Protein AF-A0A5C7QI31-F1 (afdb_monomer)

pLDDT: mean 70.67, std 21.54, range [31.28, 98.19]

Structure (mmCIF, N/CA/C/O backbone):
data_AF-A0A5C7QI31-F1
#
_entry.id   AF-A0A5C7QI31-F1
#
loop_
_atom_site.group_PDB
_atom_site.id
_atom_site.type_symbol
_atom_site.label_atom_id
_atom_site.label_alt_id
_atom_site.label_comp_id
_atom_site.label_asym_id
_atom_site.label_entity_id
_atom_site.label_seq_id
_atom_site.pdbx_PDB_ins_code
_atom_site.Cartn_x
_atom_site.Cartn_y
_atom_site.Cartn_z
_atom_site.occupancy
_atom_site.B_iso_or_equiv
_atom_site.auth_seq_id
_atom_site.auth_comp_id
_atom_site.auth_asym_id
_atom_site.auth_atom_id
_atom_site.pdbx_PDB_model_num
ATOM 1 N N . MET A 1 1 ? 27.635 44.042 -22.280 1.00 56.12 1 MET A N 1
ATOM 2 C CA . MET A 1 1 ? 29.074 44.216 -22.599 1.00 56.12 1 MET A CA 1
ATOM 3 C C . MET A 1 1 ? 29.965 43.044 -22.166 1.00 56.12 1 MET A C 1
ATOM 5 O O . MET A 1 1 ? 30.926 42.782 -22.874 1.00 56.12 1 MET A O 1
ATOM 9 N N . ALA A 1 2 ? 29.642 42.289 -21.103 1.00 56.22 2 ALA A N 1
ATOM 10 C CA . ALA A 1 2 ? 30.452 41.145 -20.639 1.00 56.22 2 ALA A CA 1
ATOM 11 C C . ALA A 1 2 ? 30.708 40.035 -21.692 1.00 56.22 2 ALA A C 1
ATOM 13 O O . ALA A 1 2 ? 31.727 39.358 -21.640 1.00 56.22 2 ALA A O 1
ATOM 14 N N . ASN A 1 3 ? 29.834 39.883 -22.696 1.00 78.44 3 ASN A N 1
ATOM 15 C CA . ASN A 1 3 ? 29.945 38.812 -23.694 1.00 78.44 3 ASN A CA 1
ATOM 16 C C . ASN A 1 3 ? 31.032 39.051 -24.767 1.00 78.44 3 ASN A C 1
ATOM 18 O O . ASN A 1 3 ? 31.587 38.102 -25.312 1.00 78.44 3 ASN A O 1
ATOM 22 N N . LEU A 1 4 ? 31.376 40.312 -25.068 1.00 88.25 4 LEU A N 1
ATOM 23 C CA . LEU A 1 4 ? 32.361 40.624 -26.114 1.00 88.25 4 LEU A CA 1
ATOM 24 C C . LEU A 1 4 ? 33.792 40.315 -25.657 1.00 88.25 4 LEU A C 1
ATOM 26 O O . LEU A 1 4 ? 34.582 39.774 -26.428 1.00 88.25 4 LEU A O 1
ATOM 30 N N . GLN A 1 5 ? 34.110 40.626 -24.398 1.00 90.44 5 GLN A N 1
ATOM 31 C CA . GLN A 1 5 ? 35.428 40.359 -23.818 1.00 90.44 5 GLN A CA 1
ATOM 32 C C . GLN A 1 5 ? 35.715 38.851 -23.766 1.00 90.44 5 GLN A C 1
ATOM 34 O O . GLN A 1 5 ? 36.785 38.426 -24.194 1.00 90.44 5 GLN A O 1
ATOM 39 N N . ALA A 1 6 ? 34.730 38.037 -23.369 1.00 91.56 6 ALA A N 1
ATOM 40 C CA . ALA A 1 6 ? 34.864 36.579 -23.337 1.00 91.56 6 ALA A CA 1
ATOM 41 C C . ALA A 1 6 ? 35.119 35.972 -24.733 1.00 91.56 6 ALA A C 1
ATOM 43 O O . ALA A 1 6 ? 35.970 35.094 -24.894 1.00 91.56 6 ALA A O 1
ATOM 44 N N . LEU A 1 7 ? 34.431 36.462 -25.773 1.00 91.81 7 LEU A N 1
ATOM 45 C CA . LEU A 1 7 ? 34.656 36.010 -27.153 1.00 91.81 7 LEU A CA 1
ATOM 46 C C . LEU A 1 7 ? 36.032 36.438 -27.686 1.00 91.81 7 LEU A C 1
ATOM 48 O O . LEU A 1 7 ? 36.699 35.661 -28.369 1.00 91.81 7 LEU A O 1
ATOM 52 N N . GLN A 1 8 ? 36.495 37.642 -27.346 1.00 95.12 8 GLN A N 1
ATOM 53 C CA . GLN A 1 8 ? 37.836 38.108 -27.714 1.00 95.12 8 GLN A CA 1
ATOM 54 C C . GLN A 1 8 ? 38.943 37.295 -27.027 1.00 95.12 8 GLN A C 1
ATOM 56 O O . GLN A 1 8 ? 39.950 36.967 -27.661 1.00 95.12 8 GLN A O 1
ATOM 61 N N . GLU A 1 9 ? 38.748 36.912 -25.766 1.00 95.69 9 GLU A N 1
ATOM 62 C CA . GLU A 1 9 ? 39.677 36.047 -25.037 1.00 95.69 9 GLU A CA 1
ATOM 63 C C . GLU A 1 9 ? 39.722 34.636 -25.639 1.00 95.69 9 GLU A C 1
ATOM 65 O O . GLU A 1 9 ? 40.802 34.110 -25.927 1.00 95.69 9 GLU A O 1
ATOM 70 N N . LYS A 1 10 ? 38.556 34.063 -25.968 1.00 95.12 10 LYS A N 1
ATOM 71 C CA . LYS A 1 10 ? 38.467 32.773 -26.668 1.00 95.12 10 LYS A CA 1
ATOM 72 C C . LYS A 1 10 ? 39.185 32.803 -28.022 1.00 95.12 10 LYS A C 1
ATOM 74 O O . LYS A 1 10 ? 39.899 31.857 -28.359 1.00 95.12 10 LYS A O 1
ATOM 79 N N . ARG A 1 11 ? 39.070 33.907 -28.769 1.00 97.38 11 ARG A N 1
ATOM 80 C CA . ARG A 1 11 ? 39.783 34.118 -30.041 1.00 97.38 11 ARG A CA 1
ATOM 81 C C . ARG A 1 11 ? 41.295 34.102 -29.852 1.00 97.38 11 ARG A C 1
ATOM 83 O O . ARG A 1 11 ? 42.005 33.441 -30.609 1.00 97.38 11 ARG A O 1
ATOM 90 N N . LYS A 1 12 ? 41.788 34.815 -28.836 1.00 97.12 12 LYS A N 1
ATOM 91 C CA . LYS A 1 12 ? 43.217 34.876 -28.502 1.00 97.12 12 LYS A CA 1
ATOM 92 C C . LYS A 1 12 ? 43.769 33.485 -28.173 1.00 97.12 12 LYS A C 1
ATOM 94 O O . LYS A 1 12 ? 44.825 33.121 -28.688 1.00 97.12 12 LYS A O 1
ATOM 99 N N . ASN A 1 13 ? 43.023 32.695 -27.401 1.00 96.94 13 ASN A N 1
ATOM 100 C CA . ASN A 1 13 ? 43.412 31.332 -27.030 1.00 96.94 13 ASN A CA 1
ATOM 101 C C . ASN A 1 13 ? 43.473 30.393 -28.247 1.00 96.94 13 ASN A C 1
ATOM 103 O O . ASN A 1 13 ? 44.438 29.644 -28.393 1.00 96.94 13 ASN A O 1
ATOM 107 N N . LEU A 1 14 ? 42.505 30.478 -29.168 1.00 96.38 14 LEU A N 1
ATOM 108 C CA . LEU A 1 14 ? 42.517 29.690 -30.410 1.00 96.38 14 LEU A CA 1
ATOM 109 C C . LEU A 1 14 ? 43.700 30.045 -31.321 1.00 96.38 14 LEU A C 1
ATOM 111 O O . LEU A 1 14 ? 44.332 29.152 -31.884 1.00 96.38 14 LEU A O 1
ATOM 115 N N . ILE A 1 15 ? 44.040 31.331 -31.447 1.00 97.31 15 ILE A N 1
ATOM 116 C CA . ILE A 1 15 ? 45.201 31.770 -32.238 1.00 97.31 15 ILE A CA 1
ATOM 117 C C . ILE A 1 15 ? 46.505 31.236 -31.633 1.00 97.31 15 ILE A C 1
ATOM 119 O O . ILE A 1 15 ? 47.342 30.715 -32.371 1.00 97.31 15 ILE A O 1
ATOM 123 N N . ALA A 1 16 ? 46.661 31.322 -30.308 1.00 97.19 16 ALA A N 1
ATOM 124 C CA . ALA A 1 16 ? 47.835 30.799 -29.614 1.00 97.19 16 ALA A CA 1
ATOM 125 C C . ALA A 1 16 ? 47.989 29.282 -29.819 1.00 97.19 16 ALA A C 1
ATOM 127 O O . ALA A 1 16 ? 49.090 28.802 -30.092 1.00 97.19 16 ALA A O 1
ATOM 128 N N . GLU A 1 17 ? 46.887 28.529 -29.774 1.00 97.06 17 GLU A N 1
ATOM 129 C CA . GLU A 1 17 ? 46.909 27.080 -29.992 1.00 97.06 17 GLU A CA 1
ATOM 130 C C . GLU A 1 17 ? 47.258 26.709 -31.444 1.00 97.06 17 GLU A C 1
ATOM 132 O O . GLU A 1 17 ? 48.045 25.790 -31.678 1.00 97.06 17 GLU A O 1
ATOM 137 N N . ILE A 1 18 ? 46.748 27.456 -32.431 1.00 97.00 18 ILE A N 1
ATOM 138 C CA . ILE A 1 18 ? 47.115 27.275 -33.846 1.00 97.00 18 ILE A CA 1
ATOM 139 C C . ILE A 1 18 ? 48.608 27.551 -34.059 1.00 97.00 18 ILE A C 1
ATOM 141 O O . ILE A 1 18 ? 49.276 26.807 -34.779 1.00 97.00 18 ILE A O 1
ATOM 145 N N . GLN A 1 19 ? 49.149 28.598 -33.432 1.00 96.88 19 GLN A N 1
ATOM 146 C CA . GLN A 1 19 ? 50.575 28.923 -33.513 1.00 96.88 19 GLN A CA 1
ATOM 147 C C . GLN A 1 19 ? 51.436 27.839 -32.861 1.00 96.88 19 GLN A C 1
ATOM 149 O O . GLN A 1 19 ? 52.393 27.375 -33.481 1.00 96.88 19 GLN A O 1
ATOM 154 N N . ARG A 1 20 ? 51.051 27.363 -31.669 1.00 97.56 20 ARG A N 1
ATOM 155 C CA . ARG A 1 20 ? 51.735 26.267 -30.963 1.00 97.56 20 ARG A CA 1
ATOM 156 C C . ARG A 1 20 ? 51.820 24.992 -31.807 1.00 97.56 20 ARG A C 1
ATOM 158 O O . ARG A 1 20 ? 52.795 24.256 -31.710 1.00 97.56 20 ARG A O 1
ATOM 165 N N . ARG A 1 21 ? 50.820 24.748 -32.657 1.00 95.69 21 ARG A N 1
ATOM 166 C CA . ARG A 1 21 ? 50.741 23.573 -33.542 1.00 95.69 21 ARG A CA 1
ATOM 167 C C . ARG A 1 21 ? 51.395 23.761 -34.913 1.00 95.69 21 ARG A C 1
ATOM 169 O O . ARG A 1 21 ? 51.311 22.859 -35.740 1.00 95.69 21 ARG A O 1
ATOM 176 N N . GLY A 1 22 ? 52.056 24.890 -35.167 1.00 96.38 22 GLY A N 1
ATOM 177 C CA . GLY A 1 22 ? 52.755 25.129 -36.434 1.00 96.38 22 GLY A CA 1
ATOM 178 C C . GLY A 1 22 ? 51.864 25.664 -37.560 1.00 96.38 22 GLY A C 1
ATOM 179 O O . GLY A 1 22 ? 52.187 25.492 -38.733 1.00 96.38 22 GLY A O 1
ATOM 180 N N . GLY A 1 23 ? 50.752 26.324 -37.224 1.00 94.62 23 GLY A N 1
ATOM 181 C CA . GLY A 1 23 ? 49.911 27.054 -38.175 1.00 94.62 23 GLY A CA 1
ATOM 182 C C . GLY A 1 23 ? 48.627 26.331 -38.591 1.00 94.62 23 GLY A C 1
ATOM 183 O O . GLY A 1 23 ? 48.357 25.189 -38.220 1.00 94.62 23 GLY A O 1
ATOM 184 N N . LYS A 1 24 ? 47.795 27.027 -39.381 1.00 95.19 24 LYS A N 1
ATOM 185 C CA . LYS A 1 24 ? 46.429 26.586 -39.729 1.00 95.19 24 LYS A CA 1
ATOM 186 C C . LYS A 1 24 ? 46.388 25.237 -40.459 1.00 95.19 24 LYS A C 1
ATOM 188 O O . LYS A 1 24 ? 45.472 24.459 -40.224 1.00 95.19 24 LYS A O 1
ATOM 193 N N . SER A 1 25 ? 47.387 24.933 -41.289 1.00 95.25 25 SER A N 1
ATOM 194 C CA . SER A 1 25 ? 47.474 23.665 -42.030 1.00 95.25 25 SER A CA 1
ATOM 195 C C . SER A 1 25 ? 47.707 22.448 -41.131 1.00 95.25 25 SER A C 1
ATOM 197 O O . SER A 1 25 ? 47.338 21.336 -41.496 1.00 95.25 25 SER A O 1
ATOM 199 N N . LYS A 1 26 ? 48.301 22.647 -39.948 1.00 94.75 26 LYS A N 1
ATOM 200 C CA . LYS A 1 26 ? 48.598 21.589 -38.971 1.00 94.75 26 LYS A CA 1
ATOM 201 C C . LYS A 1 26 ? 47.532 21.462 -37.877 1.00 94.75 26 LYS A C 1
ATOM 203 O O . LYS A 1 26 ? 47.557 20.507 -37.108 1.00 94.75 26 LYS A O 1
ATOM 208 N N . ALA A 1 27 ? 46.586 22.399 -37.818 1.00 94.44 27 ALA A N 1
ATOM 209 C CA . ALA A 1 27 ? 45.524 22.449 -36.817 1.00 94.44 27 ALA A CA 1
ATOM 210 C C . ALA A 1 27 ? 44.158 22.812 -37.445 1.00 94.44 27 ALA A C 1
ATOM 212 O O . ALA A 1 27 ? 43.562 23.826 -37.068 1.00 94.44 27 ALA A O 1
ATOM 213 N N . PRO A 1 28 ? 43.637 22.005 -38.393 1.00 89.25 28 PRO A N 1
ATOM 214 C CA . PRO A 1 28 ? 42.445 22.357 -39.172 1.00 89.25 28 PRO A CA 1
ATOM 215 C C . PRO A 1 28 ? 41.193 22.536 -38.303 1.00 89.25 28 PRO A C 1
ATOM 217 O O . PRO A 1 28 ? 40.410 23.452 -38.536 1.00 89.25 28 PRO A O 1
ATOM 220 N N . GLN A 1 29 ? 41.046 21.736 -37.244 1.00 87.12 29 GLN A N 1
ATOM 221 C CA . GLN A 1 29 ? 39.911 21.834 -36.318 1.00 87.12 29 GLN A CA 1
ATOM 222 C C . GLN A 1 29 ? 39.890 23.175 -35.561 1.00 87.12 29 GLN A C 1
ATOM 224 O O . GLN A 1 29 ? 38.850 23.820 -35.462 1.00 87.12 29 GLN A O 1
ATOM 229 N N . PHE A 1 30 ? 41.045 23.657 -35.088 1.00 91.19 30 PHE A N 1
ATOM 230 C CA . PHE A 1 30 ? 41.139 24.960 -34.418 1.00 91.19 30 PHE A CA 1
ATOM 231 C C . PHE A 1 30 ? 40.976 26.125 -35.400 1.00 91.19 30 PHE A C 1
ATOM 233 O O . PHE A 1 30 ? 40.410 27.157 -35.045 1.00 91.19 30 PHE A O 1
ATOM 240 N N . ALA A 1 31 ? 41.422 25.956 -36.649 1.00 94.25 31 ALA A N 1
ATOM 241 C CA . ALA A 1 31 ? 41.200 26.938 -37.705 1.00 94.25 31 ALA A CA 1
ATOM 242 C C . ALA A 1 31 ? 39.706 27.092 -38.049 1.00 94.25 31 ALA A C 1
ATOM 244 O O . ALA A 1 31 ? 39.250 28.220 -38.232 1.00 94.25 31 ALA A O 1
ATOM 245 N N . GLN A 1 32 ? 38.942 25.993 -38.071 1.00 90.75 32 GLN A N 1
ATOM 246 C CA . GLN A 1 32 ? 37.482 26.023 -38.243 1.00 90.75 32 GLN A CA 1
ATOM 247 C C . GLN A 1 32 ? 36.787 26.717 -37.065 1.00 90.75 32 GLN A C 1
ATOM 249 O O . GLN A 1 32 ? 35.951 27.595 -37.274 1.00 90.75 32 GLN A O 1
ATOM 254 N N . GLN A 1 33 ? 37.181 26.400 -35.828 1.00 91.94 33 GLN A N 1
ATOM 255 C CA . GLN A 1 33 ? 36.638 27.065 -34.637 1.00 91.94 33 GLN A CA 1
ATOM 256 C C . GLN A 1 33 ? 36.935 28.571 -34.625 1.00 91.94 33 GLN A C 1
ATOM 258 O O . GLN A 1 33 ? 36.071 29.363 -34.250 1.00 91.94 33 GLN A O 1
ATOM 263 N N . LEU A 1 34 ? 38.133 28.978 -35.061 1.00 96.06 34 LEU A N 1
ATOM 264 C CA . LEU A 1 34 ? 38.495 30.388 -35.188 1.00 96.06 34 LEU A CA 1
ATOM 265 C C . LEU A 1 34 ? 37.638 31.097 -36.247 1.00 96.06 34 LEU A C 1
ATOM 267 O O . LEU A 1 34 ? 37.178 32.206 -35.996 1.00 96.06 34 LEU A O 1
ATOM 271 N N . ALA A 1 35 ? 37.382 30.454 -37.392 1.00 93.50 35 ALA A N 1
ATOM 272 C CA . ALA A 1 35 ? 36.538 31.016 -38.446 1.00 93.50 35 ALA A CA 1
ATOM 273 C C . ALA A 1 35 ? 35.084 31.221 -37.981 1.00 93.50 35 ALA A C 1
ATOM 275 O O . ALA A 1 35 ? 34.521 32.293 -38.194 1.00 93.50 35 ALA A O 1
ATOM 276 N N . ALA A 1 36 ? 34.507 30.239 -37.281 1.00 89.94 36 ALA A N 1
ATOM 277 C CA . ALA A 1 36 ? 33.164 30.358 -36.709 1.00 89.94 36 ALA A CA 1
ATOM 278 C C . ALA A 1 36 ? 33.082 31.481 -35.656 1.00 89.94 36 ALA A C 1
ATOM 280 O O . ALA A 1 36 ? 32.121 32.249 -35.618 1.00 89.94 36 ALA A O 1
ATOM 281 N N . LEU A 1 37 ? 34.114 31.621 -34.819 1.00 92.69 37 LEU A N 1
ATOM 282 C CA . LEU A 1 37 ? 34.179 32.679 -33.811 1.00 92.69 37 LEU A CA 1
ATOM 283 C C . LEU A 1 37 ? 34.337 34.076 -34.441 1.00 92.69 37 LEU A C 1
ATOM 285 O O . LEU A 1 37 ? 33.729 35.037 -33.969 1.00 92.69 37 LEU A O 1
ATOM 289 N N . ASP A 1 38 ? 35.123 34.194 -35.515 1.00 94.88 38 ASP A N 1
ATOM 290 C CA . ASP A 1 38 ? 35.286 35.445 -36.263 1.00 94.88 38 ASP A CA 1
ATOM 291 C C . ASP A 1 38 ? 33.959 35.890 -36.908 1.00 94.88 38 ASP A C 1
ATOM 293 O O . ASP A 1 38 ? 33.639 37.079 -36.863 1.00 94.88 38 ASP A O 1
ATOM 297 N N . GLN A 1 39 ? 33.141 34.953 -37.406 1.00 89.69 39 GLN A N 1
ATOM 298 C CA . GLN A 1 39 ? 31.790 35.245 -37.912 1.00 89.69 39 GLN A CA 1
ATOM 299 C C . GLN A 1 39 ? 30.849 35.762 -36.811 1.00 89.69 39 GLN A C 1
ATOM 301 O O . GLN A 1 39 ? 30.123 36.740 -37.013 1.00 89.69 39 GLN A O 1
ATOM 306 N N . GLN A 1 40 ? 30.890 35.160 -35.617 1.00 87.25 40 GLN A N 1
ATOM 307 C CA . GLN A 1 40 ? 30.101 35.630 -34.468 1.00 87.25 40 GLN A CA 1
ATOM 308 C C . GLN A 1 40 ? 30.509 37.047 -34.042 1.00 87.25 40 GLN A C 1
ATOM 310 O O . GLN A 1 40 ? 29.656 37.896 -33.775 1.00 87.25 40 GLN A O 1
ATOM 315 N N . LEU A 1 41 ? 31.814 37.330 -34.018 1.00 90.62 41 LEU A N 1
ATOM 316 C CA . LEU A 1 41 ? 32.333 38.659 -33.699 1.00 90.62 41 LEU A CA 1
ATOM 317 C C . LEU A 1 41 ? 31.973 39.697 -34.771 1.00 90.62 41 LEU A C 1
ATOM 319 O O . LEU A 1 41 ? 31.654 40.835 -34.416 1.00 90.62 41 LEU A O 1
ATOM 323 N N . SER A 1 42 ? 31.982 39.335 -36.059 1.00 87.81 42 SER A N 1
ATOM 324 C CA . SER A 1 42 ? 31.549 40.248 -37.124 1.00 87.81 42 SER A CA 1
ATOM 325 C C . SER A 1 42 ? 30.054 40.550 -37.056 1.00 87.81 42 SER A C 1
ATOM 327 O O . SER A 1 42 ? 29.681 41.713 -37.197 1.00 87.81 42 SER A O 1
ATOM 329 N N . ALA A 1 43 ? 29.216 39.551 -36.756 1.00 82.69 43 ALA A N 1
ATOM 330 C CA . ALA A 1 43 ? 27.775 39.740 -36.592 1.00 82.69 43 ALA A CA 1
ATOM 331 C C . ALA A 1 43 ? 27.459 40.690 -35.423 1.00 82.69 43 ALA A C 1
ATOM 333 O O . ALA A 1 43 ? 26.667 41.619 -35.567 1.00 82.69 43 ALA A O 1
ATOM 334 N N . LEU A 1 44 ? 28.153 40.535 -34.289 1.00 82.44 44 LEU A N 1
ATOM 335 C CA . LEU A 1 44 ? 28.016 41.443 -33.143 1.00 82.44 44 LEU A CA 1
ATOM 336 C C . LEU A 1 44 ? 28.495 42.868 -33.452 1.00 82.44 44 LEU A C 1
ATOM 338 O O . LEU A 1 44 ? 27.914 43.832 -32.959 1.00 82.44 44 LEU A O 1
ATOM 342 N N . LYS A 1 45 ? 29.546 43.015 -34.268 1.00 83.62 45 LYS A N 1
ATOM 343 C CA . LYS A 1 45 ? 30.066 44.329 -34.675 1.00 83.62 45 LYS A CA 1
ATOM 344 C C . LYS A 1 45 ? 29.135 45.037 -35.664 1.00 83.62 45 LYS A C 1
ATOM 346 O O . LYS A 1 45 ? 29.026 46.258 -35.611 1.00 83.62 45 LYS A O 1
ATOM 351 N N . GLN A 1 46 ? 28.461 44.287 -36.534 1.00 74.75 46 GLN A N 1
ATOM 352 C CA . GLN A 1 46 ? 27.479 44.820 -37.483 1.00 74.75 46 GLN A CA 1
ATOM 353 C C . GLN A 1 46 ? 26.139 45.149 -36.805 1.00 74.75 46 GLN A C 1
ATOM 355 O O . GLN A 1 46 ? 25.557 46.187 -37.102 1.00 74.75 46 GLN A O 1
ATOM 360 N N . GLY A 1 47 ? 25.705 44.356 -35.818 1.00 63.53 47 GLY A N 1
ATOM 361 C CA . GLY A 1 47 ? 24.476 44.602 -35.049 1.00 63.53 47 GLY A CA 1
ATOM 362 C C . GLY A 1 47 ? 24.513 45.813 -34.101 1.00 63.53 47 GLY A C 1
ATOM 363 O O . GLY A 1 47 ? 23.489 46.165 -33.526 1.00 63.53 47 GLY A O 1
ATOM 364 N N 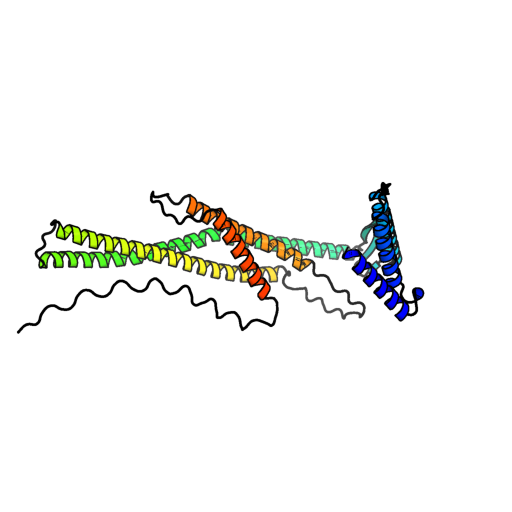. GLY A 1 48 ? 25.672 46.461 -33.925 1.00 61.69 48 GLY A N 1
ATOM 365 C CA . GLY A 1 48 ? 25.813 47.697 -33.141 1.00 61.69 48 GLY A CA 1
ATOM 366 C C . GLY A 1 48 ? 25.614 48.989 -33.944 1.00 61.69 48 GLY A C 1
ATOM 367 O O . GLY A 1 48 ? 25.597 50.071 -33.359 1.00 61.69 48 GLY A O 1
ATOM 368 N N . GLY A 1 49 ? 25.490 48.894 -35.272 1.00 54.19 49 GLY A N 1
ATOM 369 C CA . GLY A 1 49 ? 25.203 50.020 -36.154 1.00 54.19 49 GLY A CA 1
ATOM 370 C C . GLY A 1 49 ? 23.739 49.994 -36.565 1.00 54.19 49 GLY A C 1
ATOM 371 O O . GLY A 1 49 ? 23.292 49.015 -37.151 1.00 54.19 49 GLY A O 1
ATOM 372 N N . ASN A 1 50 ? 23.022 51.072 -36.256 1.00 53.56 50 ASN A N 1
ATOM 373 C CA . ASN A 1 50 ? 21.603 51.321 -36.511 1.00 53.56 50 ASN A CA 1
ATOM 374 C C . ASN A 1 50 ? 21.266 51.286 -38.023 1.00 53.56 50 ASN A C 1
ATOM 376 O O . ASN A 1 50 ? 21.006 52.312 -38.647 1.00 53.56 50 ASN A O 1
ATOM 380 N N . SER A 1 51 ? 21.334 50.101 -38.622 1.00 48.88 51 SER A N 1
ATOM 381 C CA . SER A 1 51 ? 21.114 49.834 -40.041 1.00 48.88 51 SER A CA 1
ATOM 382 C C . SER A 1 51 ? 19.906 48.917 -40.112 1.00 48.88 51 SER A C 1
ATOM 384 O O . SER A 1 51 ? 19.941 47.816 -39.565 1.00 48.88 51 SER A O 1
ATOM 386 N N . SER A 1 52 ? 18.826 49.384 -40.735 1.00 51.06 52 SER A N 1
ATOM 387 C CA . SER A 1 52 ? 17.651 48.569 -41.029 1.00 51.06 52 SER A CA 1
ATOM 388 C C . SER A 1 52 ? 18.092 47.301 -41.759 1.00 51.06 52 SER A C 1
ATOM 390 O O . SER A 1 52 ? 18.540 47.364 -42.904 1.00 51.06 52 SER A O 1
ATOM 392 N N . LEU A 1 53 ? 18.017 46.174 -41.055 1.00 48.16 53 LEU A N 1
ATOM 393 C CA . LEU A 1 53 ? 18.287 44.846 -41.577 1.00 48.16 53 LEU A CA 1
ATOM 394 C C . LEU A 1 53 ? 17.347 44.569 -42.753 1.00 48.16 53 LEU A C 1
ATOM 396 O O . LEU A 1 53 ? 16.145 44.398 -42.562 1.00 48.16 53 LEU A O 1
ATOM 400 N N . ASP A 1 54 ? 17.917 44.470 -43.951 1.00 52.06 54 ASP A N 1
ATOM 401 C CA . ASP A 1 54 ? 17.469 43.467 -44.909 1.00 52.06 54 ASP A CA 1
ATOM 402 C C . ASP A 1 54 ? 17.801 42.115 -44.268 1.00 52.06 54 ASP A C 1
ATOM 404 O O . ASP A 1 54 ? 18.949 41.657 -44.253 1.00 52.06 54 ASP A O 1
ATOM 408 N N . VAL A 1 55 ? 16.816 41.573 -43.551 1.00 52.59 55 VAL A N 1
ATOM 409 C CA . VAL A 1 55 ? 16.902 40.272 -42.902 1.00 52.59 55 VAL A CA 1
ATOM 410 C C . VAL A 1 55 ? 16.985 39.257 -44.033 1.00 52.59 55 VAL A C 1
ATOM 412 O O . VAL A 1 55 ? 15.960 38.857 -44.578 1.00 52.59 55 VAL A O 1
ATOM 415 N N . SER A 1 56 ? 18.201 38.841 -44.398 1.00 60.41 56 SER A N 1
ATOM 416 C CA . SER A 1 56 ? 18.379 37.615 -45.172 1.00 60.41 56 SER A CA 1
ATOM 417 C C . SER A 1 56 ? 17.619 36.519 -44.430 1.00 60.41 56 SER A C 1
ATOM 419 O O . SER A 1 56 ? 17.946 36.209 -43.283 1.00 60.41 56 SER A O 1
ATOM 421 N N . ASP A 1 57 ? 16.540 36.057 -45.058 1.00 61.12 57 ASP A N 1
ATOM 422 C CA . ASP A 1 57 ? 15.519 35.193 -44.480 1.00 61.12 57 ASP A CA 1
ATOM 423 C C . ASP A 1 57 ? 16.176 34.073 -43.651 1.00 61.12 57 ASP A C 1
ATOM 425 O O . ASP A 1 57 ? 16.959 33.292 -44.204 1.00 61.12 57 ASP A O 1
ATOM 429 N N . PRO A 1 58 ? 15.905 33.971 -42.335 1.00 64.31 58 PRO A N 1
ATOM 430 C CA . PRO A 1 58 ? 16.449 32.912 -41.488 1.00 64.31 58 PRO A CA 1
ATOM 431 C C . PRO A 1 58 ? 16.196 31.516 -42.071 1.00 64.31 58 PRO A C 1
ATOM 433 O O . PRO A 1 58 ? 16.999 30.605 -41.864 1.00 64.31 58 PRO A O 1
ATOM 436 N N . ASN A 1 59 ? 15.126 31.360 -42.858 1.00 66.25 59 ASN A N 1
ATOM 437 C CA . ASN A 1 59 ? 14.801 30.113 -43.538 1.00 66.25 59 ASN A CA 1
ATOM 438 C C . ASN A 1 59 ? 15.804 29.759 -44.647 1.00 66.25 59 ASN A C 1
ATOM 440 O O . ASN A 1 59 ? 16.067 28.579 -44.859 1.00 66.25 59 ASN A O 1
ATOM 444 N N . ALA A 1 60 ? 16.423 30.741 -45.309 1.00 72.88 60 ALA A N 1
ATOM 445 C CA . ALA A 1 60 ? 17.440 30.493 -46.333 1.00 72.88 60 ALA A CA 1
ATOM 446 C C . ALA A 1 60 ? 18.739 29.937 -45.727 1.00 72.88 60 ALA A C 1
ATOM 448 O O . ALA A 1 60 ? 19.361 29.038 -46.294 1.00 72.88 60 ALA A O 1
ATOM 449 N N . VAL A 1 61 ? 19.126 30.423 -44.542 1.00 72.56 61 VAL A N 1
ATOM 450 C CA . VAL A 1 61 ? 20.302 29.917 -43.813 1.00 72.56 61 VAL A CA 1
ATOM 451 C C . VAL A 1 61 ? 20.038 28.517 -43.255 1.00 72.56 61 VAL A C 1
ATOM 453 O O . VAL A 1 61 ? 20.902 27.646 -43.348 1.00 72.56 61 VAL A O 1
ATOM 456 N N . ILE A 1 62 ? 18.836 28.274 -42.720 1.00 68.88 62 ILE A N 1
ATOM 457 C CA . ILE A 1 62 ? 18.431 26.945 -42.241 1.00 68.88 62 ILE A CA 1
ATOM 458 C C . ILE A 1 62 ? 18.392 25.942 -43.402 1.00 68.88 62 ILE A C 1
ATOM 460 O O . ILE A 1 62 ? 18.924 24.842 -43.253 1.00 68.88 62 ILE A O 1
ATOM 464 N N . GLY A 1 63 ? 17.841 26.329 -44.557 1.00 77.31 63 GLY A N 1
ATOM 465 C CA . GLY A 1 63 ? 17.803 25.490 -45.758 1.00 77.31 63 GLY A CA 1
ATOM 466 C C . GLY A 1 63 ? 19.200 25.110 -46.248 1.00 77.31 63 GLY A C 1
ATOM 467 O O . GLY A 1 63 ? 19.500 23.929 -46.389 1.00 77.31 63 GLY A O 1
ATOM 468 N N . ALA A 1 64 ? 20.103 26.088 -46.383 1.00 74.62 64 ALA A N 1
ATOM 469 C CA . ALA A 1 64 ? 21.481 25.827 -46.807 1.00 74.62 64 ALA A CA 1
ATOM 470 C C . ALA A 1 64 ? 22.233 24.885 -45.844 1.00 74.62 64 ALA A C 1
ATOM 472 O O . ALA A 1 64 ? 22.968 24.000 -46.284 1.00 74.62 64 ALA A O 1
ATOM 473 N N . GLN A 1 65 ? 22.019 25.030 -44.531 1.00 78.25 65 GLN A N 1
ATOM 474 C CA . GLN A 1 65 ? 22.625 24.144 -43.534 1.00 78.25 65 GLN A CA 1
ATOM 475 C C . GLN A 1 65 ? 22.033 22.725 -43.578 1.00 78.25 65 GLN A C 1
ATOM 477 O O . GLN A 1 65 ? 22.758 21.748 -43.370 1.00 78.25 65 GLN A O 1
ATOM 482 N N . GLN A 1 66 ? 20.727 22.594 -43.830 1.00 77.38 66 GLN A N 1
ATOM 483 C CA . GLN A 1 66 ? 20.067 21.297 -43.992 1.00 77.38 66 GLN A CA 1
ATOM 484 C C . GLN A 1 66 ? 20.563 20.571 -45.247 1.00 77.38 66 GLN A C 1
ATOM 486 O O . GLN A 1 66 ? 20.893 19.386 -45.159 1.00 77.38 66 GLN A O 1
ATOM 491 N N . ASP A 1 67 ? 20.713 21.283 -46.363 1.00 77.31 67 ASP A N 1
ATOM 492 C CA . ASP A 1 67 ? 21.238 20.734 -47.616 1.00 77.31 67 ASP A CA 1
ATOM 493 C C . ASP A 1 67 ? 22.693 20.264 -47.466 1.00 77.31 67 ASP A C 1
ATOM 495 O O . ASP A 1 67 ? 23.053 19.170 -47.916 1.00 77.31 67 ASP A O 1
ATOM 499 N N . GLU A 1 68 ? 23.535 21.038 -46.772 1.00 79.31 68 GLU A N 1
ATOM 500 C CA . GLU A 1 68 ? 24.931 20.663 -46.525 1.00 79.31 68 GLU A CA 1
ATOM 501 C C . GLU A 1 68 ? 25.044 19.431 -45.610 1.00 79.31 68 GLU A C 1
ATOM 503 O O . GLU A 1 68 ? 25.831 18.516 -45.886 1.00 79.31 68 GLU A O 1
ATOM 508 N N . ASN A 1 69 ? 24.209 19.352 -44.568 1.00 77.25 69 ASN A N 1
ATOM 509 C CA . ASN A 1 69 ? 24.144 18.192 -43.678 1.00 77.25 69 ASN A CA 1
ATOM 510 C C . ASN A 1 69 ? 23.645 16.937 -44.413 1.00 77.25 69 ASN A C 1
ATOM 512 O O . ASN A 1 69 ? 24.223 15.858 -44.248 1.00 77.25 69 ASN A O 1
ATOM 516 N N . ALA A 1 70 ? 22.621 17.067 -45.262 1.00 78.06 70 ALA A N 1
ATOM 517 C CA . ALA A 1 70 ? 22.111 15.968 -46.079 1.00 78.06 70 ALA A CA 1
ATOM 518 C C . ALA A 1 70 ? 23.167 15.475 -47.084 1.00 78.06 70 ALA A C 1
ATOM 520 O O . ALA A 1 70 ? 23.378 14.267 -47.228 1.00 78.06 70 ALA A O 1
ATOM 521 N N . ALA A 1 71 ? 23.896 16.389 -47.731 1.00 80.12 71 ALA A N 1
ATOM 522 C CA . ALA A 1 71 ? 24.981 16.048 -48.651 1.00 80.12 71 ALA A CA 1
ATOM 523 C C . ALA A 1 71 ? 26.181 15.393 -47.941 1.00 80.12 71 ALA A C 1
ATOM 525 O O . ALA A 1 71 ? 26.833 14.505 -48.498 1.00 80.12 71 ALA A O 1
ATOM 526 N N . ALA A 1 72 ? 26.503 15.810 -46.714 1.00 78.94 72 ALA A N 1
ATOM 527 C CA . ALA A 1 72 ? 27.532 15.165 -45.899 1.00 78.94 72 ALA A CA 1
ATOM 528 C C . ALA A 1 72 ? 27.121 13.744 -45.474 1.00 78.94 72 ALA A C 1
ATOM 530 O O . ALA A 1 72 ? 27.929 12.821 -45.586 1.00 78.94 72 ALA A O 1
ATOM 531 N N . ALA A 1 73 ? 25.865 13.547 -45.062 1.00 73.69 73 ALA A N 1
ATOM 532 C CA . ALA A 1 73 ? 25.332 12.231 -44.708 1.00 73.69 73 ALA A CA 1
ATOM 533 C C . ALA A 1 73 ? 25.352 11.255 -45.897 1.00 73.69 73 ALA A C 1
ATOM 535 O O . ALA A 1 73 ? 25.809 10.124 -45.737 1.00 73.69 73 ALA A O 1
ATOM 536 N N . ARG A 1 74 ? 24.954 11.710 -47.097 1.00 79.50 74 ARG A N 1
ATOM 537 C CA . ARG A 1 74 ? 25.043 10.919 -48.340 1.00 79.50 74 ARG A CA 1
ATOM 538 C C . ARG A 1 74 ? 26.473 10.491 -48.646 1.00 79.50 74 ARG A C 1
ATOM 540 O O . ARG A 1 74 ? 26.726 9.310 -48.827 1.00 79.50 74 ARG A O 1
ATOM 547 N N . ARG A 1 75 ? 27.430 11.426 -48.601 1.00 81.75 75 ARG A N 1
ATOM 548 C CA . ARG A 1 75 ? 28.850 11.111 -48.841 1.00 81.75 75 ARG A CA 1
ATOM 549 C C . ARG A 1 75 ? 29.397 10.090 -47.847 1.00 81.75 75 ARG A C 1
ATOM 551 O O . ARG A 1 75 ? 30.105 9.178 -48.255 1.00 81.75 75 ARG A O 1
ATOM 558 N N . ASN A 1 76 ? 29.052 10.214 -46.566 1.00 78.50 76 ASN A N 1
ATOM 559 C CA . ASN A 1 76 ? 29.474 9.244 -45.555 1.00 78.50 76 ASN A CA 1
ATOM 560 C C . ASN A 1 76 ? 28.840 7.863 -45.782 1.00 78.50 76 ASN A C 1
ATOM 562 O O . ASN A 1 76 ? 29.516 6.852 -45.604 1.00 78.50 76 ASN A O 1
ATOM 566 N N . PHE A 1 77 ? 27.572 7.815 -46.196 1.00 77.50 77 PHE A N 1
ATOM 567 C CA . PHE A 1 77 ? 26.879 6.573 -46.535 1.00 77.50 77 PHE A CA 1
ATOM 568 C C . PHE A 1 77 ? 27.485 5.898 -47.776 1.00 77.50 77 PHE A C 1
ATOM 570 O O . PHE A 1 77 ? 27.791 4.708 -47.735 1.00 77.50 77 PHE A O 1
ATOM 577 N N . ASP A 1 78 ? 27.751 6.663 -48.837 1.00 77.75 78 ASP A N 1
ATOM 578 C CA . ASP A 1 78 ? 28.383 6.166 -50.064 1.00 77.75 78 ASP A CA 1
ATOM 579 C C . ASP A 1 78 ? 29.818 5.677 -49.804 1.00 77.75 78 ASP A C 1
ATOM 581 O O . ASP A 1 78 ? 30.236 4.649 -50.339 1.00 77.75 78 ASP A O 1
ATOM 585 N N . MET A 1 79 ? 30.572 6.374 -48.943 1.00 80.12 79 MET A N 1
ATOM 586 C CA . MET A 1 79 ? 31.922 5.963 -48.535 1.00 80.12 79 MET A CA 1
ATOM 587 C C . MET A 1 79 ? 31.927 4.698 -47.677 1.00 80.12 79 MET A C 1
ATOM 589 O O . MET A 1 79 ? 32.870 3.916 -47.768 1.00 80.12 79 MET A O 1
ATOM 593 N N . ALA A 1 80 ? 30.896 4.488 -46.857 1.00 75.38 80 ALA A N 1
ATOM 594 C CA . ALA A 1 80 ? 30.763 3.274 -46.060 1.00 75.38 80 ALA A CA 1
ATOM 595 C C . ALA A 1 80 ? 30.451 2.037 -46.915 1.00 75.38 80 ALA A C 1
ATOM 597 O O . ALA A 1 80 ? 30.541 0.932 -46.388 1.00 75.38 80 ALA A O 1
ATOM 598 N N . GLN A 1 81 ? 30.085 2.224 -48.196 1.00 66.38 81 GLN A N 1
ATOM 599 C CA . GLN A 1 81 ? 29.675 1.175 -49.131 1.00 66.38 81 GLN A CA 1
ATOM 600 C C . GLN A 1 81 ? 28.929 0.030 -48.428 1.00 66.38 81 GLN A C 1
ATOM 602 O O . GLN A 1 81 ? 29.366 -1.117 -48.506 1.00 66.38 81 GLN A O 1
ATOM 607 N N . PRO A 1 82 ? 27.782 0.278 -47.764 1.00 67.00 82 PRO A N 1
ATOM 608 C CA . PRO A 1 82 ? 26.993 -0.797 -47.158 1.00 67.00 82 PRO A CA 1
ATOM 609 C C . PRO A 1 82 ? 26.335 -1.709 -48.217 1.00 67.00 82 PRO A C 1
ATOM 611 O O . PRO A 1 82 ? 25.365 -2.408 -47.923 1.00 67.00 82 PRO A O 1
ATOM 614 N N . GLY A 1 83 ? 26.834 -1.662 -49.459 1.00 64.31 83 GLY A N 1
ATOM 615 C CA . GLY A 1 83 ? 26.389 -2.426 -50.603 1.00 64.31 83 GLY A CA 1
ATOM 616 C C . GLY A 1 83 ? 26.477 -3.910 -50.302 1.00 64.31 83 GLY A C 1
ATOM 617 O O . GLY A 1 83 ? 27.556 -4.448 -50.099 1.00 64.31 83 GLY A O 1
ATOM 618 N N . GLU A 1 84 ? 25.294 -4.518 -50.270 1.00 73.38 84 GLU A N 1
ATOM 619 C CA . GLU A 1 84 ? 25.037 -5.956 -50.257 1.00 73.38 84 GLU A CA 1
ATOM 620 C C . GLU A 1 84 ? 26.008 -6.760 -49.393 1.00 73.38 84 GLU A C 1
ATOM 622 O O . GLU A 1 84 ? 26.883 -7.478 -49.875 1.00 73.38 84 GLU A O 1
ATOM 627 N N . GLU A 1 85 ? 25.802 -6.681 -48.082 1.00 77.81 85 GLU A N 1
ATOM 628 C CA . GLU A 1 85 ? 26.507 -7.550 -47.154 1.00 77.81 85 GLU A CA 1
ATOM 629 C C . GLU A 1 85 ? 25.856 -8.937 -47.206 1.00 77.81 85 GLU A C 1
ATOM 631 O O . GLU A 1 85 ? 24.704 -9.117 -46.806 1.00 77.81 85 GLU A O 1
ATOM 636 N N . THR A 1 86 ? 26.576 -9.915 -47.754 1.00 77.38 86 THR A N 1
ATOM 637 C CA . THR A 1 86 ? 26.156 -11.319 -47.721 1.00 77.38 86 THR A CA 1
ATOM 638 C C . THR A 1 86 ? 26.787 -11.966 -46.502 1.00 77.38 86 THR A C 1
ATOM 640 O O . THR A 1 86 ? 28.012 -12.045 -46.402 1.00 77.38 86 THR A O 1
ATOM 643 N N . ASN A 1 87 ? 25.960 -12.420 -45.570 1.00 79.19 87 ASN A N 1
ATOM 644 C CA . ASN A 1 87 ? 26.398 -13.166 -44.400 1.00 79.19 87 ASN A CA 1
ATOM 645 C C . ASN A 1 87 ? 25.732 -14.562 -44.396 1.00 79.19 87 ASN A C 1
ATOM 647 O O . ASN A 1 87 ? 24.855 -14.832 -45.220 1.00 79.19 87 ASN A O 1
ATOM 651 N N . PRO A 1 88 ? 26.118 -15.475 -43.485 1.00 71.62 88 PRO A N 1
ATOM 652 C CA . PRO A 1 88 ? 25.498 -16.802 -43.383 1.00 71.62 88 PRO A CA 1
ATOM 653 C C . PRO A 1 88 ? 23.987 -16.790 -43.091 1.00 71.62 88 PRO A C 1
ATOM 655 O O . PRO A 1 88 ? 23.356 -17.842 -43.141 1.00 71.62 88 PRO A O 1
ATOM 658 N N . PHE A 1 89 ? 23.411 -15.624 -42.785 1.00 67.94 89 PHE A N 1
ATOM 659 C CA . PHE A 1 89 ? 22.006 -15.404 -42.434 1.00 67.94 89 PHE A CA 1
ATOM 660 C C . PHE A 1 89 ? 21.216 -14.659 -43.521 1.00 67.94 89 PHE A C 1
ATOM 662 O O . PHE A 1 89 ? 20.052 -14.338 -43.302 1.00 67.94 89 PHE A O 1
ATOM 669 N N . GLY A 1 90 ? 21.828 -14.388 -44.677 1.00 80.81 90 GLY A N 1
ATOM 670 C CA . GLY A 1 90 ? 21.155 -13.841 -45.850 1.00 80.81 90 GLY A CA 1
ATOM 671 C C . GLY A 1 90 ? 21.939 -12.717 -46.507 1.00 80.81 90 GLY A C 1
ATOM 672 O O . GLY A 1 90 ? 23.094 -12.430 -46.172 1.00 80.81 90 GLY A O 1
ATOM 673 N N . ARG A 1 91 ? 21.296 -12.063 -47.470 1.00 84.81 91 ARG A N 1
ATOM 674 C CA . ARG A 1 91 ? 21.850 -10.887 -48.140 1.00 84.81 91 ARG A CA 1
ATOM 675 C C . ARG A 1 91 ? 21.139 -9.646 -47.625 1.00 84.81 91 ARG A C 1
ATOM 677 O O . ARG A 1 91 ? 19.936 -9.481 -47.820 1.00 84.81 91 ARG A O 1
ATOM 684 N N . ARG A 1 92 ? 21.887 -8.758 -46.970 1.00 87.06 92 ARG A N 1
ATOM 685 C CA . ARG A 1 92 ? 21.394 -7.448 -46.541 1.00 87.06 92 ARG A CA 1
ATOM 686 C C . ARG A 1 92 ? 21.678 -6.422 -47.620 1.00 87.06 92 ARG A C 1
ATOM 688 O O . ARG A 1 92 ? 22.832 -6.066 -47.855 1.00 87.06 92 ARG A O 1
ATOM 695 N N . ARG A 1 93 ? 20.629 -5.876 -48.218 1.00 88.75 93 ARG A N 1
ATOM 696 C CA . ARG A 1 93 ? 20.719 -4.777 -49.176 1.00 88.75 93 ARG A CA 1
ATOM 697 C C . ARG A 1 93 ? 20.306 -3.476 -48.507 1.00 88.75 93 ARG A C 1
ATOM 699 O O . ARG A 1 93 ? 19.150 -3.317 -48.125 1.00 88.75 93 ARG A O 1
ATOM 706 N N . VAL A 1 94 ? 21.246 -2.546 -48.368 1.00 87.44 94 VAL A N 1
ATOM 707 C CA . VAL A 1 94 ? 20.977 -1.204 -47.841 1.00 87.44 94 VAL A CA 1
ATOM 708 C C . VAL A 1 94 ? 20.918 -0.227 -49.015 1.00 87.44 94 VAL A C 1
ATOM 710 O O . VAL A 1 94 ? 21.891 -0.088 -49.752 1.00 87.44 94 VAL A O 1
ATOM 713 N N . ILE A 1 95 ? 19.776 0.428 -49.209 1.00 86.94 95 ILE A N 1
ATOM 714 C CA . ILE A 1 95 ? 19.528 1.392 -50.287 1.00 86.94 95 ILE A CA 1
ATOM 715 C C . ILE A 1 95 ? 19.218 2.744 -49.650 1.00 86.94 95 ILE A C 1
ATOM 717 O O . ILE A 1 95 ? 18.302 2.851 -48.838 1.00 86.94 95 ILE A O 1
ATOM 721 N N . MET A 1 96 ? 19.957 3.788 -50.023 1.00 84.06 96 MET A N 1
ATOM 722 C CA . MET A 1 96 ? 19.586 5.160 -49.683 1.00 84.06 96 MET A CA 1
ATOM 723 C C . MET A 1 96 ? 18.617 5.691 -50.740 1.00 84.06 96 MET A C 1
ATOM 725 O O . MET A 1 96 ? 18.944 5.772 -51.924 1.00 84.06 96 MET A O 1
ATOM 729 N N . ASN A 1 97 ? 17.409 6.025 -50.307 1.00 85.88 97 ASN A N 1
ATOM 730 C CA . ASN A 1 97 ? 16.363 6.561 -51.159 1.00 85.88 97 ASN A CA 1
ATOM 731 C C . ASN A 1 97 ? 16.658 8.027 -51.543 1.00 85.88 97 ASN A C 1
ATOM 733 O O . ASN A 1 97 ? 17.393 8.730 -50.839 1.00 85.88 97 ASN A O 1
ATOM 737 N N . PRO A 1 98 ? 16.057 8.538 -52.636 1.00 83.31 98 PRO A N 1
ATOM 738 C CA . PRO A 1 98 ? 16.259 9.917 -53.088 1.00 83.31 98 PRO A CA 1
ATOM 739 C C . PRO A 1 98 ? 15.848 10.995 -52.078 1.00 83.31 98 PRO A C 1
ATOM 741 O O . PRO A 1 98 ? 16.344 12.116 -52.174 1.00 83.31 98 PRO A O 1
ATOM 744 N N . ASP A 1 99 ? 14.985 10.673 -51.115 1.00 82.69 99 ASP A N 1
ATOM 745 C CA . ASP A 1 99 ? 14.551 11.551 -50.019 1.00 82.69 99 ASP A CA 1
ATOM 746 C C . ASP A 1 99 ? 15.536 11.581 -48.831 1.00 82.69 99 ASP A C 1
ATOM 748 O O . ASP A 1 99 ? 15.343 12.334 -47.880 1.00 82.69 99 ASP A O 1
ATOM 752 N N . GLY A 1 100 ? 16.618 10.796 -48.890 1.00 79.06 100 GLY A N 1
ATOM 753 C CA . GLY A 1 100 ? 17.611 10.675 -47.822 1.00 79.06 100 GLY A CA 1
ATOM 754 C C . GLY A 1 100 ? 17.279 9.624 -46.760 1.00 79.06 100 GLY A C 1
ATOM 755 O O . GLY A 1 100 ? 18.068 9.452 -45.830 1.00 79.06 100 GLY A O 1
ATOM 756 N N . THR A 1 101 ? 16.162 8.898 -46.882 1.00 81.81 101 THR A N 1
ATOM 757 C CA . THR A 1 101 ? 15.866 7.756 -46.006 1.00 81.81 101 THR A CA 1
ATOM 758 C C . THR A 1 101 ? 16.697 6.534 -46.397 1.00 81.81 101 THR A C 1
ATOM 760 O O . THR A 1 101 ? 17.085 6.366 -47.552 1.00 81.81 101 THR A O 1
ATOM 763 N N . VAL A 1 102 ? 16.989 5.663 -45.432 1.00 81.94 102 VAL A N 1
ATOM 764 C CA . VAL A 1 102 ? 17.729 4.416 -45.663 1.00 81.94 102 VAL A CA 1
ATOM 765 C C . VAL A 1 102 ? 16.756 3.245 -45.563 1.00 81.94 102 VAL A C 1
ATOM 767 O O . VAL A 1 102 ? 16.173 3.014 -44.506 1.00 81.94 102 VAL A O 1
ATOM 770 N N . SER A 1 103 ? 16.590 2.499 -46.653 1.00 85.56 103 SER A N 1
ATOM 771 C CA . SER A 1 103 ? 15.834 1.248 -46.687 1.00 85.56 103 SER A CA 1
ATOM 772 C C . SER A 1 103 ? 16.787 0.063 -46.585 1.00 85.56 103 SER A C 1
ATOM 774 O O . SER A 1 103 ? 17.808 0.015 -47.267 1.00 85.56 103 SER A O 1
ATOM 776 N N . THR A 1 104 ? 16.461 -0.902 -45.729 1.00 85.94 104 THR A N 1
ATOM 777 C CA . THR A 1 104 ? 17.203 -2.161 -45.612 1.00 85.94 104 THR A CA 1
ATOM 778 C C . THR A 1 104 ? 16.281 -3.305 -45.996 1.00 85.94 104 THR A C 1
ATOM 780 O O . THR A 1 104 ? 15.254 -3.506 -45.356 1.00 85.94 104 THR A O 1
ATOM 783 N N . THR A 1 105 ? 16.643 -4.052 -47.036 1.00 87.12 105 THR A N 1
ATOM 784 C CA . THR A 1 105 ? 15.942 -5.274 -47.446 1.00 87.12 105 THR A CA 1
ATOM 785 C C . THR A 1 105 ? 16.817 -6.476 -47.120 1.00 87.12 105 THR A C 1
ATOM 787 O O . THR A 1 105 ? 18.012 -6.471 -47.417 1.00 87.12 105 THR A O 1
ATOM 790 N N . TRP A 1 106 ? 16.227 -7.490 -46.497 1.00 82.56 106 TRP A N 1
ATOM 791 C CA . TRP A 1 106 ? 16.872 -8.776 -46.258 1.00 82.56 106 TRP A CA 1
ATOM 792 C C . TRP A 1 106 ? 16.314 -9.786 -47.252 1.00 82.56 106 TRP A C 1
ATOM 794 O O . TRP A 1 106 ? 15.102 -9.969 -47.332 1.00 82.56 106 TRP A O 1
ATOM 804 N N . GLU A 1 107 ? 17.196 -10.412 -48.020 1.00 87.50 107 GLU A N 1
ATOM 805 C CA . GLU A 1 107 ? 16.864 -11.556 -48.864 1.00 87.50 107 GLU A CA 1
ATOM 806 C C . GLU A 1 107 ? 17.356 -12.817 -48.146 1.00 87.50 107 GLU A C 1
ATOM 808 O O . GLU A 1 107 ? 18.564 -12.999 -47.953 1.00 87.50 107 GLU A O 1
ATOM 813 N N . TYR A 1 108 ? 16.412 -13.654 -47.718 1.00 84.25 108 TYR A N 1
ATOM 814 C CA . TYR A 1 108 ? 16.679 -14.952 -47.103 1.00 84.25 108 TYR A CA 1
ATOM 815 C C . TYR A 1 108 ? 16.630 -16.045 -48.171 1.00 84.25 108 TYR A C 1
ATOM 817 O O . TYR A 1 108 ? 15.805 -15.985 -49.085 1.00 84.25 108 TYR A O 1
ATOM 825 N N . ASN A 1 109 ? 17.507 -17.042 -48.071 1.00 86.38 109 ASN A N 1
ATOM 826 C CA . ASN A 1 109 ? 17.339 -18.279 -48.836 1.00 86.38 109 ASN A CA 1
ATOM 827 C C . ASN A 1 109 ? 16.260 -19.176 -48.185 1.00 86.38 109 ASN A C 1
ATOM 829 O O . ASN A 1 109 ? 15.863 -18.940 -47.044 1.00 86.38 109 ASN A O 1
ATOM 833 N N . ASP A 1 110 ? 15.793 -20.211 -48.891 1.00 86.88 110 ASP A N 1
ATOM 834 C CA . ASP A 1 110 ? 14.701 -21.079 -48.410 1.00 86.88 110 ASP A CA 1
ATOM 835 C C . ASP A 1 110 ? 15.009 -21.738 -47.049 1.00 86.88 110 ASP A C 1
ATOM 837 O O . ASP A 1 110 ? 14.129 -21.865 -46.197 1.00 86.88 110 ASP A O 1
ATOM 841 N N . GLU A 1 111 ? 16.269 -22.113 -46.803 1.00 78.00 111 GLU A N 1
ATOM 842 C CA . GLU A 1 111 ? 16.705 -22.688 -45.522 1.00 78.00 111 GLU A CA 1
ATOM 843 C C . GLU A 1 111 ? 16.637 -21.664 -44.374 1.00 78.00 111 GLU A C 1
ATOM 845 O O . GLU A 1 111 ? 16.171 -21.980 -43.278 1.00 78.00 111 GLU A O 1
ATOM 850 N N . GLN A 1 112 ? 17.058 -20.421 -44.617 1.00 74.94 112 GLN A N 1
ATOM 851 C CA . GLN A 1 112 ? 17.002 -19.323 -43.646 1.00 74.94 112 GLN A CA 1
ATOM 852 C C . GLN A 1 112 ? 15.570 -18.882 -43.374 1.00 74.94 112 GLN A C 1
ATOM 854 O O . GLN A 1 112 ? 15.238 -18.596 -42.224 1.00 74.94 112 GLN A O 1
ATOM 859 N N . GLN A 1 113 ? 14.722 -18.858 -44.405 1.00 81.88 113 GLN A N 1
ATOM 860 C CA . GLN A 1 113 ? 13.300 -18.592 -44.238 1.00 81.88 113 GLN A CA 1
ATOM 861 C C . GLN A 1 113 ? 12.673 -19.652 -43.323 1.00 81.88 113 GLN A C 1
ATOM 863 O O . GLN A 1 113 ? 11.968 -19.296 -42.385 1.00 81.88 113 GLN A O 1
ATOM 868 N N . GLY A 1 114 ? 13.029 -20.930 -43.498 1.00 84.25 114 GLY A N 1
ATOM 869 C CA . GLY A 1 114 ? 12.588 -22.008 -42.609 1.00 84.25 114 GLY A CA 1
ATOM 870 C C . GLY A 1 114 ? 13.025 -21.828 -41.148 1.00 84.25 114 GLY A C 1
ATOM 871 O O . GLY A 1 114 ? 12.225 -22.051 -40.240 1.00 84.25 114 GLY A O 1
ATOM 872 N N . ILE A 1 115 ? 14.263 -21.383 -40.900 1.00 76.31 115 ILE A N 1
ATOM 873 C CA . ILE A 1 115 ? 14.753 -21.092 -39.538 1.00 76.31 115 ILE A CA 1
ATOM 874 C C . ILE A 1 115 ? 14.018 -19.890 -38.935 1.00 76.31 115 ILE A C 1
ATOM 876 O O . ILE A 1 115 ? 13.615 -19.941 -37.773 1.00 76.31 115 ILE A O 1
ATOM 880 N N . LEU A 1 116 ? 13.827 -18.821 -39.711 1.00 79.06 116 LEU A N 1
ATOM 881 C CA . LEU A 1 116 ? 13.109 -17.629 -39.264 1.00 79.06 116 LEU A CA 1
ATOM 882 C C . LEU A 1 116 ? 11.651 -17.961 -38.929 1.00 79.06 116 LEU A C 1
ATOM 884 O O . LEU A 1 116 ? 11.155 -17.541 -37.884 1.00 79.06 116 LEU A O 1
ATOM 888 N N . ASP A 1 117 ? 10.984 -18.744 -39.774 1.00 85.88 117 ASP A N 1
ATOM 889 C CA . ASP A 1 117 ? 9.609 -19.193 -39.557 1.00 85.88 117 ASP 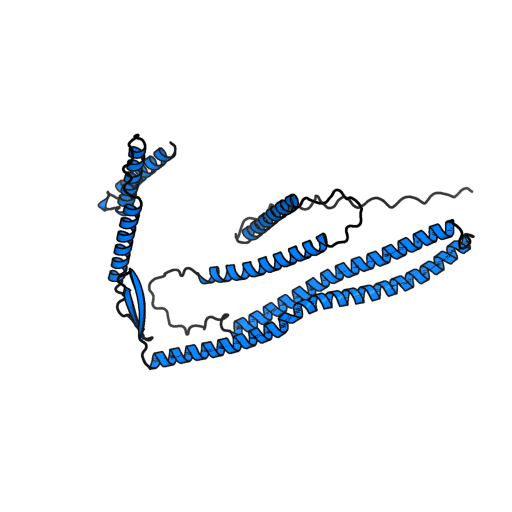A CA 1
ATOM 890 C C . ASP A 1 117 ? 9.518 -20.090 -38.312 1.00 85.88 117 ASP A C 1
ATOM 892 O O . ASP A 1 117 ? 8.605 -19.933 -37.498 1.00 85.88 117 ASP A O 1
ATOM 896 N N . GLN A 1 118 ? 10.501 -20.974 -38.097 1.00 84.06 118 GLN A N 1
ATOM 897 C CA . GLN A 1 118 ? 10.592 -21.796 -36.888 1.00 84.06 118 GLN A CA 1
ATOM 898 C C . GLN A 1 118 ? 10.810 -20.944 -35.627 1.00 84.06 118 GLN A C 1
ATOM 900 O O . GLN A 1 118 ? 10.171 -21.188 -34.599 1.00 84.06 118 GLN A O 1
ATOM 905 N N . GLU A 1 119 ? 11.671 -19.925 -35.687 1.00 76.44 119 GLU A N 1
ATOM 906 C CA . GLU A 1 119 ? 11.886 -18.992 -34.578 1.00 76.44 119 GLU A CA 1
ATOM 907 C C . GLU A 1 119 ? 10.619 -18.176 -34.288 1.00 76.44 119 GLU A C 1
ATOM 909 O O . GLU A 1 119 ? 10.228 -18.024 -33.129 1.00 76.44 119 GLU A O 1
ATOM 914 N N . GLN A 1 120 ? 9.932 -17.693 -35.326 1.00 82.31 120 GLN A N 1
ATOM 915 C CA . GLN A 1 120 ? 8.657 -16.992 -35.182 1.00 82.31 120 GLN A CA 1
ATOM 916 C C . GLN A 1 120 ? 7.585 -17.899 -34.574 1.00 82.31 120 GLN A C 1
ATOM 918 O O . GLN A 1 120 ? 6.866 -17.458 -33.677 1.00 82.31 120 GLN A O 1
ATOM 923 N N . GLN A 1 121 ? 7.510 -19.165 -34.988 1.00 85.56 121 GLN A N 1
ATOM 924 C CA . GLN A 1 121 ? 6.575 -20.137 -34.427 1.00 85.56 121 GLN A CA 1
ATOM 925 C C . GLN A 1 121 ? 6.870 -20.418 -32.947 1.00 85.56 121 GLN A C 1
ATOM 927 O O . GLN A 1 121 ? 5.951 -20.411 -32.127 1.00 85.56 121 GLN A O 1
ATOM 932 N N . LEU A 1 122 ? 8.140 -20.606 -32.576 1.00 73.62 122 LEU A N 1
ATOM 933 C CA . LEU A 1 122 ? 8.543 -20.784 -31.177 1.00 73.62 122 LEU A CA 1
ATOM 934 C C . LEU A 1 122 ? 8.250 -19.538 -30.336 1.00 73.62 122 LEU A C 1
ATOM 936 O O . LEU A 1 122 ? 7.751 -19.659 -29.218 1.00 73.62 122 LEU A O 1
ATOM 940 N N . ARG A 1 123 ? 8.490 -18.337 -30.876 1.00 72.62 123 ARG A N 1
ATOM 941 C CA . ARG A 1 123 ? 8.128 -17.072 -30.216 1.00 72.62 123 ARG A CA 1
ATOM 942 C C . ARG A 1 123 ? 6.619 -16.945 -30.029 1.00 72.62 123 ARG A C 1
ATOM 944 O O . ARG A 1 123 ? 6.188 -16.521 -28.963 1.00 72.62 123 ARG A O 1
ATOM 951 N N . GLN A 1 124 ? 5.814 -17.325 -31.020 1.00 83.25 124 GLN A N 1
ATOM 952 C CA . GLN A 1 124 ? 4.353 -17.320 -30.904 1.00 83.25 124 GLN A CA 1
ATOM 953 C C . GLN A 1 124 ? 3.880 -18.302 -29.827 1.00 83.25 124 GLN A C 1
ATOM 955 O O . GLN A 1 124 ? 3.131 -17.903 -28.938 1.00 83.25 124 GLN A O 1
ATOM 960 N N . GLN A 1 125 ? 4.389 -19.538 -29.825 1.00 80.75 125 GLN A N 1
ATOM 961 C CA . GLN A 1 125 ? 4.066 -20.531 -28.793 1.00 80.75 125 GLN A CA 1
ATOM 962 C C . GLN A 1 125 ? 4.498 -20.071 -27.393 1.00 80.75 125 GLN A C 1
ATOM 964 O O . GLN A 1 125 ? 3.738 -20.206 -26.432 1.00 80.75 125 GLN A O 1
ATOM 969 N N . GLY A 1 126 ? 5.695 -19.489 -27.277 1.00 75.19 126 GLY A N 1
ATOM 970 C CA . GLY A 1 126 ? 6.199 -18.908 -26.034 1.00 75.19 126 GLY A CA 1
ATOM 971 C C . GLY A 1 126 ? 5.326 -17.753 -25.542 1.00 75.19 126 GLY A C 1
ATOM 972 O O . GLY A 1 126 ? 4.941 -17.731 -24.375 1.00 75.19 126 GLY A O 1
ATOM 973 N N . ASN A 1 127 ? 4.937 -16.843 -26.438 1.00 72.19 127 ASN A N 1
ATOM 974 C CA . ASN A 1 127 ? 4.050 -15.725 -26.124 1.00 72.19 127 ASN A CA 1
ATOM 975 C C . ASN A 1 127 ? 2.656 -16.200 -25.702 1.00 72.19 127 ASN A C 1
ATOM 977 O O . ASN A 1 127 ? 2.109 -15.676 -24.740 1.00 72.19 127 ASN A O 1
ATOM 981 N N . GLU A 1 128 ? 2.080 -17.207 -26.356 1.00 81.75 128 GLU A N 1
ATOM 982 C CA . GLU A 1 128 ? 0.785 -17.773 -25.958 1.00 81.75 128 GLU A CA 1
ATOM 983 C C . GLU A 1 128 ? 0.841 -18.467 -24.593 1.00 81.75 128 GLU A C 1
ATOM 985 O O . GLU A 1 128 ? -0.096 -18.354 -23.798 1.00 81.75 128 GLU A O 1
ATOM 990 N N . ALA A 1 129 ? 1.922 -19.196 -24.303 1.00 74.62 129 ALA A N 1
ATOM 991 C CA . ALA A 1 129 ? 2.132 -19.814 -22.995 1.00 74.62 129 ALA A CA 1
ATOM 992 C C . ALA A 1 129 ? 2.317 -18.751 -21.901 1.00 74.62 129 ALA A C 1
ATOM 994 O O . ALA A 1 129 ? 1.747 -18.866 -20.813 1.00 74.62 129 ALA A O 1
ATOM 995 N N . ALA A 1 130 ? 3.058 -17.686 -22.207 1.00 69.81 130 ALA A N 1
ATOM 996 C CA . ALA A 1 130 ? 3.243 -16.545 -21.323 1.00 69.81 130 ALA A CA 1
ATOM 997 C C . ALA A 1 130 ? 1.942 -15.788 -21.065 1.00 69.81 130 ALA A C 1
ATOM 999 O O . ALA A 1 130 ? 1.634 -15.481 -19.919 1.00 69.81 130 ALA A O 1
ATOM 1000 N N . MET A 1 131 ? 1.159 -15.525 -22.114 1.00 78.00 131 MET A N 1
ATOM 1001 C CA . MET A 1 131 ? -0.133 -14.850 -22.016 1.00 78.00 131 MET A CA 1
ATOM 1002 C C . MET A 1 131 ? -1.132 -15.678 -21.215 1.00 78.00 131 MET A C 1
ATOM 1004 O O . MET A 1 131 ? -1.819 -15.116 -20.368 1.00 78.00 131 MET A O 1
ATOM 1008 N N . ARG A 1 132 ? -1.160 -17.007 -21.396 1.00 85.69 132 ARG A N 1
ATOM 1009 C CA . ARG A 1 132 ? -1.960 -17.905 -20.547 1.00 85.69 132 ARG A CA 1
ATOM 1010 C C . ARG A 1 132 ? -1.547 -17.820 -19.083 1.00 85.69 132 ARG A C 1
ATOM 1012 O O . ARG A 1 132 ? -2.410 -17.639 -18.233 1.00 85.69 132 ARG A O 1
ATOM 1019 N N . ARG A 1 133 ? -0.246 -17.860 -18.778 1.00 72.81 133 ARG A N 1
ATOM 1020 C CA . ARG A 1 133 ? 0.234 -17.688 -17.396 1.00 72.81 133 ARG A CA 1
ATOM 1021 C C . ARG A 1 133 ? -0.051 -16.300 -16.827 1.00 72.81 133 ARG A C 1
ATOM 1023 O O . ARG A 1 133 ? -0.370 -16.195 -15.651 1.00 72.81 133 ARG A O 1
ATOM 1030 N N . LEU A 1 134 ? 0.051 -15.242 -17.631 1.00 69.44 134 LEU A N 1
ATOM 1031 C CA . LEU A 1 134 ? -0.302 -13.881 -17.221 1.00 69.44 134 LEU A CA 1
ATOM 1032 C C . LEU A 1 134 ? -1.804 -13.744 -16.959 1.00 69.44 134 LEU A C 1
ATOM 1034 O O . LEU A 1 134 ? -2.179 -13.066 -16.008 1.00 69.44 134 LEU A O 1
ATOM 1038 N N . GLN A 1 135 ? -2.652 -14.406 -17.749 1.00 80.50 135 GLN A N 1
ATOM 1039 C CA . GLN A 1 135 ? -4.088 -14.504 -17.483 1.00 80.50 135 GLN A CA 1
ATOM 1040 C C . GLN A 1 135 ? -4.365 -15.288 -16.204 1.00 80.50 135 GLN A C 1
ATOM 1042 O O . GLN A 1 135 ? -5.055 -14.771 -15.340 1.00 80.50 135 GLN A O 1
ATOM 1047 N N . GLU A 1 136 ? -3.758 -16.460 -16.013 1.00 80.25 136 GLU A N 1
ATOM 1048 C CA . GLU A 1 136 ? -3.880 -17.226 -14.764 1.00 80.25 136 GLU A CA 1
ATOM 1049 C C . GLU A 1 136 ? -3.412 -16.418 -13.545 1.00 80.25 136 GLU A C 1
ATOM 1051 O O . GLU A 1 136 ? -4.035 -16.465 -12.485 1.00 80.25 136 GLU A O 1
ATOM 1056 N N . TYR A 1 137 ? -2.331 -15.648 -13.690 1.00 68.56 137 TYR A N 1
ATOM 1057 C CA . TYR A 1 137 ? -1.831 -14.741 -12.660 1.00 68.56 137 TYR A CA 1
ATOM 1058 C C . TYR A 1 137 ? -2.816 -13.591 -12.410 1.00 68.56 137 TYR A C 1
ATOM 1060 O O . TYR A 1 137 ? -3.143 -13.293 -11.265 1.00 68.56 137 TYR A O 1
ATOM 1068 N N . SER A 1 138 ? -3.341 -12.968 -13.464 1.00 71.06 138 SER A N 1
ATOM 1069 C CA . SER A 1 138 ? -4.362 -11.921 -13.366 1.00 71.06 138 SER A CA 1
ATOM 1070 C C . SER A 1 138 ? -5.641 -12.432 -12.702 1.00 71.06 138 SER A C 1
ATOM 1072 O O . SER A 1 138 ? -6.182 -11.758 -11.832 1.00 71.06 138 SER A O 1
ATOM 1074 N N . ASP A 1 139 ? -6.106 -13.626 -13.051 1.00 79.94 139 ASP A N 1
ATOM 1075 C CA . ASP A 1 139 ? -7.321 -14.223 -12.495 1.00 79.94 139 ASP A CA 1
ATOM 1076 C C . ASP A 1 139 ? -7.113 -14.651 -11.038 1.00 79.94 139 ASP A C 1
ATOM 1078 O O . ASP A 1 139 ? -8.011 -14.500 -10.211 1.00 79.94 139 ASP A O 1
ATOM 1082 N N . ARG A 1 140 ? -5.911 -15.127 -10.687 1.00 72.75 140 ARG A N 1
ATOM 1083 C CA . ARG A 1 140 ? -5.567 -15.502 -9.309 1.00 72.75 140 ARG A CA 1
ATOM 1084 C C . ARG A 1 140 ? -5.360 -14.287 -8.401 1.00 72.75 140 ARG A C 1
ATOM 1086 O O . ARG A 1 140 ? -5.776 -14.326 -7.249 1.00 72.75 140 ARG A O 1
ATOM 1093 N N . TYR A 1 141 ? -4.724 -13.222 -8.891 1.00 66.50 141 TYR A N 1
ATOM 1094 C CA . TYR A 1 141 ? -4.300 -12.082 -8.064 1.00 66.50 141 TYR A CA 1
ATOM 1095 C C . TYR A 1 141 ? -5.134 -10.806 -8.261 1.00 66.50 141 TYR A C 1
ATOM 1097 O O . TYR A 1 141 ? -5.021 -9.871 -7.463 1.00 66.50 141 TYR A O 1
ATOM 1105 N N . GLY A 1 142 ? -5.970 -10.738 -9.298 1.00 63.72 142 GLY A N 1
ATOM 1106 C CA . GLY A 1 142 ? -6.828 -9.591 -9.608 1.00 63.72 142 GLY A CA 1
ATOM 1107 C C . GLY A 1 142 ? -8.023 -9.450 -8.663 1.00 63.72 142 GLY A C 1
ATOM 1108 O O . GLY A 1 142 ? -8.409 -8.329 -8.339 1.00 63.72 142 GLY A O 1
ATOM 1109 N N . SER A 1 143 ? -8.561 -10.561 -8.149 1.00 59.12 143 SER A N 1
ATOM 1110 C CA . SER A 1 143 ? -9.637 -10.568 -7.143 1.00 59.12 143 SER A CA 1
ATOM 1111 C C . SER A 1 143 ? -9.137 -10.496 -5.694 1.00 59.12 143 SER A C 1
ATOM 1113 O O . SER A 1 143 ? -9.898 -10.158 -4.789 1.00 59.12 143 SER A O 1
ATOM 1115 N N . ASP A 1 144 ? -7.860 -10.799 -5.446 1.00 58.84 144 ASP A N 1
ATOM 1116 C CA . ASP A 1 144 ? -7.355 -11.053 -4.090 1.00 58.84 144 ASP A CA 1
ATOM 1117 C C . ASP A 1 144 ? -6.996 -9.785 -3.295 1.00 58.84 144 ASP A C 1
ATOM 1119 O O . ASP A 1 144 ? -6.946 -9.832 -2.064 1.00 58.84 144 ASP A O 1
ATOM 1123 N N . TRP A 1 145 ? -6.827 -8.634 -3.957 1.00 57.97 145 TRP A N 1
ATOM 1124 C CA . TRP A 1 145 ? -6.548 -7.354 -3.285 1.00 57.97 145 TRP A CA 1
ATOM 1125 C C . TRP A 1 145 ? -7.697 -6.874 -2.396 1.00 57.97 145 TRP A C 1
ATOM 1127 O O . TRP A 1 145 ? -7.458 -6.383 -1.293 1.00 57.97 145 TRP A O 1
ATOM 1137 N N . GLN A 1 146 ? -8.944 -7.039 -2.849 1.00 64.06 146 GLN A N 1
ATOM 1138 C CA . GLN A 1 146 ? -10.109 -6.795 -1.993 1.00 64.06 146 GLN A CA 1
ATOM 1139 C C . GLN A 1 146 ? -10.127 -7.797 -0.829 1.00 64.06 146 GLN A C 1
ATOM 1141 O O . GLN A 1 146 ? -10.341 -7.399 0.315 1.00 64.06 146 GLN A O 1
ATOM 1146 N N . SER A 1 147 ? -9.736 -9.053 -1.084 1.00 72.25 147 SER A N 1
ATOM 1147 C CA . SER A 1 147 ? -9.684 -10.092 -0.051 1.00 72.25 147 SER A CA 1
ATOM 1148 C C . SER A 1 147 ? -8.696 -9.788 1.082 1.00 72.25 147 SER A C 1
ATOM 1150 O O . SER A 1 147 ? -8.969 -10.147 2.223 1.00 72.25 147 SER A O 1
ATOM 1152 N N . ALA A 1 148 ? -7.564 -9.126 0.817 1.00 72.19 148 ALA A N 1
ATOM 1153 C CA . ALA A 1 148 ? -6.573 -8.828 1.854 1.00 72.19 148 ALA A CA 1
ATOM 1154 C C . ALA A 1 148 ? -7.091 -7.795 2.869 1.00 72.19 148 ALA A C 1
ATOM 1156 O O . ALA A 1 148 ? -6.956 -7.992 4.077 1.00 72.19 148 ALA A O 1
ATOM 1157 N N . ASN A 1 149 ? -7.745 -6.734 2.386 1.00 75.44 149 ASN A N 1
ATOM 1158 C CA . ASN A 1 149 ? -8.381 -5.742 3.254 1.00 75.44 149 ASN A CA 1
ATOM 1159 C C . ASN A 1 149 ? -9.591 -6.321 3.992 1.00 75.44 149 ASN A C 1
ATOM 1161 O O . ASN A 1 149 ? -9.772 -6.038 5.176 1.00 75.44 149 ASN A O 1
ATOM 1165 N N . ASP A 1 150 ? -10.388 -7.160 3.329 1.00 82.94 150 ASP A N 1
ATOM 1166 C CA . ASP A 1 150 ? -11.527 -7.822 3.967 1.00 82.94 150 ASP A CA 1
ATOM 1167 C C . ASP A 1 150 ? -11.070 -8.812 5.047 1.00 82.94 150 ASP A C 1
ATOM 1169 O O . ASP A 1 150 ? -11.639 -8.835 6.138 1.00 82.94 150 ASP A O 1
ATOM 1173 N N . ARG A 1 151 ? -9.983 -9.563 4.810 1.00 80.81 151 ARG A N 1
ATOM 1174 C CA . ARG A 1 151 ? -9.355 -10.414 5.833 1.00 80.81 151 ARG A CA 1
ATOM 1175 C C . ARG A 1 151 ? -8.812 -9.586 6.992 1.00 80.81 151 ARG A C 1
ATOM 1177 O O . ARG A 1 151 ? -9.072 -9.932 8.137 1.00 80.81 151 ARG A O 1
ATOM 1184 N N . ALA A 1 152 ? -8.101 -8.488 6.728 1.00 79.06 152 ALA A N 1
ATOM 1185 C CA . ALA A 1 152 ? -7.590 -7.622 7.792 1.00 79.06 152 ALA A CA 1
ATOM 1186 C C . ALA A 1 152 ? -8.726 -7.079 8.681 1.00 79.06 152 ALA A C 1
ATOM 1188 O O . ALA A 1 152 ? -8.600 -7.085 9.906 1.00 79.06 152 ALA A O 1
ATOM 1189 N N . ARG A 1 153 ? -9.861 -6.696 8.078 1.00 84.69 153 ARG A N 1
ATOM 1190 C CA . ARG A 1 153 ? -11.076 -6.292 8.805 1.00 84.69 153 ARG A CA 1
ATOM 1191 C C . ARG A 1 153 ? -11.682 -7.433 9.617 1.00 84.69 153 ARG A C 1
ATOM 1193 O O . ARG A 1 153 ? -11.954 -7.239 10.793 1.00 84.69 153 ARG A O 1
ATOM 1200 N N . GLN A 1 154 ? -11.815 -8.628 9.042 1.00 87.62 154 GLN A N 1
ATOM 1201 C CA . GLN A 1 154 ? -12.325 -9.795 9.773 1.00 87.62 154 GLN A CA 1
ATOM 1202 C C . GLN A 1 154 ? -11.486 -10.111 11.014 1.00 87.62 154 GLN A C 1
ATOM 1204 O O . GLN A 1 154 ? -12.040 -10.343 12.087 1.00 87.62 154 GLN A O 1
ATOM 1209 N N . VAL A 1 155 ? -10.154 -10.071 10.908 1.00 84.25 155 VAL A N 1
ATOM 1210 C CA . VAL A 1 155 ? -9.299 -10.339 12.074 1.00 84.25 155 VAL A CA 1
ATOM 1211 C C . VAL A 1 155 ? -9.414 -9.219 13.119 1.00 84.25 155 VAL A C 1
ATOM 1213 O O . VAL A 1 155 ? -9.392 -9.501 14.321 1.00 84.25 155 VAL A O 1
ATOM 1216 N N . ALA A 1 156 ? -9.585 -7.964 12.690 1.00 84.19 156 ALA A N 1
ATOM 1217 C CA . ALA A 1 156 ? -9.862 -6.841 13.586 1.00 84.19 156 ALA A CA 1
ATOM 1218 C C . ALA A 1 156 ? -11.187 -7.024 14.341 1.00 84.19 156 ALA A C 1
ATOM 1220 O O . ALA A 1 156 ? -11.225 -6.864 15.562 1.00 84.19 156 ALA A O 1
ATOM 1221 N N . ASP A 1 157 ? -12.247 -7.433 13.647 1.00 89.00 157 ASP A N 1
ATOM 1222 C CA . ASP A 1 157 ? -13.566 -7.673 14.236 1.00 89.00 157 ASP A CA 1
ATOM 1223 C C . ASP A 1 157 ? -13.532 -8.849 15.225 1.00 89.00 157 ASP A C 1
ATOM 1225 O O . ASP A 1 157 ? -14.020 -8.742 16.353 1.00 89.00 157 ASP A O 1
ATOM 1229 N N . GLU A 1 158 ? -12.884 -9.961 14.862 1.00 91.44 158 GLU A N 1
ATOM 1230 C CA . GLU A 1 158 ? -12.711 -11.120 15.749 1.00 91.44 158 GLU A CA 1
ATOM 1231 C C . GLU A 1 158 ? -11.894 -10.784 17.001 1.00 91.44 158 GLU A C 1
ATOM 1233 O O . GLU A 1 158 ? -12.138 -11.309 18.098 1.00 91.44 158 GLU A O 1
ATOM 1238 N N . ARG A 1 159 ? -10.871 -9.939 16.860 1.00 89.94 159 ARG A N 1
ATOM 1239 C CA . ARG A 1 159 ? -10.062 -9.489 17.994 1.00 89.94 159 ARG A CA 1
ATOM 1240 C C . ARG A 1 159 ? -10.856 -8.550 18.893 1.00 89.94 159 ARG A C 1
ATOM 1242 O O . ARG A 1 159 ? -10.874 -8.773 20.106 1.00 89.94 159 ARG A O 1
ATOM 1249 N N . TYR A 1 160 ? -11.540 -7.570 18.311 1.00 93.69 160 TYR A N 1
ATOM 1250 C CA . TYR A 1 160 ? -12.416 -6.660 19.039 1.00 93.69 160 TYR A CA 1
ATOM 1251 C C . TYR A 1 160 ? -13.491 -7.437 19.810 1.00 93.69 160 TYR A C 1
ATOM 1253 O O . TYR A 1 160 ? -13.644 -7.239 21.015 1.00 93.69 160 TYR A O 1
ATOM 1261 N N . GLY A 1 161 ? -14.158 -8.406 19.174 1.00 92.38 161 GLY A N 1
ATOM 1262 C CA . GLY A 1 161 ? -15.153 -9.272 19.817 1.00 92.38 161 GLY A CA 1
ATOM 1263 C C . GLY A 1 161 ? -14.597 -10.060 21.011 1.00 92.38 161 GLY A C 1
ATOM 1264 O O . GLY A 1 161 ? -15.219 -10.130 22.071 1.00 92.38 161 GLY A O 1
ATOM 1265 N N . ARG A 1 162 ? -13.381 -10.609 20.896 1.00 94.62 162 ARG A N 1
ATOM 1266 C CA . ARG A 1 162 ? -12.730 -11.323 22.011 1.00 94.62 162 ARG A CA 1
ATOM 1267 C C . ARG A 1 162 ? -12.346 -10.403 23.169 1.00 94.62 162 ARG A C 1
ATOM 1269 O O . ARG A 1 162 ? -12.454 -10.812 24.326 1.00 94.62 162 ARG A O 1
ATOM 1276 N N . ASN A 1 163 ? -11.870 -9.196 22.878 1.00 92.69 163 ASN A N 1
ATOM 1277 C CA . ASN A 1 163 ? -11.462 -8.242 23.909 1.00 92.69 163 ASN A CA 1
ATOM 1278 C C . ASN A 1 163 ? -12.673 -7.633 24.622 1.00 92.69 163 ASN A C 1
ATOM 1280 O O . ASN A 1 163 ? -12.698 -7.580 25.852 1.00 92.69 163 ASN A O 1
ATOM 1284 N N . THR A 1 164 ? -13.712 -7.271 23.872 1.00 95.50 164 THR A N 1
ATOM 1285 C CA . THR A 1 164 ? -14.972 -6.766 24.430 1.00 95.50 164 THR A CA 1
ATOM 1286 C C . THR A 1 164 ? -15.672 -7.797 25.309 1.00 95.50 164 THR A C 1
ATOM 1288 O O . THR A 1 164 ? -16.096 -7.442 26.404 1.00 95.50 164 THR A O 1
ATOM 1291 N N . ALA A 1 165 ? -15.683 -9.080 24.931 1.00 97.06 165 ALA A N 1
ATOM 1292 C CA . ALA A 1 165 ? -16.229 -10.142 25.783 1.00 97.06 165 ALA A CA 1
ATOM 1293 C C . ALA A 1 165 ? -15.531 -10.226 27.159 1.00 97.06 165 ALA A C 1
ATOM 1295 O O . ALA A 1 165 ? -16.180 -10.418 28.188 1.00 97.06 165 ALA A O 1
ATOM 1296 N N . LYS A 1 166 ? -14.204 -10.033 27.204 1.00 95.88 166 LYS A N 1
ATOM 1297 C CA . LYS A 1 166 ? -13.447 -9.992 28.468 1.00 95.88 166 LYS A CA 1
ATOM 1298 C C . LYS A 1 166 ? -13.737 -8.727 29.269 1.00 95.88 166 LYS A C 1
ATOM 1300 O O . LYS A 1 166 ? -13.875 -8.805 30.491 1.00 95.88 166 LYS A O 1
ATOM 1305 N N . LEU A 1 167 ? -13.818 -7.572 28.604 1.00 94.94 167 LEU A N 1
ATOM 1306 C CA . LEU A 1 167 ? -14.197 -6.318 29.256 1.00 94.94 167 LEU A CA 1
ATOM 1307 C C . LEU A 1 167 ? -15.590 -6.422 29.872 1.00 94.94 167 LEU A C 1
ATOM 1309 O O . LEU A 1 167 ? -15.790 -5.976 30.997 1.00 94.94 167 LEU A O 1
ATOM 1313 N N . GLU A 1 168 ? -16.542 -7.040 29.180 1.00 96.50 168 GLU A N 1
ATOM 1314 C CA . GLU A 1 168 ? -17.901 -7.225 29.679 1.00 96.50 168 GLU A CA 1
ATOM 1315 C C . GLU A 1 168 ? -17.928 -8.043 30.975 1.00 96.50 168 GLU A C 1
ATOM 1317 O O . GLU A 1 168 ? -18.536 -7.617 31.960 1.00 96.50 168 GLU A O 1
ATOM 1322 N N . GLU A 1 169 ? -17.177 -9.145 31.033 1.00 97.88 169 GLU A N 1
ATOM 1323 C CA . GLU A 1 169 ? -17.023 -9.931 32.261 1.00 97.88 169 GLU A CA 1
ATOM 1324 C C . GLU A 1 169 ? -16.409 -9.099 33.404 1.00 97.88 169 GLU A C 1
ATOM 1326 O O . GLU A 1 169 ? -16.867 -9.154 34.553 1.00 97.88 169 GLU A O 1
ATOM 1331 N N . GLN A 1 170 ? -15.379 -8.302 33.103 1.00 96.50 170 GLN A N 1
ATOM 1332 C CA . GLN A 1 170 ? -14.722 -7.440 34.089 1.00 96.50 170 GLN A CA 1
ATOM 1333 C C . GLN A 1 170 ? -15.661 -6.351 34.611 1.00 96.50 170 GLN A C 1
ATOM 1335 O O . GLN A 1 170 ? -15.746 -6.155 35.826 1.00 96.50 170 GLN A O 1
ATOM 1340 N N . PHE A 1 171 ? -16.400 -5.682 33.725 1.00 97.94 171 PHE A N 1
ATOM 1341 C CA . PHE A 1 171 ? -17.354 -4.646 34.106 1.00 97.94 171 PHE A CA 1
ATOM 1342 C C . PHE A 1 171 ? -18.555 -5.214 34.857 1.00 97.94 171 PHE A C 1
ATOM 1344 O O . PHE A 1 171 ? -19.011 -4.569 35.796 1.00 97.94 171 PHE A O 1
ATOM 1351 N N . GLY A 1 172 ? -19.011 -6.431 34.546 1.00 96.94 172 GLY A N 1
ATOM 1352 C CA . GLY A 1 172 ? -20.043 -7.108 35.339 1.00 96.94 172 GLY A CA 1
ATOM 1353 C C . GLY A 1 172 ? -19.600 -7.347 36.790 1.00 96.94 172 GLY A C 1
ATOM 1354 O O . GLY A 1 172 ? -20.327 -7.041 37.742 1.00 96.94 172 GLY A O 1
ATOM 1355 N N . LYS A 1 173 ? -18.356 -7.811 36.985 1.00 97.88 173 LYS A N 1
ATOM 1356 C CA . LYS A 1 173 ? -17.762 -7.961 38.328 1.00 97.88 173 LYS A CA 1
ATOM 1357 C C . LYS A 1 173 ? -17.541 -6.609 39.010 1.00 97.88 173 LYS A C 1
ATOM 1359 O O . LYS A 1 173 ? -17.779 -6.488 40.211 1.00 97.88 173 LYS A O 1
ATOM 1364 N N . ALA A 1 174 ? -17.086 -5.599 38.269 1.00 95.75 174 ALA A N 1
ATOM 1365 C CA . ALA A 1 174 ? -16.837 -4.261 38.797 1.00 95.75 174 ALA A CA 1
ATOM 1366 C C . ALA A 1 174 ? -18.133 -3.561 39.226 1.00 95.75 174 ALA A C 1
ATOM 1368 O O . ALA A 1 174 ? -18.156 -2.957 40.292 1.00 95.75 174 ALA A O 1
ATOM 1369 N N . GLN A 1 175 ? -19.217 -3.717 38.464 1.00 97.62 175 GLN A N 1
ATOM 1370 C CA . GLN A 1 175 ? -20.535 -3.187 38.807 1.00 97.62 175 GLN A CA 1
ATOM 1371 C C . GLN A 1 175 ? -21.069 -3.816 40.099 1.00 97.62 175 GLN A C 1
ATOM 1373 O O . GLN A 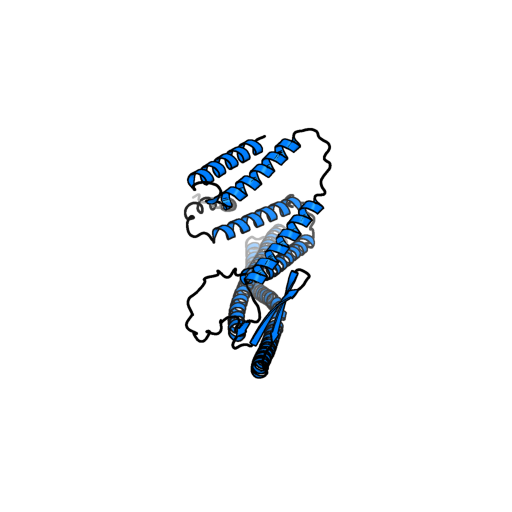1 175 ? -21.474 -3.104 41.009 1.00 97.62 175 GLN A O 1
ATOM 1378 N N . SER A 1 176 ? -20.951 -5.140 40.243 1.00 97.75 176 SER A N 1
ATOM 1379 C CA . SER A 1 176 ? -21.345 -5.824 41.485 1.00 97.75 176 SER A CA 1
ATOM 1380 C C . SER A 1 176 ? -20.569 -5.303 42.707 1.00 97.75 176 SER A C 1
ATOM 1382 O O . SER A 1 176 ? -21.131 -5.147 43.790 1.00 97.75 176 SER A O 1
ATOM 1384 N N . ARG A 1 177 ? -19.270 -5.005 42.544 1.00 97.69 177 ARG A N 1
ATOM 1385 C CA . ARG A 1 177 ? -18.434 -4.403 43.601 1.00 97.69 177 ARG A CA 1
ATOM 1386 C C . ARG A 1 177 ? -18.797 -2.946 43.870 1.00 97.69 177 ARG A C 1
ATOM 1388 O O . ARG A 1 177 ? -18.781 -2.537 45.024 1.00 97.69 177 ARG A O 1
ATOM 1395 N N . PHE A 1 178 ? -19.111 -2.186 42.825 1.00 97.38 178 PHE A N 1
ATOM 1396 C CA . PHE A 1 178 ? -19.569 -0.806 42.924 1.00 97.38 178 PHE A CA 1
ATOM 1397 C C . PHE A 1 178 ? -20.853 -0.721 43.756 1.00 97.38 178 PHE A C 1
ATOM 1399 O O . PHE A 1 178 ? -20.905 0.043 44.716 1.00 97.38 178 PHE A O 1
ATOM 1406 N N . ASP A 1 179 ? -21.840 -1.570 43.465 1.00 97.00 179 ASP A N 1
ATOM 1407 C CA . ASP A 1 179 ? -23.102 -1.603 44.208 1.00 97.00 179 ASP A CA 1
ATOM 1408 C C . ASP A 1 179 ? -22.891 -1.986 45.680 1.00 97.00 179 ASP A C 1
ATOM 1410 O O . ASP A 1 179 ? -23.463 -1.360 46.574 1.00 97.00 179 ASP A O 1
ATOM 1414 N N . GLN A 1 180 ? -22.015 -2.960 45.954 1.00 97.75 180 GLN A N 1
ATOM 1415 C CA . GLN A 1 180 ? -21.634 -3.322 47.323 1.00 97.75 180 GLN A CA 1
ATOM 1416 C C . GLN A 1 180 ? -20.909 -2.180 48.052 1.00 97.75 180 GLN A C 1
ATOM 1418 O O . GLN A 1 180 ? -21.202 -1.927 49.219 1.00 97.75 180 GLN A O 1
ATOM 1423 N N . ASP A 1 181 ? -19.985 -1.474 47.395 1.00 97.50 181 ASP A N 1
ATOM 1424 C CA . ASP A 1 181 ? -19.270 -0.332 47.982 1.00 97.50 181 ASP A CA 1
ATOM 1425 C C . ASP A 1 181 ? -20.225 0.831 48.291 1.00 97.50 181 ASP A C 1
ATOM 1427 O O . ASP A 1 181 ? -20.169 1.395 49.385 1.00 97.50 181 ASP A O 1
ATOM 1431 N N . MET A 1 182 ? -21.163 1.144 47.391 1.00 97.69 182 MET A N 1
ATOM 1432 C CA . MET A 1 182 ? -22.186 2.167 47.637 1.00 97.69 182 MET A CA 1
ATOM 1433 C C . MET A 1 182 ? -23.114 1.777 48.795 1.00 97.69 182 MET A C 1
ATOM 1435 O O . MET A 1 182 ? -23.369 2.600 49.680 1.00 97.69 182 MET A O 1
ATOM 1439 N N . ALA A 1 183 ? -23.555 0.516 48.841 1.00 97.75 183 ALA A N 1
ATOM 1440 C CA . ALA A 1 183 ? -24.384 -0.003 49.926 1.00 97.75 183 ALA A CA 1
ATOM 1441 C C . ALA A 1 183 ? -23.656 0.040 51.282 1.00 97.75 183 ALA A C 1
ATOM 1443 O O . ALA A 1 183 ? -24.220 0.516 52.266 1.00 97.75 183 ALA A O 1
ATOM 1444 N N . ASN A 1 184 ? -22.384 -0.373 51.330 1.00 98.00 184 ASN A N 1
ATOM 1445 C CA . ASN A 1 184 ? -21.558 -0.334 52.544 1.00 98.00 184 ASN A CA 1
ATOM 1446 C C . ASN A 1 184 ? -21.309 1.096 53.046 1.00 98.00 184 ASN A C 1
ATOM 1448 O O . ASN A 1 184 ? -21.147 1.313 54.246 1.00 98.00 184 ASN A O 1
ATOM 1452 N N . ARG A 1 185 ? -21.307 2.083 52.144 1.00 97.69 185 ARG A N 1
ATOM 1453 C CA . ARG A 1 185 ? -21.228 3.513 52.484 1.00 97.69 185 ARG A CA 1
ATOM 1454 C C . ARG A 1 185 ? -22.571 4.111 52.906 1.00 97.69 185 ARG A C 1
ATOM 1456 O O . ARG A 1 185 ? -22.623 5.293 53.238 1.00 97.69 185 ARG A O 1
ATOM 1463 N N . GLY A 1 186 ? -23.650 3.329 52.882 1.00 97.62 186 GLY A N 1
ATOM 1464 C CA . GLY A 1 186 ? -24.997 3.796 53.201 1.00 97.62 186 GLY A CA 1
ATOM 1465 C C . GLY A 1 186 ? -25.572 4.750 52.153 1.00 97.62 186 GLY A C 1
ATOM 1466 O O . GLY A 1 186 ? -26.465 5.531 52.473 1.00 97.62 186 GLY A O 1
ATOM 1467 N N . ILE A 1 187 ? -25.063 4.719 50.918 1.00 97.75 187 ILE A N 1
ATOM 1468 C CA . ILE A 1 187 ? -25.585 5.521 49.810 1.00 97.75 187 ILE A CA 1
ATOM 1469 C C . ILE A 1 187 ? -26.713 4.710 49.156 1.00 97.75 187 ILE A C 1
ATOM 1471 O O . ILE A 1 187 ? -26.432 3.694 48.517 1.00 97.75 187 ILE A O 1
ATOM 1475 N N . PRO A 1 188 ? -27.990 5.115 49.292 1.00 96.38 188 PRO A N 1
ATOM 1476 C CA . PRO A 1 188 ? -29.085 4.359 48.708 1.00 96.38 188 PRO A CA 1
ATOM 1477 C C . PRO A 1 188 ? -29.073 4.484 47.180 1.00 96.38 188 PRO A C 1
ATOM 1479 O O . PRO A 1 188 ? -28.785 5.553 46.623 1.00 96.38 188 PRO A O 1
ATOM 1482 N N . VAL A 1 189 ? -29.425 3.385 46.508 1.00 97.12 189 VAL A N 1
ATOM 1483 C CA . VAL A 1 189 ? -29.609 3.331 45.052 1.00 97.12 1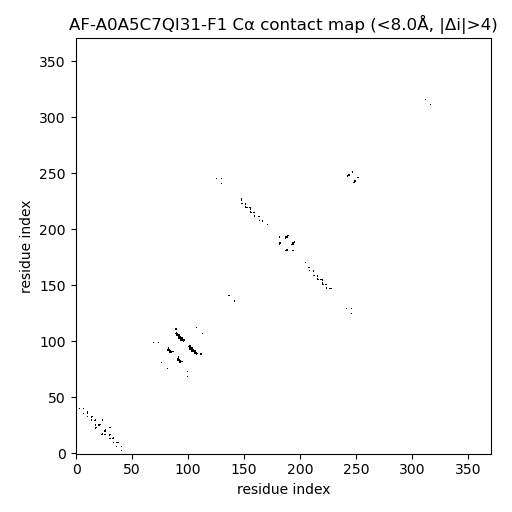89 VAL A CA 1
ATOM 1484 C C . VAL A 1 189 ? -30.627 4.391 44.627 1.00 97.12 189 VAL A C 1
ATOM 1486 O O . VAL A 1 189 ? -31.654 4.581 45.278 1.00 97.12 189 VAL A O 1
ATOM 1489 N N . GLY A 1 190 ? -30.325 5.114 43.549 1.00 94.88 190 GLY A N 1
ATOM 1490 C CA . GLY A 1 190 ? -31.171 6.192 43.024 1.00 94.88 190 GLY A CA 1
ATOM 1491 C C . GLY A 1 190 ? -30.965 7.558 43.686 1.00 94.88 190 GLY A C 1
ATOM 1492 O O . GLY A 1 190 ? -31.485 8.556 43.183 1.00 94.88 190 GLY A O 1
ATOM 1493 N N . SER A 1 191 ? -30.175 7.649 44.763 1.00 98.19 191 SER A N 1
ATOM 1494 C CA . SER A 1 191 ? -29.727 8.950 45.272 1.00 98.19 191 SER A CA 1
ATOM 1495 C C . SER A 1 191 ? -28.897 9.702 44.225 1.00 98.19 191 SER A C 1
ATOM 1497 O O . SER A 1 191 ? -28.251 9.097 43.368 1.00 98.19 191 SER A O 1
ATOM 1499 N N . LYS A 1 192 ? -28.865 11.039 44.311 1.00 97.75 192 LYS A N 1
ATOM 1500 C CA . LYS A 1 192 ? -28.061 11.871 43.399 1.00 97.75 192 LYS A CA 1
ATOM 1501 C C . LYS A 1 192 ? -26.591 11.435 43.381 1.00 97.75 192 LYS A C 1
ATOM 1503 O O . LYS A 1 192 ? -26.028 11.258 42.312 1.00 97.75 192 LYS A O 1
ATOM 1508 N N . LEU A 1 193 ? -26.012 11.188 44.558 1.00 96.44 193 LEU A N 1
ATOM 1509 C CA . LEU A 1 193 ? -24.623 10.751 44.681 1.00 96.44 193 LEU A CA 1
ATOM 1510 C C . LEU A 1 193 ? -24.383 9.379 44.031 1.00 96.44 193 LEU A C 1
ATOM 1512 O O . LEU A 1 193 ? -23.380 9.215 43.344 1.00 96.44 193 LEU A O 1
ATOM 1516 N N . TYR A 1 194 ? -25.299 8.418 44.202 1.00 98.00 194 TYR A N 1
ATOM 1517 C CA . TYR A 1 194 ? -25.221 7.127 43.509 1.00 98.00 194 TYR A CA 1
ATOM 1518 C C . TYR A 1 194 ? -25.241 7.315 41.988 1.00 98.00 194 TYR A C 1
ATOM 1520 O O . TYR A 1 194 ? -24.403 6.753 41.291 1.00 98.00 194 TYR A O 1
ATOM 1528 N N . ASN A 1 195 ? -26.154 8.146 41.475 1.00 97.88 195 ASN A N 1
ATOM 1529 C CA . ASN A 1 195 ? -26.283 8.399 40.038 1.00 97.88 195 ASN A CA 1
ATOM 1530 C C . ASN A 1 195 ? -25.048 9.104 39.458 1.00 97.88 195 ASN A C 1
ATOM 1532 O O . ASN A 1 195 ? -24.606 8.745 38.369 1.00 97.88 195 ASN A O 1
ATOM 1536 N N . ASP A 1 196 ? -24.468 10.062 40.186 1.00 98.00 196 ASP A N 1
ATOM 1537 C CA . ASP A 1 196 ? -23.241 10.755 39.778 1.00 98.00 196 ASP A CA 1
ATOM 1538 C C . ASP A 1 196 ? -22.058 9.770 39.691 1.00 98.00 196 ASP A C 1
ATOM 1540 O O . ASP A 1 196 ? -21.299 9.780 38.721 1.00 98.00 196 ASP A O 1
ATOM 1544 N N . GLN A 1 197 ? -21.934 8.861 40.665 1.00 97.25 197 GLN A N 1
ATOM 1545 C CA . GLN A 1 197 ? -20.892 7.827 40.675 1.00 97.25 197 GLN A CA 1
ATOM 1546 C C . GLN A 1 197 ? -21.118 6.750 39.603 1.00 97.25 197 GLN A C 1
ATOM 1548 O O . GLN A 1 197 ? -20.177 6.339 38.924 1.00 97.25 197 GLN A O 1
ATOM 1553 N N . LEU A 1 198 ? -22.368 6.331 39.394 1.00 97.00 198 LEU A N 1
ATOM 1554 C CA . LEU A 1 198 ? -22.736 5.388 38.339 1.00 97.00 198 LEU A CA 1
ATOM 1555 C C . LEU A 1 198 ? -22.474 5.985 36.952 1.00 97.00 198 LEU A C 1
ATOM 1557 O O . LEU A 1 198 ? -22.012 5.285 36.053 1.00 97.00 198 LEU A O 1
ATOM 1561 N N . LYS A 1 199 ? -22.725 7.286 36.776 1.00 98.06 199 LYS A N 1
ATOM 1562 C CA . LYS A 1 199 ? -22.379 8.007 35.550 1.00 98.06 199 LYS A CA 1
ATOM 1563 C C . LYS A 1 199 ? -20.871 7.959 35.295 1.00 98.06 199 LYS A C 1
ATOM 1565 O O . LYS A 1 199 ? -20.477 7.552 34.208 1.00 98.06 199 LYS A O 1
ATOM 1570 N N . ALA A 1 200 ? -20.045 8.275 36.294 1.00 96.69 200 ALA A N 1
ATOM 1571 C CA . ALA A 1 200 ? -18.587 8.189 36.166 1.00 96.69 200 ALA A CA 1
ATOM 1572 C C . ALA A 1 200 ? -18.106 6.755 35.856 1.00 96.69 200 ALA A C 1
ATOM 1574 O O . ALA A 1 200 ? -17.209 6.554 35.036 1.00 96.69 200 ALA A O 1
ATOM 1575 N N . PHE A 1 201 ? -18.733 5.740 36.461 1.00 96.94 201 PHE A N 1
ATOM 1576 C CA . PHE A 1 201 ? -18.466 4.336 36.141 1.00 96.94 201 PHE A CA 1
ATOM 1577 C C . PHE A 1 201 ? -18.813 4.000 34.682 1.00 96.94 201 PHE A C 1
ATOM 1579 O O . PHE A 1 201 ? -18.013 3.373 33.988 1.00 96.94 201 PHE A O 1
ATOM 1586 N N . ASN A 1 202 ? -19.970 4.451 34.193 1.00 96.06 202 ASN A N 1
ATOM 1587 C CA . ASN A 1 202 ? -20.398 4.232 32.812 1.00 96.06 202 ASN A CA 1
ATOM 1588 C C . ASN A 1 202 ? -19.515 4.972 31.796 1.00 96.06 202 ASN A C 1
ATOM 1590 O O . ASN A 1 202 ? -19.240 4.425 30.732 1.00 96.06 202 ASN A O 1
ATOM 1594 N N . GLU A 1 203 ? -19.037 6.174 32.122 1.00 96.44 203 GLU A N 1
ATOM 1595 C CA . GLU A 1 203 ? -18.060 6.908 31.305 1.00 96.44 203 GLU A CA 1
ATOM 1596 C C . GLU A 1 203 ? -16.728 6.151 31.230 1.00 96.44 203 GLU A C 1
ATOM 1598 O O . GLU A 1 203 ? -16.197 5.944 30.142 1.00 96.44 203 GLU A O 1
ATOM 1603 N N . SER A 1 204 ? -16.229 5.644 32.362 1.00 95.81 204 SER A N 1
ATOM 1604 C CA . SER A 1 204 ? -15.035 4.787 32.394 1.00 95.81 204 SER A CA 1
ATOM 1605 C C . SER A 1 204 ? -15.218 3.515 31.556 1.00 95.81 204 SER A C 1
ATOM 1607 O O . SER A 1 204 ? -14.333 3.141 30.783 1.00 95.81 204 SER A O 1
ATOM 1609 N N . LYS A 1 205 ? -16.403 2.891 31.640 1.00 96.00 205 LYS A N 1
ATOM 1610 C CA .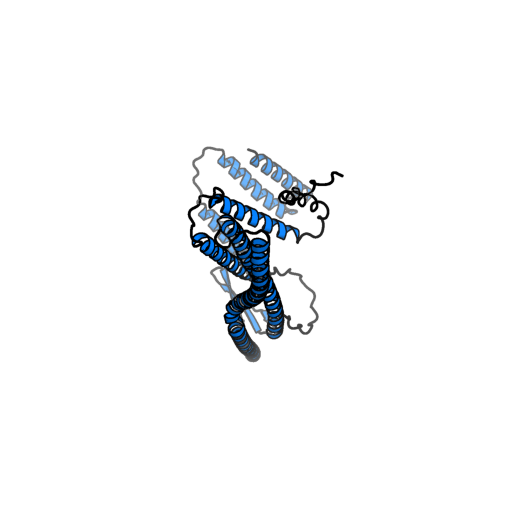 LYS A 1 205 ? -16.780 1.756 30.793 1.00 96.00 205 LYS A CA 1
ATOM 1611 C C . LYS A 1 205 ? -16.717 2.135 29.315 1.00 96.00 205 LYS A C 1
ATOM 1613 O O . LYS A 1 205 ? -16.006 1.473 28.566 1.00 96.00 205 LYS A O 1
ATOM 1618 N N . ALA A 1 206 ? -17.404 3.197 28.901 1.00 95.75 206 ALA A N 1
ATOM 1619 C CA . ALA A 1 206 ? -17.419 3.656 27.512 1.00 95.75 206 ALA A CA 1
ATOM 1620 C C . ALA A 1 206 ? -16.004 3.939 26.976 1.00 95.75 206 ALA A C 1
ATOM 1622 O O . ALA A 1 206 ? -15.651 3.434 25.911 1.00 95.75 206 ALA A O 1
ATOM 1623 N N . ASN A 1 207 ? -15.172 4.637 27.755 1.00 95.75 207 ASN A N 1
ATOM 1624 C CA . ASN A 1 207 ? -13.785 4.941 27.393 1.00 95.75 207 ASN A CA 1
ATOM 1625 C C . ASN A 1 207 ? -12.943 3.670 27.188 1.00 95.75 207 ASN A C 1
ATOM 1627 O O . ASN A 1 207 ? -12.112 3.620 26.283 1.00 95.75 207 ASN A O 1
ATOM 1631 N N . ALA A 1 208 ? -13.161 2.623 27.992 1.00 94.25 208 ALA A N 1
ATOM 1632 C CA . ALA A 1 208 ? -12.464 1.348 27.822 1.00 94.25 208 ALA A CA 1
ATOM 1633 C C . ALA A 1 208 ? -12.868 0.631 26.520 1.00 94.25 208 ALA A C 1
ATOM 1635 O O . ALA A 1 208 ? -12.002 0.126 25.807 1.00 94.25 208 ALA A O 1
ATOM 1636 N N . TYR A 1 209 ? -14.163 0.618 26.177 1.00 95.12 209 TYR A N 1
ATOM 1637 C CA . TYR A 1 209 ? -14.635 0.044 24.906 1.00 95.12 209 TYR A CA 1
ATOM 1638 C C . TYR A 1 209 ? -14.118 0.819 23.692 1.00 95.12 209 TYR A C 1
ATOM 1640 O O . TYR A 1 209 ? -13.771 0.211 22.678 1.00 95.12 209 TYR A O 1
ATOM 1648 N N . GLU A 1 210 ? -14.061 2.147 23.785 1.00 93.38 210 GLU A N 1
ATOM 1649 C CA . GLU A 1 210 ? -13.501 2.989 22.729 1.00 93.38 210 GLU A CA 1
ATOM 1650 C C . GLU A 1 210 ? -11.995 2.755 22.561 1.00 93.38 210 GLU A C 1
ATOM 1652 O O . GLU A 1 210 ? -11.526 2.589 21.433 1.00 93.38 210 GLU A O 1
ATOM 1657 N N . GLY A 1 211 ? -11.256 2.645 23.670 1.00 89.88 211 GLY A N 1
ATOM 1658 C CA . GLY A 1 211 ? -9.835 2.301 23.659 1.00 89.88 211 GLY A CA 1
ATOM 1659 C C . GLY A 1 211 ? -9.555 0.962 22.972 1.00 89.88 211 GLY A C 1
ATOM 1660 O O . GLY A 1 211 ? -8.668 0.884 22.125 1.00 89.88 211 GLY A O 1
ATOM 1661 N N . GLU A 1 212 ? -10.349 -0.074 23.260 1.00 92.56 212 GLU A N 1
ATOM 1662 C CA . GLU A 1 212 ? -10.215 -1.373 22.584 1.00 92.56 212 GLU A CA 1
ATOM 1663 C C . GLU A 1 212 ? -10.575 -1.318 21.097 1.00 92.56 212 GLU A C 1
ATOM 1665 O O . GLU A 1 212 ? -9.957 -2.022 20.298 1.00 92.56 212 GLU A O 1
ATOM 1670 N N . ARG A 1 213 ? -11.539 -0.479 20.696 1.00 91.62 213 ARG A N 1
ATOM 1671 C CA . ARG A 1 213 ? -11.851 -0.284 19.272 1.00 91.62 213 ARG A CA 1
ATOM 1672 C C . ARG A 1 213 ? -10.647 0.302 18.537 1.00 91.62 213 ARG A C 1
ATOM 1674 O O . ARG A 1 213 ? -10.208 -0.272 17.548 1.00 91.62 213 ARG A O 1
ATOM 1681 N N . LEU A 1 214 ? -10.076 1.386 19.069 1.00 89.88 214 LEU A N 1
ATOM 1682 C CA . LEU A 1 214 ? -8.898 2.040 18.489 1.00 89.88 214 LEU A CA 1
ATOM 1683 C C . LEU A 1 214 ? -7.688 1.098 18.433 1.00 89.88 214 LEU A C 1
ATOM 1685 O O . LEU A 1 214 ? -7.003 1.036 17.414 1.00 89.88 214 LEU A O 1
ATOM 1689 N N . ALA A 1 215 ? -7.453 0.321 19.494 1.00 89.88 215 ALA A N 1
ATOM 1690 C CA . ALA A 1 215 ? -6.379 -0.669 19.525 1.00 89.88 215 ALA A CA 1
ATOM 1691 C C . ALA A 1 215 ? -6.591 -1.802 18.502 1.00 89.88 215 ALA A C 1
ATOM 1693 O O . ALA A 1 215 ? -5.623 -2.312 17.931 1.00 89.88 215 ALA A O 1
ATOM 1694 N N . SER A 1 216 ? -7.844 -2.206 18.260 1.00 85.88 216 SER A N 1
ATOM 1695 C CA . SER A 1 216 ? -8.161 -3.206 17.237 1.00 85.88 216 SER A CA 1
ATOM 1696 C C . SER A 1 216 ? -7.937 -2.667 15.825 1.00 85.88 216 SER A C 1
ATOM 169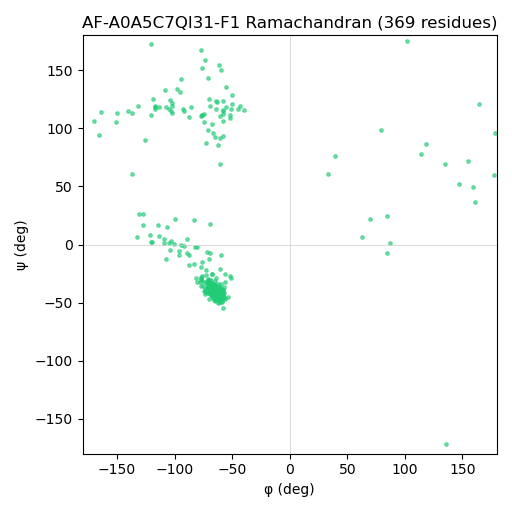8 O O . SER A 1 216 ? -7.336 -3.361 15.005 1.00 85.88 216 SER A O 1
ATOM 1700 N N . ASP A 1 217 ? -8.336 -1.420 15.561 1.00 82.62 217 ASP A N 1
ATOM 1701 C CA . ASP A 1 217 ? -8.119 -0.748 14.274 1.00 82.62 217 ASP A CA 1
ATOM 1702 C C . ASP A 1 217 ? -6.621 -0.572 13.969 1.00 82.62 217 ASP A C 1
ATOM 1704 O O . ASP A 1 217 ? -6.170 -0.849 12.854 1.00 82.62 217 ASP A O 1
ATOM 1708 N N . GLU A 1 218 ? -5.819 -0.173 14.964 1.00 86.81 218 GLU A N 1
ATOM 1709 C CA . GLU A 1 218 ? -4.361 -0.077 14.816 1.00 86.81 218 GLU A CA 1
ATOM 1710 C C . GLU A 1 218 ? -3.755 -1.438 14.452 1.00 86.81 218 GLU A C 1
ATOM 1712 O O . GLU A 1 218 ? -2.927 -1.550 13.540 1.00 86.81 218 GLU A O 1
ATOM 1717 N N . TRP A 1 219 ? -4.205 -2.496 15.128 1.00 84.69 219 TRP A N 1
ATOM 1718 C CA . TRP A 1 219 ? -3.729 -3.841 14.849 1.00 84.69 219 TRP A CA 1
ATOM 1719 C C . TRP A 1 219 ? -4.171 -4.343 13.469 1.00 84.69 219 TRP A C 1
ATOM 1721 O O . TRP A 1 219 ? -3.383 -4.992 12.783 1.00 84.69 219 TRP A O 1
ATOM 1731 N N . ALA A 1 220 ? -5.380 -3.993 13.021 1.00 81.81 220 ALA A N 1
ATOM 1732 C CA . ALA A 1 220 ? -5.846 -4.254 11.659 1.00 81.81 220 ALA A CA 1
ATOM 1733 C C . ALA A 1 220 ? -4.912 -3.626 10.617 1.00 81.81 220 ALA A C 1
ATOM 1735 O O . ALA A 1 220 ? -4.571 -4.260 9.616 1.00 81.81 220 ALA A O 1
ATOM 1736 N N . GLY A 1 221 ? -4.459 -2.394 10.873 1.00 81.44 221 GLY A N 1
ATOM 1737 C CA . GLY A 1 221 ? -3.484 -1.703 10.031 1.00 81.44 221 GLY A CA 1
ATOM 1738 C C . GLY A 1 221 ? -2.136 -2.425 9.976 1.00 81.44 221 GLY A C 1
ATOM 1739 O O . GLY A 1 221 ? -1.591 -2.635 8.890 1.00 81.44 221 GLY A O 1
ATOM 1740 N N . GLN A 1 222 ? -1.617 -2.861 11.128 1.00 87.06 222 GLN A N 1
ATOM 1741 C CA . GLN A 1 222 ? -0.365 -3.626 11.202 1.00 87.06 222 GLN A CA 1
ATOM 1742 C C . GLN A 1 222 ? -0.474 -4.984 10.492 1.00 87.06 222 GLN A C 1
ATOM 1744 O O . GLN A 1 222 ? 0.440 -5.379 9.765 1.00 87.06 222 GLN A O 1
ATOM 1749 N N . GLU A 1 223 ? -1.595 -5.685 10.659 1.00 83.06 223 GLU A N 1
ATOM 1750 C CA . GLU A 1 223 ? -1.825 -6.980 10.022 1.00 83.06 223 GLU A CA 1
ATOM 1751 C C . GLU A 1 223 ? -2.017 -6.838 8.509 1.00 83.06 223 GLU A C 1
ATOM 1753 O O . GLU A 1 223 ? -1.451 -7.622 7.750 1.00 83.06 223 GLU A O 1
ATOM 1758 N N . SER A 1 224 ? -2.720 -5.798 8.049 1.00 79.62 224 SER A N 1
ATOM 1759 C CA . SER A 1 224 ? -2.817 -5.470 6.622 1.00 79.62 224 SER A CA 1
ATOM 1760 C C . SER A 1 224 ? -1.432 -5.235 6.009 1.00 79.62 224 SER A C 1
ATOM 1762 O O . SER A 1 224 ? -1.106 -5.823 4.978 1.00 79.62 224 SER A O 1
ATOM 1764 N N . ALA A 1 225 ? -0.561 -4.475 6.684 1.00 79.81 225 ALA A N 1
ATOM 1765 C CA . ALA A 1 225 ? 0.815 -4.265 6.233 1.00 79.81 225 ALA A CA 1
ATOM 1766 C C . ALA A 1 225 ? 1.633 -5.570 6.200 1.00 79.81 225 ALA A C 1
ATOM 1768 O O . ALA A 1 225 ? 2.400 -5.799 5.262 1.00 79.81 225 ALA A O 1
ATOM 1769 N N . ARG A 1 226 ? 1.449 -6.455 7.190 1.00 84.50 226 ARG A N 1
ATOM 1770 C CA . ARG A 1 226 ? 2.099 -7.774 7.234 1.00 84.50 226 ARG A CA 1
ATOM 1771 C C . ARG A 1 226 ? 1.643 -8.669 6.082 1.00 84.50 226 ARG A C 1
ATOM 1773 O O . ARG A 1 226 ? 2.485 -9.261 5.405 1.00 84.50 226 ARG A O 1
ATOM 1780 N N . LEU A 1 227 ? 0.333 -8.746 5.847 1.00 79.19 227 LEU A N 1
ATOM 1781 C CA . LEU A 1 227 ? -0.260 -9.517 4.753 1.00 79.19 227 LEU A CA 1
ATOM 1782 C C . LEU A 1 227 ? 0.184 -8.973 3.394 1.00 79.19 227 LEU A C 1
ATOM 1784 O O . LEU A 1 227 ? 0.567 -9.751 2.526 1.00 79.19 227 LEU A O 1
ATOM 1788 N N . PHE A 1 228 ? 0.216 -7.649 3.233 1.00 82.31 228 PHE A N 1
ATOM 1789 C CA . PHE A 1 228 ? 0.735 -6.996 2.034 1.00 82.31 228 PHE A CA 1
ATOM 1790 C C . PHE A 1 228 ? 2.206 -7.343 1.785 1.00 82.31 228 PHE A C 1
ATOM 1792 O O . PHE A 1 228 ? 2.576 -7.692 0.666 1.00 82.31 228 PHE A O 1
ATOM 1799 N N . ALA A 1 229 ? 3.056 -7.274 2.813 1.00 82.56 229 ALA A N 1
ATOM 1800 C CA . ALA A 1 229 ? 4.473 -7.610 2.684 1.00 82.56 229 ALA A CA 1
ATOM 1801 C C . ALA A 1 229 ? 4.672 -9.083 2.290 1.00 82.56 229 ALA A C 1
ATOM 1803 O O . ALA A 1 229 ? 5.483 -9.387 1.414 1.00 82.56 229 ALA A O 1
ATOM 1804 N N . GLN A 1 230 ? 3.894 -9.987 2.892 1.00 85.06 230 GLN A N 1
ATOM 1805 C CA . GLN A 1 230 ? 3.905 -11.407 2.547 1.00 85.06 230 GLN A CA 1
ATOM 1806 C C . GLN A 1 230 ? 3.445 -11.647 1.101 1.00 85.06 230 GLN A C 1
ATOM 1808 O O . GLN A 1 230 ? 4.064 -12.436 0.385 1.00 85.06 230 GLN A O 1
ATOM 1813 N N . ASP A 1 231 ? 2.392 -10.955 0.659 1.00 80.00 231 ASP A N 1
ATOM 1814 C CA . ASP A 1 231 ? 1.892 -11.068 -0.712 1.00 80.00 231 ASP A CA 1
ATOM 1815 C C . ASP A 1 231 ? 2.899 -10.502 -1.722 1.00 80.00 231 ASP A C 1
ATOM 1817 O O . ASP A 1 231 ? 3.205 -11.145 -2.721 1.00 80.00 231 ASP A O 1
ATOM 1821 N N . SER A 1 232 ? 3.514 -9.356 -1.423 1.00 82.19 232 SER A N 1
ATOM 1822 C CA . SER A 1 232 ? 4.580 -8.765 -2.242 1.00 82.19 232 SER A CA 1
ATOM 1823 C C . SER A 1 232 ? 5.772 -9.714 -2.414 1.00 82.19 232 SER A C 1
ATOM 1825 O O . SER A 1 232 ? 6.248 -9.924 -3.531 1.00 82.19 232 SER A O 1
ATOM 1827 N N . GLN A 1 233 ? 6.211 -10.369 -1.333 1.00 87.12 233 GLN A N 1
ATOM 1828 C CA . GLN A 1 233 ? 7.288 -11.359 -1.397 1.00 87.12 233 GLN A CA 1
ATOM 1829 C C . GLN A 1 233 ? 6.914 -12.561 -2.275 1.00 87.12 233 GLN A C 1
ATOM 1831 O O . GLN A 1 233 ? 7.744 -13.040 -3.048 1.00 87.12 233 GLN A O 1
ATOM 1836 N N . ARG A 1 234 ? 5.665 -13.031 -2.188 1.00 82.75 234 ARG A N 1
ATOM 1837 C CA . ARG A 1 234 ? 5.166 -14.124 -3.030 1.00 82.75 234 ARG A CA 1
ATOM 1838 C C . ARG A 1 234 ? 5.121 -13.722 -4.503 1.00 82.75 234 ARG A C 1
ATOM 1840 O O . ARG A 1 234 ? 5.595 -14.471 -5.349 1.00 82.75 234 ARG A O 1
ATOM 1847 N N . ARG A 1 235 ? 4.642 -12.514 -4.809 1.00 80.38 235 ARG A N 1
ATOM 1848 C CA . ARG A 1 235 ? 4.653 -11.977 -6.178 1.00 80.38 235 ARG A CA 1
ATOM 1849 C C . ARG A 1 235 ? 6.071 -11.865 -6.725 1.00 80.38 235 ARG A C 1
ATOM 1851 O O . ARG A 1 235 ? 6.294 -12.206 -7.878 1.00 80.38 235 ARG A O 1
ATOM 1858 N N . ALA A 1 236 ? 7.037 -11.429 -5.918 1.00 80.75 236 ALA A N 1
ATOM 1859 C CA . ALA A 1 236 ? 8.435 -11.360 -6.340 1.00 80.75 236 ALA A CA 1
ATOM 1860 C C . ALA A 1 236 ? 9.007 -12.744 -6.708 1.00 80.75 236 ALA A C 1
ATOM 1862 O O . ALA A 1 236 ? 9.754 -12.852 -7.680 1.00 80.75 236 ALA A O 1
ATOM 1863 N N . GLN A 1 237 ? 8.630 -13.799 -5.975 1.00 84.25 237 GLN A N 1
ATOM 1864 C CA . GLN A 1 237 ? 8.990 -15.183 -6.311 1.00 84.25 237 GLN A CA 1
ATOM 1865 C C . GLN A 1 237 ? 8.325 -15.630 -7.618 1.00 84.25 237 GLN A C 1
ATOM 1867 O O . GLN A 1 237 ? 9.020 -16.088 -8.522 1.00 84.25 237 GLN A O 1
ATOM 1872 N N . ASP A 1 238 ? 7.019 -15.394 -7.764 1.00 76.44 238 ASP A N 1
ATOM 1873 C CA . ASP A 1 238 ? 6.273 -15.741 -8.978 1.00 76.44 238 ASP A CA 1
ATOM 1874 C C . ASP A 1 238 ? 6.813 -15.002 -10.216 1.00 76.44 238 ASP A C 1
ATOM 1876 O O . ASP A 1 238 ? 6.936 -15.587 -11.292 1.00 76.44 238 ASP A O 1
ATOM 1880 N N . PHE A 1 239 ? 7.189 -13.725 -10.081 1.00 77.81 239 PHE A N 1
ATOM 1881 C CA . PHE A 1 239 ? 7.844 -12.970 -11.152 1.00 77.81 239 PHE A CA 1
ATOM 1882 C C . PHE A 1 239 ? 9.230 -13.522 -11.487 1.00 77.81 239 PHE A C 1
ATOM 1884 O O . PHE A 1 239 ? 9.599 -13.535 -12.662 1.00 77.81 239 PHE A O 1
ATOM 1891 N N . GLY A 1 240 ? 9.988 -13.996 -10.496 1.00 78.12 240 GLY A N 1
ATOM 1892 C CA . GLY A 1 240 ? 11.245 -14.711 -10.721 1.00 78.12 240 GLY A CA 1
ATOM 1893 C C . GLY A 1 240 ? 11.037 -15.973 -11.558 1.00 78.12 240 GLY A C 1
ATOM 1894 O O . GLY A 1 240 ? 11.735 -16.174 -12.554 1.00 78.12 240 GLY A O 1
ATOM 1895 N N . ASP A 1 241 ? 10.015 -16.760 -11.222 1.00 78.25 241 ASP A N 1
ATOM 1896 C CA . ASP A 1 241 ? 9.662 -17.986 -11.942 1.00 78.25 241 ASP A CA 1
ATOM 1897 C C . ASP A 1 241 ? 9.167 -17.699 -13.367 1.00 78.25 241 ASP A C 1
ATOM 1899 O O . ASP A 1 241 ? 9.559 -18.382 -14.317 1.00 78.25 241 ASP A O 1
ATOM 1903 N N . ILE A 1 242 ? 8.340 -16.662 -13.549 1.00 73.69 242 ILE A N 1
ATOM 1904 C CA . ILE A 1 242 ? 7.864 -16.226 -14.870 1.00 73.69 242 ILE A CA 1
ATOM 1905 C C . ILE A 1 242 ? 9.024 -15.680 -15.708 1.00 73.69 242 ILE A C 1
ATOM 1907 O O . ILE A 1 242 ? 9.122 -16.028 -16.880 1.00 73.69 242 ILE A O 1
ATOM 1911 N N . SER A 1 243 ? 9.917 -14.871 -15.134 1.00 72.00 243 SER A N 1
ATOM 1912 C CA . SER A 1 243 ? 11.098 -14.329 -15.826 1.00 72.00 243 SER A CA 1
ATOM 1913 C C . SER A 1 243 ? 12.068 -15.433 -16.262 1.00 72.00 243 SER A C 1
ATOM 1915 O O . SER A 1 243 ? 12.584 -15.402 -17.385 1.00 72.00 243 SER A O 1
ATOM 1917 N N . GLY A 1 244 ? 12.261 -16.447 -15.411 1.00 73.88 244 GLY A N 1
ATOM 1918 C CA . GLY A 1 244 ? 13.026 -17.648 -15.742 1.00 73.88 244 GLY A CA 1
ATOM 1919 C C . GLY A 1 244 ? 12.371 -18.477 -16.850 1.00 73.88 244 GLY A C 1
ATOM 1920 O O . GLY A 1 244 ? 13.061 -18.935 -17.758 1.00 73.88 244 GLY A O 1
ATOM 1921 N N . PHE A 1 245 ? 11.043 -18.620 -16.829 1.00 69.50 245 PHE A N 1
ATOM 1922 C CA . PHE A 1 245 ? 10.293 -19.361 -17.850 1.00 69.50 245 PHE A CA 1
ATOM 1923 C C . PHE A 1 245 ? 10.224 -18.634 -19.201 1.00 69.50 245 PHE A C 1
ATOM 1925 O O . PHE A 1 245 ? 10.349 -19.260 -20.250 1.00 69.50 245 PHE A O 1
ATOM 1932 N N . LEU A 1 246 ? 10.055 -17.312 -19.185 1.00 66.44 246 LEU A N 1
ATOM 1933 C CA . LEU A 1 246 ? 9.986 -16.471 -20.381 1.00 66.44 246 LEU A CA 1
ATOM 1934 C C . LEU A 1 246 ? 11.331 -16.303 -21.093 1.00 66.44 246 LEU A C 1
ATOM 1936 O O . LEU A 1 246 ? 11.383 -15.662 -22.140 1.00 66.44 246 LEU A O 1
ATOM 1940 N N . GLY A 1 247 ? 12.428 -16.804 -20.518 1.00 61.03 247 GLY A N 1
ATOM 1941 C CA . GLY A 1 247 ? 13.769 -16.592 -21.062 1.00 61.03 247 GLY A CA 1
ATOM 1942 C C . GLY A 1 247 ? 14.197 -15.119 -21.081 1.00 61.03 247 GLY A C 1
ATOM 1943 O O . GLY A 1 247 ? 15.268 -14.801 -21.582 1.00 61.03 247 GLY A O 1
ATOM 1944 N N . LEU A 1 248 ? 13.402 -14.210 -20.505 1.00 56.34 248 LEU A N 1
ATOM 1945 C CA . LEU A 1 248 ? 13.762 -12.801 -20.340 1.00 56.34 248 LEU A CA 1
ATOM 1946 C C . LEU A 1 248 ? 14.833 -12.629 -19.248 1.00 56.34 248 LEU A C 1
ATOM 1948 O O . LEU A 1 248 ? 15.566 -11.644 -19.261 1.00 56.34 248 LEU A O 1
ATOM 1952 N N . GLY A 1 249 ? 14.950 -13.602 -18.333 1.00 48.81 249 GLY A N 1
ATOM 1953 C CA . GLY A 1 249 ? 15.951 -13.651 -17.264 1.00 48.81 249 GLY A CA 1
ATOM 1954 C C . GLY A 1 249 ? 17.249 -14.400 -17.590 1.00 48.81 249 GLY A C 1
ATOM 1955 O O . GLY A 1 249 ? 18.153 -14.434 -16.759 1.00 48.81 249 GLY A O 1
ATOM 1956 N N . MET A 1 250 ? 17.397 -14.975 -18.782 1.00 40.09 250 MET A N 1
ATOM 1957 C CA . MET A 1 250 ? 18.672 -15.531 -19.223 1.00 40.09 250 MET A CA 1
ATOM 1958 C C . MET A 1 250 ? 18.898 -15.128 -20.665 1.00 40.09 250 MET A C 1
ATOM 1960 O O . MET A 1 250 ? 18.236 -15.629 -21.569 1.00 40.09 250 MET A O 1
ATOM 1964 N N . GLY A 1 251 ? 19.912 -14.288 -20.885 1.00 44.00 251 GLY A N 1
ATOM 1965 C CA . GLY A 1 251 ? 20.638 -14.373 -22.137 1.00 44.00 251 GLY A CA 1
ATOM 1966 C C . GLY A 1 251 ? 20.895 -15.852 -22.384 1.00 44.00 251 GLY A C 1
ATOM 1967 O O . GLY A 1 251 ? 21.530 -16.511 -21.557 1.00 44.00 251 GLY A O 1
ATOM 1968 N N . VAL A 1 252 ? 20.327 -16.379 -23.472 1.00 43.38 252 VAL A N 1
ATOM 1969 C CA . VAL A 1 252 ? 20.781 -17.626 -24.076 1.00 43.38 252 VAL A CA 1
ATOM 1970 C C . VAL A 1 252 ? 22.290 -17.558 -23.972 1.00 43.38 252 VAL A C 1
ATOM 1972 O O . VAL A 1 252 ? 22.892 -16.601 -24.465 1.00 43.38 252 VAL A O 1
ATOM 1975 N N . GLN A 1 253 ? 22.873 -18.475 -23.201 1.00 42.59 253 GLN A N 1
ATOM 1976 C CA . GLN A 1 253 ? 24.309 -18.608 -23.075 1.00 42.59 253 GLN A CA 1
ATOM 1977 C C . GLN A 1 253 ? 24.779 -18.852 -24.504 1.00 42.59 253 GLN A C 1
ATOM 1979 O O . GLN A 1 253 ? 24.641 -19.955 -25.026 1.00 42.59 253 GLN A O 1
ATOM 1984 N N . ASN A 1 254 ? 25.155 -17.766 -25.182 1.00 37.75 254 ASN A N 1
ATOM 1985 C CA . ASN A 1 254 ? 25.498 -17.771 -26.588 1.00 37.75 254 ASN A CA 1
ATOM 1986 C C . ASN A 1 254 ? 26.598 -18.829 -26.694 1.00 37.75 254 ASN A C 1
ATOM 1988 O O . ASN A 1 254 ? 27.586 -18.685 -25.959 1.00 37.75 254 ASN A O 1
ATOM 1992 N N . PRO A 1 255 ? 26.419 -19.931 -27.450 1.00 42.25 255 PRO A N 1
ATOM 1993 C CA . PRO A 1 255 ? 27.468 -20.931 -27.584 1.00 42.25 255 PRO A CA 1
ATOM 1994 C C . PRO A 1 255 ? 28.718 -20.163 -27.982 1.00 42.25 255 PRO A C 1
ATOM 1996 O O . PRO A 1 255 ? 28.690 -19.422 -28.959 1.00 42.25 255 PRO A O 1
ATOM 1999 N N . GLY A 1 256 ? 29.736 -20.201 -27.121 1.00 34.94 256 GLY A N 1
ATOM 2000 C CA . GLY A 1 256 ? 30.832 -19.244 -27.157 1.00 34.94 256 GLY A CA 1
ATOM 2001 C C . GLY A 1 256 ? 31.567 -19.300 -28.488 1.00 34.94 256 GLY A C 1
ATOM 2002 O O . GLY A 1 256 ? 32.517 -20.061 -28.641 1.00 34.94 256 GLY A O 1
ATOM 2003 N N . PHE A 1 257 ? 31.154 -18.475 -29.445 1.00 44.03 257 PHE A N 1
ATOM 2004 C CA . PHE A 1 257 ? 31.937 -18.201 -30.630 1.00 44.03 257 PHE A CA 1
ATOM 2005 C C . PHE A 1 257 ? 33.065 -17.275 -30.193 1.00 44.03 257 PHE A C 1
ATOM 2007 O O . PHE A 1 257 ? 32.845 -16.148 -29.750 1.00 44.03 257 PHE A O 1
ATOM 2014 N N . SER A 1 258 ? 34.283 -17.812 -30.245 1.00 39.59 258 SER A N 1
ATOM 2015 C CA . SER A 1 258 ? 35.513 -17.093 -29.938 1.00 39.59 258 SER A CA 1
ATOM 2016 C C . SER A 1 258 ? 35.549 -15.772 -30.716 1.00 39.59 258 SER A C 1
ATOM 2018 O O . SER A 1 258 ? 35.453 -15.762 -31.942 1.00 39.59 258 SER A O 1
ATOM 2020 N N . ALA A 1 259 ? 35.631 -14.655 -29.991 1.00 34.34 259 ALA A N 1
ATOM 2021 C CA . ALA A 1 259 ? 35.557 -13.317 -30.557 1.00 34.34 259 ALA A CA 1
ATOM 2022 C C . ALA A 1 259 ? 36.741 -13.036 -31.496 1.00 34.34 259 ALA A C 1
ATOM 2024 O O . ALA A 1 259 ? 37.906 -13.080 -31.091 1.00 34.34 259 ALA A O 1
ATOM 2025 N N . TYR A 1 260 ? 36.436 -12.670 -32.741 1.00 41.16 260 TYR A N 1
ATOM 2026 C CA . TYR A 1 260 ? 37.391 -12.029 -33.637 1.00 41.16 260 TYR A CA 1
ATOM 2027 C C . TYR A 1 260 ? 37.657 -10.597 -33.134 1.00 41.16 260 TYR A C 1
ATOM 2029 O O . TYR A 1 260 ? 36.730 -9.823 -32.903 1.00 41.16 260 TYR A O 1
ATOM 2037 N N . ARG A 1 261 ? 38.932 -10.252 -32.903 1.00 36.91 261 ARG A N 1
ATOM 2038 C CA . ARG A 1 261 ? 39.376 -8.938 -32.402 1.00 36.91 261 ARG A CA 1
ATOM 2039 C C . ARG A 1 261 ? 39.176 -7.846 -33.458 1.00 36.91 261 ARG A C 1
ATOM 2041 O O . ARG A 1 261 ? 39.884 -7.844 -34.460 1.00 36.91 261 ARG A O 1
ATOM 2048 N N . GLY A 1 262 ? 38.358 -6.841 -33.156 1.00 38.16 262 GLY A N 1
ATOM 2049 C CA . GLY A 1 262 ? 38.460 -5.532 -33.806 1.00 38.16 262 GLY A CA 1
ATOM 2050 C C . GLY A 1 262 ? 37.234 -4.640 -33.617 1.00 38.16 262 GLY A C 1
ATOM 2051 O O . GLY A 1 262 ? 36.160 -4.992 -34.073 1.00 38.16 262 GLY A O 1
ATOM 2052 N N . ALA A 1 263 ? 37.460 -3.465 -33.021 1.00 35.25 263 ALA A N 1
ATOM 2053 C CA . ALA A 1 263 ? 36.545 -2.332 -32.826 1.00 35.25 263 ALA A CA 1
ATOM 2054 C C . ALA A 1 263 ? 35.518 -2.434 -31.677 1.00 35.25 263 ALA A C 1
ATOM 2056 O O . ALA A 1 263 ? 34.431 -2.989 -31.796 1.00 35.25 263 ALA A O 1
ATOM 2057 N N . THR A 1 264 ? 35.875 -1.793 -30.561 1.00 31.30 264 THR A N 1
ATOM 2058 C CA . THR A 1 264 ? 34.995 -1.462 -29.437 1.00 31.30 264 THR A CA 1
ATOM 2059 C C . THR A 1 264 ? 34.116 -0.272 -29.826 1.00 31.30 264 THR A C 1
ATOM 2061 O O . THR A 1 264 ? 34.619 0.842 -29.970 1.00 31.30 264 THR A O 1
ATOM 2064 N N . VAL A 1 265 ? 32.814 -0.494 -29.992 1.00 37.34 265 VAL A N 1
ATOM 2065 C CA . VAL A 1 265 ? 31.806 0.574 -29.985 1.00 37.34 265 VAL A CA 1
ATOM 2066 C C . VAL A 1 265 ? 30.951 0.340 -28.748 1.00 37.34 265 VAL A C 1
ATOM 2068 O O . VAL A 1 265 ? 30.352 -0.725 -28.616 1.00 37.34 265 VAL A O 1
ATOM 2071 N N . ASP A 1 266 ? 30.949 1.299 -27.823 1.00 32.25 266 ASP A N 1
ATOM 2072 C CA . ASP A 1 266 ? 30.130 1.236 -26.611 1.00 32.25 266 ASP A CA 1
ATOM 2073 C C . ASP A 1 266 ? 28.637 1.228 -26.990 1.00 32.25 266 ASP A C 1
ATOM 2075 O O . ASP A 1 266 ? 28.174 2.157 -27.662 1.00 32.25 266 ASP A O 1
ATOM 2079 N N . PRO A 1 267 ? 27.854 0.213 -26.582 1.00 36.75 267 PRO A N 1
ATOM 2080 C CA . PRO A 1 267 ? 26.419 0.213 -26.801 1.00 36.75 267 PRO A CA 1
ATOM 2081 C C . PRO A 1 267 ? 25.748 1.158 -25.800 1.00 36.75 267 PRO A C 1
ATOM 2083 O O . PRO A 1 267 ? 25.670 0.880 -24.602 1.00 36.75 267 PRO A O 1
ATOM 2086 N N . THR A 1 268 ? 25.204 2.272 -26.289 1.00 38.25 268 THR A N 1
ATOM 2087 C CA . THR A 1 268 ? 24.273 3.098 -25.513 1.00 38.25 268 THR A CA 1
ATOM 2088 C C . THR A 1 268 ? 23.048 2.249 -25.162 1.00 38.25 268 THR A C 1
ATOM 2090 O O . THR A 1 268 ? 22.265 1.869 -26.031 1.00 38.25 268 THR A O 1
ATOM 2093 N N . ASN A 1 269 ? 22.895 1.917 -23.881 1.00 35.12 269 ASN A N 1
ATOM 2094 C CA . ASN A 1 269 ? 21.819 1.082 -23.352 1.00 35.12 269 ASN A CA 1
ATOM 2095 C C . ASN A 1 269 ? 20.485 1.852 -23.343 1.00 35.12 269 ASN A C 1
ATOM 2097 O O . ASN A 1 269 ? 20.116 2.486 -22.356 1.00 35.12 269 ASN A O 1
ATOM 2101 N N . VAL A 1 270 ? 19.762 1.807 -24.464 1.00 36.25 270 VAL A N 1
ATOM 2102 C CA . VAL A 1 270 ? 18.439 2.443 -24.623 1.00 36.25 270 VAL A CA 1
ATOM 2103 C C . VAL A 1 270 ? 17.323 1.624 -23.942 1.00 36.25 270 VAL A C 1
ATOM 2105 O O . VAL A 1 270 ? 16.271 2.162 -23.604 1.00 36.25 270 VAL A O 1
ATOM 2108 N N . SER A 1 271 ? 17.562 0.337 -23.659 1.00 32.06 271 SER A N 1
ATOM 2109 C CA . SER A 1 271 ? 16.602 -0.562 -22.997 1.00 32.06 271 SER A CA 1
ATOM 2110 C C . SER A 1 271 ? 16.358 -0.241 -21.518 1.00 32.06 271 SER A C 1
ATOM 2112 O O . SER A 1 271 ? 15.245 -0.436 -21.031 1.00 32.06 271 SER A O 1
ATOM 2114 N N . GLY A 1 272 ? 17.351 0.309 -20.807 1.00 33.34 272 GLY A N 1
ATOM 2115 C CA . GLY A 1 272 ? 17.197 0.712 -19.402 1.00 33.34 272 GLY A CA 1
ATOM 2116 C C . GLY A 1 272 ? 16.335 1.966 -19.200 1.00 33.34 272 GLY A C 1
ATOM 2117 O O . GLY A 1 272 ? 15.692 2.115 -18.164 1.00 33.34 272 GLY A O 1
ATOM 2118 N N . LEU A 1 273 ? 16.267 2.847 -20.203 1.00 34.53 273 LEU A N 1
ATOM 2119 C CA . LEU A 1 273 ? 15.486 4.087 -20.143 1.00 34.53 273 LEU A CA 1
ATOM 2120 C C . LEU A 1 273 ? 13.993 3.858 -20.427 1.00 34.53 273 LEU A C 1
ATOM 2122 O O . LEU A 1 273 ? 13.156 4.524 -19.829 1.00 34.53 273 LEU A O 1
ATOM 2126 N N . ALA A 1 274 ? 13.638 2.890 -21.277 1.00 31.88 274 ALA A N 1
ATOM 2127 C CA . ALA A 1 274 ? 12.240 2.628 -21.633 1.00 31.88 274 ALA A CA 1
ATOM 2128 C C . ALA A 1 274 ? 11.446 1.896 -20.528 1.00 31.88 274 ALA A C 1
ATOM 2130 O O . ALA A 1 274 ? 10.274 2.204 -20.314 1.00 31.88 274 ALA A O 1
ATOM 2131 N N . MET A 1 275 ? 12.072 0.974 -19.781 1.00 33.06 275 MET A N 1
ATOM 2132 C CA . MET A 1 275 ? 11.402 0.266 -18.673 1.00 33.06 275 MET A CA 1
ATOM 2133 C C . MET A 1 275 ? 11.265 1.110 -17.395 1.00 33.06 275 MET A C 1
ATOM 2135 O O . MET A 1 275 ? 10.305 0.929 -16.649 1.00 33.06 275 MET A O 1
ATOM 2139 N N . GLY A 1 276 ? 12.166 2.073 -17.163 1.00 34.94 276 GLY A N 1
ATOM 2140 C CA . GLY A 1 276 ? 12.082 2.981 -16.013 1.00 34.94 276 GLY A CA 1
ATOM 2141 C C . GLY A 1 276 ? 10.863 3.911 -16.053 1.00 34.94 276 GLY A C 1
ATOM 2142 O O . GLY A 1 276 ? 10.271 4.190 -15.015 1.00 34.94 276 GLY A O 1
ATOM 2143 N N . TYR A 1 277 ? 10.427 4.339 -17.244 1.00 34.50 277 TYR A N 1
ATOM 2144 C CA . TYR A 1 277 ? 9.277 5.244 -17.390 1.00 34.50 277 TYR A CA 1
ATOM 2145 C C . TYR A 1 277 ? 7.914 4.554 -17.213 1.00 34.50 277 TYR A C 1
ATOM 2147 O O . TYR A 1 277 ? 6.977 5.187 -16.729 1.00 34.50 277 TYR A O 1
ATOM 2155 N N . TYR A 1 278 ? 7.794 3.264 -17.545 1.00 33.88 278 TYR A N 1
ATOM 2156 C CA . TYR A 1 278 ? 6.530 2.527 -17.397 1.00 33.88 278 TYR A CA 1
ATOM 2157 C C . TYR A 1 278 ? 6.239 2.101 -15.946 1.00 33.88 278 TYR A C 1
ATOM 2159 O O . TYR A 1 278 ? 5.078 2.097 -15.540 1.00 33.88 278 TYR A O 1
ATOM 2167 N N . GLY A 1 279 ? 7.270 1.800 -15.144 1.00 38.16 279 GLY A N 1
ATOM 2168 C CA . GLY A 1 279 ? 7.108 1.467 -13.719 1.00 38.16 279 GLY A CA 1
ATOM 2169 C C . GLY A 1 279 ? 6.762 2.678 -12.842 1.00 38.16 279 GLY A C 1
ATOM 2170 O O . GLY A 1 279 ? 5.867 2.600 -12.003 1.00 38.16 279 GLY A O 1
ATOM 2171 N N . LEU A 1 280 ? 7.397 3.827 -13.101 1.00 41.78 280 LEU A N 1
ATOM 2172 C CA . LEU A 1 280 ? 7.154 5.080 -12.369 1.00 41.78 280 LEU A CA 1
ATOM 2173 C C . LEU A 1 280 ? 5.730 5.631 -12.565 1.00 41.78 280 LEU A C 1
ATOM 2175 O O . LEU A 1 280 ? 5.175 6.235 -11.648 1.00 41.78 280 LEU A O 1
ATOM 2179 N N . GLY A 1 281 ? 5.116 5.394 -13.730 1.00 40.28 281 GLY A N 1
ATOM 2180 C CA . GLY A 1 281 ? 3.731 5.794 -13.996 1.00 40.28 281 GLY A CA 1
ATOM 2181 C C . GLY A 1 281 ? 2.706 5.021 -13.158 1.00 40.28 281 GLY A C 1
ATOM 2182 O O . GLY A 1 281 ? 1.793 5.621 -12.595 1.00 40.28 281 GLY A O 1
ATOM 2183 N N . GLN A 1 282 ? 2.880 3.703 -13.000 1.00 49.91 282 GLN A N 1
ATOM 2184 C CA . GLN A 1 282 ? 1.946 2.885 -12.214 1.00 49.91 282 GLN A CA 1
ATOM 2185 C C . GLN A 1 282 ? 2.013 3.178 -10.711 1.00 49.91 282 GLN A C 1
ATOM 2187 O O . GLN A 1 282 ? 0.979 3.162 -10.039 1.00 49.91 282 GLN A O 1
ATOM 2192 N N . GLU A 1 283 ? 3.203 3.462 -10.182 1.00 47.19 283 GLU A N 1
ATOM 2193 C CA . GLU A 1 283 ? 3.389 3.766 -8.760 1.00 47.19 283 GLU A CA 1
ATOM 2194 C C . GLU A 1 283 ? 2.827 5.158 -8.405 1.00 47.19 283 GLU A C 1
ATOM 2196 O O . GLU A 1 283 ? 2.152 5.322 -7.384 1.00 47.19 283 GLU A O 1
ATOM 2201 N N . ALA A 1 284 ? 2.981 6.139 -9.304 1.00 50.59 284 ALA A N 1
ATOM 2202 C CA . ALA A 1 284 ? 2.361 7.459 -9.174 1.00 50.59 284 ALA A CA 1
ATOM 2203 C C . ALA A 1 284 ? 0.819 7.396 -9.217 1.00 50.59 284 ALA A C 1
ATOM 2205 O O . ALA A 1 284 ? 0.154 8.048 -8.405 1.00 50.59 284 ALA A O 1
ATOM 2206 N N . ASP A 1 285 ? 0.243 6.563 -10.090 1.00 57.12 285 ASP A N 1
ATOM 2207 C CA . ASP A 1 285 ? -1.212 6.380 -10.203 1.00 57.12 285 ASP A CA 1
ATOM 2208 C C . ASP A 1 285 ? -1.825 5.625 -9.009 1.00 57.12 285 ASP A C 1
ATOM 2210 O O . ASP A 1 285 ? -2.988 5.841 -8.648 1.00 57.12 285 ASP A O 1
ATOM 2214 N N . GLN A 1 286 ? -1.078 4.717 -8.374 1.00 59.53 286 GLN A N 1
ATOM 2215 C CA . GLN A 1 286 ? -1.519 4.070 -7.131 1.00 59.53 286 GLN A CA 1
ATOM 2216 C C . GLN A 1 286 ? -1.465 5.038 -5.945 1.00 59.53 286 GLN A C 1
ATOM 2218 O O . GLN A 1 286 ? -2.408 5.094 -5.150 1.00 59.53 286 GLN A O 1
ATOM 2223 N N . PHE A 1 287 ? -0.411 5.852 -5.855 1.00 57.56 287 PHE A N 1
ATOM 2224 C CA . PHE A 1 287 ? -0.292 6.866 -4.810 1.00 57.56 287 PHE A CA 1
ATOM 2225 C C . PHE A 1 287 ? -1.376 7.949 -4.931 1.00 57.56 287 PHE A C 1
ATOM 2227 O O . PHE A 1 287 ? -1.988 8.317 -3.926 1.00 57.56 287 PHE A O 1
ATOM 2234 N N . GLY A 1 288 ? -1.687 8.399 -6.154 1.00 62.88 288 GLY A N 1
ATOM 2235 C CA . GLY A 1 288 ? -2.780 9.342 -6.418 1.00 62.88 288 GLY A CA 1
ATOM 2236 C C . GLY A 1 288 ? -4.139 8.830 -5.933 1.00 62.88 288 GLY A C 1
ATOM 2237 O O . GLY A 1 288 ? -4.845 9.536 -5.213 1.00 62.88 288 GLY A O 1
ATOM 2238 N N . ARG A 1 289 ? -4.462 7.560 -6.217 1.00 68.19 289 ARG A N 1
ATOM 2239 C CA . ARG A 1 289 ? -5.722 6.930 -5.782 1.00 68.19 289 ARG A CA 1
ATOM 2240 C C . ARG A 1 289 ? -5.846 6.793 -4.262 1.00 68.19 289 ARG A C 1
ATOM 2242 O O . ARG A 1 289 ? -6.934 7.003 -3.729 1.00 68.19 289 ARG A O 1
ATOM 2249 N N . ASN A 1 290 ? -4.755 6.494 -3.553 1.00 61.88 290 ASN A N 1
ATOM 2250 C CA . ASN A 1 290 ? -4.757 6.458 -2.084 1.00 61.88 290 ASN A CA 1
ATOM 2251 C C . ASN A 1 290 ? -4.991 7.847 -1.471 1.00 61.88 290 ASN A C 1
ATOM 2253 O O . ASN A 1 290 ? -5.701 7.982 -0.473 1.00 61.88 290 ASN A O 1
ATOM 2257 N N . LEU A 1 291 ? -4.438 8.891 -2.090 1.00 61.22 291 LEU A N 1
ATOM 2258 C CA . LEU A 1 291 ? -4.602 10.269 -1.630 1.00 61.22 291 LEU A CA 1
ATOM 2259 C C . LEU A 1 291 ? -6.032 10.779 -1.866 1.00 61.22 291 LEU A C 1
ATOM 2261 O O . LEU A 1 291 ? -6.609 11.427 -0.991 1.00 61.22 291 LEU A O 1
ATOM 2265 N N . ASP A 1 292 ? -6.641 10.417 -2.996 1.00 63.59 292 ASP A N 1
ATOM 2266 C CA . ASP A 1 292 ? -8.042 10.732 -3.288 1.00 63.59 292 ASP A CA 1
ATOM 2267 C C . ASP A 1 292 ? -9.016 9.987 -2.362 1.00 63.59 292 ASP A C 1
ATOM 2269 O O . ASP A 1 292 ? -10.029 10.557 -1.953 1.00 63.59 292 ASP A O 1
ATOM 2273 N N . GLN A 1 293 ? -8.693 8.760 -1.938 1.00 65.69 293 GLN A N 1
ATOM 2274 C CA . GLN A 1 293 ? -9.470 8.061 -0.906 1.00 65.69 293 GLN A CA 1
ATOM 2275 C C . GLN A 1 293 ? -9.378 8.757 0.458 1.00 65.69 293 GLN A C 1
ATOM 2277 O O . GLN A 1 293 ? -10.403 8.944 1.114 1.00 65.69 293 GLN A O 1
ATOM 2282 N N . GLN A 1 294 ? -8.192 9.216 0.874 1.00 62.22 294 GLN A N 1
ATOM 2283 C CA . GLN A 1 294 ? -8.049 10.006 2.107 1.00 62.22 294 GLN A CA 1
ATOM 2284 C C . GLN A 1 294 ? -8.803 11.339 2.026 1.00 62.22 294 GLN A C 1
ATOM 2286 O O . GLN A 1 294 ? -9.419 11.775 3.002 1.00 62.22 294 GLN A O 1
ATOM 2291 N N . ARG A 1 295 ? -8.819 11.969 0.847 1.00 58.41 295 ARG A N 1
ATOM 2292 C CA . ARG A 1 295 ? -9.612 13.172 0.580 1.00 58.41 295 ARG A CA 1
ATOM 2293 C C . ARG A 1 295 ? -11.113 12.895 0.675 1.00 58.41 295 ARG A C 1
ATOM 2295 O O . ARG A 1 295 ? -11.836 13.670 1.291 1.00 58.41 295 ARG A O 1
ATOM 2302 N N . TYR A 1 296 ? -11.582 11.777 0.125 1.00 61.53 296 TYR A N 1
ATOM 2303 C CA . TYR A 1 296 ? -12.987 11.377 0.211 1.00 61.53 296 TYR A CA 1
ATOM 2304 C C . TYR A 1 296 ? -13.410 11.110 1.661 1.00 61.53 296 TYR A C 1
ATOM 2306 O O . TYR A 1 296 ? -14.469 11.564 2.089 1.00 61.53 296 TYR A O 1
ATOM 2314 N N . LEU A 1 297 ? -12.554 10.451 2.448 1.00 62.94 297 LEU A N 1
ATOM 2315 C CA . LEU A 1 297 ? -12.800 10.187 3.869 1.00 62.94 297 LEU A CA 1
ATOM 2316 C C . LEU A 1 297 ? -12.796 11.466 4.717 1.00 62.94 297 LEU A C 1
ATOM 2318 O O . LEU A 1 297 ? -13.619 11.604 5.615 1.00 62.94 297 LEU A O 1
ATOM 2322 N N . THR A 1 298 ? -11.922 12.426 4.414 1.00 57.56 298 THR A N 1
ATOM 2323 C CA . THR A 1 298 ? -11.865 13.711 5.136 1.00 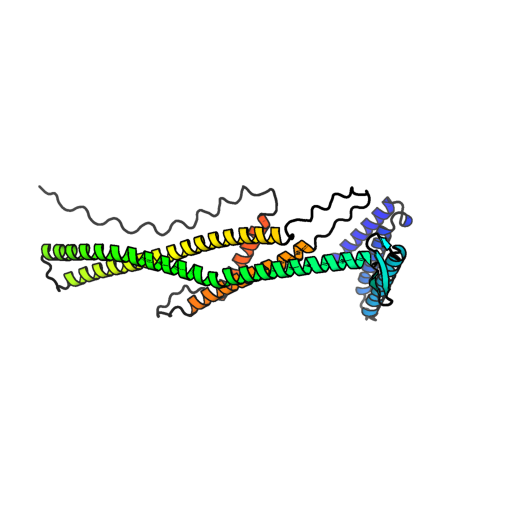57.56 298 THR A CA 1
ATOM 2324 C C . THR A 1 298 ? -12.978 14.677 4.723 1.00 57.56 298 THR A C 1
ATOM 2326 O O . THR A 1 298 ? -13.435 15.460 5.552 1.00 57.56 298 THR A O 1
ATOM 2329 N N . MET A 1 299 ? -13.462 14.611 3.479 1.00 56.97 299 MET A N 1
ATOM 2330 C CA . MET A 1 299 ? -14.575 15.442 2.999 1.00 56.97 299 MET A CA 1
ATOM 2331 C C . MET A 1 299 ? -15.958 14.901 3.386 1.00 56.97 299 MET A C 1
ATOM 2333 O O . MET A 1 299 ? -16.874 15.701 3.567 1.00 56.97 299 MET A O 1
ATOM 2337 N N . ASN A 1 300 ? -16.105 13.581 3.546 1.00 55.72 300 ASN A N 1
ATOM 2338 C CA . ASN A 1 300 ? -17.365 12.946 3.954 1.00 55.72 300 ASN A CA 1
ATOM 2339 C C . ASN A 1 300 ? -17.429 12.561 5.436 1.00 55.72 300 ASN A C 1
ATOM 2341 O O . ASN A 1 300 ? -18.455 12.038 5.876 1.00 55.72 300 ASN A O 1
ATOM 2345 N N . ALA A 1 301 ? -16.382 12.825 6.224 1.00 48.72 301 ALA A N 1
ATOM 2346 C CA . ALA A 1 301 ? -16.497 12.757 7.673 1.00 48.72 301 ALA A CA 1
ATOM 2347 C C . ALA A 1 301 ? -17.604 13.738 8.114 1.00 48.72 301 ALA A C 1
ATOM 2349 O O . ALA A 1 301 ? -17.543 14.921 7.759 1.00 48.72 301 ALA A O 1
ATOM 2350 N N . PRO A 1 302 ? -18.643 13.276 8.834 1.00 44.28 302 PRO A N 1
ATOM 2351 C CA . PRO A 1 302 ? -19.754 14.126 9.229 1.00 44.28 302 PRO A CA 1
ATOM 2352 C C . PRO A 1 302 ? -19.208 15.300 10.040 1.00 44.28 302 PRO A C 1
ATOM 2354 O O . PRO A 1 302 ? -18.641 15.117 11.116 1.00 44.28 302 PRO A O 1
ATOM 2357 N N . ARG A 1 303 ? -19.361 16.513 9.493 1.00 47.84 303 ARG A N 1
ATOM 2358 C CA . ARG A 1 303 ? -19.062 17.780 10.167 1.00 47.84 303 ARG A CA 1
ATOM 2359 C C . ARG A 1 303 ? -19.981 17.909 11.382 1.00 47.84 303 ARG A C 1
ATOM 2361 O O . ARG A 1 303 ? -21.052 18.507 11.309 1.00 47.84 303 ARG A O 1
ATOM 2368 N N . GLY A 1 304 ? -19.559 17.320 12.496 1.00 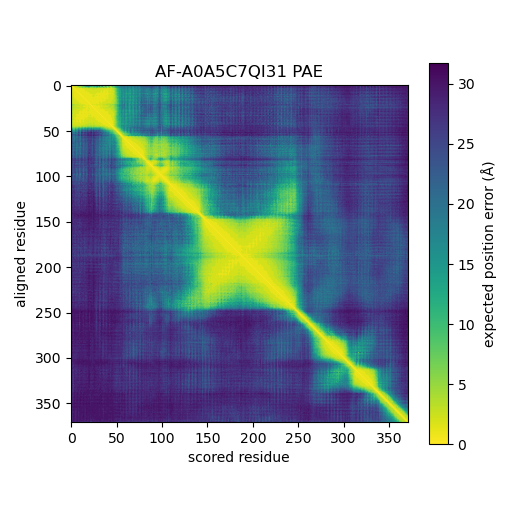35.75 304 GLY A N 1
ATOM 2369 C CA . GLY A 1 304 ? -20.070 17.642 13.817 1.00 35.75 304 GLY A CA 1
ATOM 2370 C C . GLY A 1 304 ? -19.701 19.089 14.115 1.00 35.75 304 GLY A C 1
ATOM 2371 O O . GLY A 1 304 ? -18.528 19.447 14.105 1.00 35.75 304 GLY A O 1
ATOM 2372 N N . GLY A 1 305 ? -20.715 19.936 14.282 1.00 38.44 305 GLY A N 1
ATOM 2373 C CA . GLY A 1 305 ? -20.555 21.359 14.543 1.00 38.44 305 GLY A CA 1
ATOM 2374 C C . GLY A 1 305 ? -19.733 21.615 15.804 1.00 38.44 305 GLY A C 1
ATOM 2375 O O . GLY A 1 305 ? -20.224 21.459 16.915 1.00 38.44 305 GLY A O 1
ATOM 2376 N N . GLY A 1 306 ? -18.496 22.046 15.611 1.00 39.59 306 GLY A N 1
ATOM 2377 C CA . GLY A 1 306 ? -17.602 22.548 16.643 1.00 39.59 306 GLY A CA 1
ATOM 2378 C C . GLY A 1 306 ? -16.400 23.143 15.930 1.00 39.59 306 GLY A C 1
ATOM 2379 O O . GLY A 1 306 ? -15.639 22.419 15.301 1.00 39.59 306 GLY A O 1
ATOM 2380 N N . GLY A 1 307 ? -16.312 24.470 15.894 1.00 39.62 307 GLY A N 1
ATOM 2381 C CA . GLY A 1 307 ? -15.255 25.168 15.172 1.00 39.62 307 GLY A CA 1
ATOM 2382 C C . GLY A 1 307 ? -13.897 24.939 15.824 1.00 39.62 307 GLY A C 1
ATOM 2383 O O . GLY A 1 307 ? -13.602 25.581 16.826 1.00 39.62 307 GLY A O 1
ATOM 2384 N N . ASP A 1 308 ? -13.074 24.085 15.219 1.00 38.50 308 ASP A N 1
ATOM 2385 C CA . ASP A 1 308 ? -11.654 23.966 15.548 1.00 38.50 308 ASP A CA 1
ATOM 2386 C C . ASP A 1 308 ? -10.797 24.818 14.586 1.00 38.50 308 ASP A C 1
ATOM 2388 O O . ASP A 1 308 ? -10.949 24.718 13.364 1.00 38.50 308 ASP A O 1
ATOM 2392 N N . PRO A 1 309 ? -9.863 25.646 15.094 1.00 43.03 309 PRO A N 1
ATOM 2393 C CA . PRO A 1 309 ? -9.079 26.598 14.299 1.00 43.03 309 PRO A CA 1
ATOM 2394 C C . PRO A 1 309 ? -7.834 26.005 13.601 1.00 43.03 309 PRO A C 1
ATOM 2396 O O . PRO A 1 309 ? -6.934 26.755 13.235 1.00 43.03 309 PRO A O 1
ATOM 2399 N N . PHE A 1 310 ? -7.753 24.685 13.385 1.00 44.56 310 PHE A N 1
ATOM 2400 C CA . PHE A 1 310 ? -6.538 24.022 12.864 1.00 44.56 310 PHE A CA 1
ATOM 2401 C C . PHE A 1 310 ? -6.673 23.388 11.471 1.00 44.56 310 PHE A C 1
ATOM 2403 O O . PHE A 1 310 ? -5.829 22.586 11.067 1.00 44.56 310 PHE A O 1
ATOM 2410 N N . ALA A 1 311 ? -7.694 23.753 10.695 1.00 49.19 311 ALA A N 1
ATOM 2411 C CA . ALA A 1 311 ? -7.750 23.360 9.291 1.00 49.19 311 ALA A CA 1
ATOM 2412 C C . ALA A 1 311 ? -6.689 24.139 8.492 1.00 49.19 311 ALA A C 1
ATOM 2414 O O . ALA A 1 311 ? -6.911 25.290 8.121 1.00 49.19 311 ALA A O 1
ATOM 2415 N N . LEU A 1 312 ? -5.537 23.505 8.238 1.00 49.72 312 LEU A N 1
ATOM 2416 C CA . LEU A 1 312 ? -4.559 23.982 7.257 1.00 49.72 312 LEU A CA 1
ATOM 2417 C C . LEU A 1 312 ? -5.292 24.260 5.944 1.00 49.72 312 LEU A C 1
ATOM 2419 O O . LEU A 1 312 ? -6.048 23.417 5.447 1.00 49.72 312 LEU A O 1
ATOM 2423 N N . SER A 1 313 ? -5.087 25.453 5.396 1.00 66.06 313 SER A N 1
ATOM 2424 C CA . SER A 1 313 ? -5.690 25.818 4.119 1.00 66.06 313 SER A CA 1
ATOM 2425 C C . SER A 1 313 ? -5.213 24.851 3.027 1.00 66.06 313 SER A C 1
ATOM 2427 O O . SER A 1 313 ? -4.091 24.339 3.077 1.00 66.06 313 SER A O 1
ATOM 2429 N N . ALA A 1 314 ? -6.043 24.603 2.007 1.00 54.50 314 ALA A N 1
ATOM 2430 C CA . ALA A 1 314 ? -5.669 23.749 0.870 1.00 54.50 314 ALA A CA 1
ATOM 2431 C C . ALA A 1 314 ? -4.317 24.165 0.246 1.00 54.50 314 ALA A C 1
ATOM 2433 O O . ALA A 1 314 ? -3.560 23.330 -0.241 1.00 54.50 314 ALA A O 1
ATOM 2434 N N . GLN A 1 315 ? -3.987 25.454 0.348 1.00 54.47 315 GLN A N 1
ATOM 2435 C CA . GLN A 1 315 ? -2.754 26.052 -0.145 1.00 54.47 315 GLN A CA 1
ATOM 2436 C C . GLN A 1 315 ? -1.519 25.708 0.714 1.00 54.47 315 GLN A C 1
ATOM 2438 O O . GLN A 1 315 ? -0.448 25.440 0.170 1.00 54.47 315 GLN A O 1
ATOM 2443 N N . GLU A 1 316 ? -1.653 25.654 2.043 1.00 51.56 316 GLU A N 1
ATOM 2444 C CA . GLU A 1 316 ? -0.570 25.227 2.949 1.00 51.56 316 GLU A CA 1
ATOM 2445 C C . GLU A 1 316 ? -0.298 23.720 2.849 1.00 51.56 316 GLU A C 1
ATOM 2447 O O . GLU A 1 316 ? 0.841 23.271 3.018 1.00 51.56 316 GLU A O 1
ATOM 2452 N N . PHE A 1 317 ? -1.324 22.930 2.527 1.00 61.16 317 PHE A N 1
ATOM 2453 C CA . PHE A 1 317 ? -1.169 21.501 2.267 1.00 61.16 317 PHE A CA 1
ATOM 2454 C C . PHE A 1 317 ? -0.405 21.236 0.959 1.00 61.16 317 PHE A C 1
ATOM 2456 O O . PHE A 1 317 ? 0.521 20.422 0.948 1.00 61.16 317 PHE A O 1
ATOM 2463 N N . ASP A 1 318 ? -0.707 21.975 -0.115 1.00 60.66 318 ASP A N 1
ATOM 2464 C CA . ASP A 1 318 ? 0.026 21.872 -1.386 1.00 60.66 318 ASP A CA 1
ATOM 2465 C C . ASP A 1 318 ? 1.495 22.304 -1.255 1.00 60.66 318 ASP A C 1
ATOM 2467 O O . ASP A 1 318 ? 2.383 21.656 -1.818 1.00 60.66 318 ASP A O 1
ATOM 2471 N N . GLN A 1 319 ? 1.791 23.329 -0.446 1.00 60.09 319 GLN A N 1
ATOM 2472 C CA . GLN A 1 319 ? 3.179 23.696 -0.137 1.00 60.09 319 GLN A CA 1
ATOM 2473 C C . GLN A 1 319 ? 3.916 22.592 0.629 1.00 60.09 319 GLN A C 1
ATOM 2475 O O . GLN A 1 319 ? 5.055 22.262 0.287 1.00 60.09 319 GLN A O 1
ATOM 2480 N N . LYS A 1 320 ? 3.274 21.961 1.624 1.00 61.50 320 LYS A N 1
ATOM 2481 C CA . LYS A 1 320 ? 3.864 20.813 2.334 1.00 61.50 320 LYS A CA 1
ATOM 2482 C C . LYS A 1 320 ? 4.078 19.608 1.417 1.00 61.50 320 LYS A C 1
ATOM 2484 O O . LYS A 1 320 ? 5.100 18.937 1.544 1.00 61.50 320 LYS A O 1
ATOM 2489 N N . LYS A 1 321 ? 3.175 19.364 0.464 1.00 65.75 321 LYS A N 1
ATOM 2490 C CA . LYS A 1 321 ? 3.314 18.307 -0.549 1.00 65.75 321 LYS A CA 1
ATOM 2491 C C . LYS A 1 321 ? 4.525 18.544 -1.456 1.00 65.75 321 LYS A C 1
ATOM 2493 O O . LYS A 1 321 ? 5.291 17.612 -1.690 1.00 65.75 321 LYS A O 1
ATOM 2498 N N . GLN A 1 322 ? 4.737 19.781 -1.917 1.00 65.06 322 GLN A N 1
ATOM 2499 C CA . GLN A 1 322 ? 5.915 20.137 -2.720 1.00 65.06 322 GLN A CA 1
ATOM 2500 C C . GLN A 1 322 ? 7.220 19.991 -1.925 1.00 65.06 322 GLN A C 1
ATOM 2502 O O . GLN A 1 322 ? 8.193 19.454 -2.450 1.00 65.06 322 GLN A O 1
ATOM 2507 N N . LEU A 1 323 ? 7.228 20.387 -0.648 1.00 60.41 323 LEU A N 1
ATOM 2508 C CA . LEU A 1 323 ? 8.382 20.230 0.247 1.00 60.41 323 LEU A CA 1
ATOM 2509 C C . LEU A 1 323 ? 8.728 18.760 0.523 1.00 60.41 323 LEU A C 1
ATOM 2511 O O . LEU A 1 323 ? 9.902 18.396 0.481 1.00 60.41 323 LEU A O 1
ATOM 2515 N N . LEU A 1 324 ? 7.725 17.908 0.750 1.00 58.31 324 LEU A N 1
ATOM 2516 C CA . LEU A 1 324 ? 7.937 16.481 1.007 1.00 58.31 324 LEU A CA 1
ATOM 2517 C C . LEU A 1 324 ? 8.398 15.733 -0.258 1.00 58.31 324 LEU A C 1
ATOM 2519 O O . LEU A 1 324 ? 9.268 14.867 -0.187 1.00 58.31 324 LEU A O 1
ATOM 2523 N N . ALA A 1 325 ? 7.873 16.111 -1.430 1.00 59.03 325 ALA A N 1
ATOM 2524 C CA . ALA A 1 325 ? 8.332 15.588 -2.716 1.00 59.03 325 ALA A CA 1
ATOM 2525 C C . ALA A 1 325 ? 9.790 15.983 -3.007 1.00 59.03 325 ALA A C 1
ATOM 2527 O O . ALA A 1 325 ? 10.574 15.141 -3.446 1.00 59.03 325 ALA A O 1
ATOM 2528 N N . LEU A 1 326 ? 10.180 17.227 -2.700 1.00 57.84 326 LEU A N 1
ATOM 2529 C CA . LEU A 1 326 ? 11.574 17.666 -2.803 1.00 57.84 326 LEU A CA 1
ATOM 2530 C C . LEU A 1 326 ? 12.477 16.868 -1.850 1.00 57.84 326 LEU A C 1
ATOM 2532 O O . LEU A 1 326 ? 13.532 16.389 -2.255 1.00 57.84 326 LEU A O 1
ATOM 2536 N N . GLN A 1 327 ? 12.049 16.684 -0.598 1.00 59.16 327 GLN A N 1
ATOM 2537 C CA . GLN A 1 327 ? 12.814 15.959 0.419 1.00 59.16 327 GLN A CA 1
ATOM 2538 C C . GLN A 1 327 ? 13.069 14.495 0.023 1.00 59.16 327 GLN A C 1
ATOM 2540 O O . GLN A 1 327 ? 14.197 14.015 0.146 1.00 59.16 327 GLN A O 1
ATOM 2545 N N . ASN A 1 328 ? 12.059 13.808 -0.518 1.00 56.09 328 ASN A N 1
ATOM 2546 C CA . ASN A 1 328 ? 12.195 12.425 -0.983 1.00 56.09 328 ASN A CA 1
ATOM 2547 C C . ASN A 1 328 ? 13.066 12.309 -2.247 1.00 56.09 328 ASN A C 1
ATOM 2549 O O . ASN A 1 328 ? 13.817 11.343 -2.386 1.00 56.09 328 ASN A O 1
ATOM 2553 N N . MET A 1 329 ? 13.037 13.315 -3.128 1.00 53.59 329 MET A N 1
ATOM 2554 C CA . MET A 1 329 ? 13.912 13.378 -4.304 1.00 53.59 329 MET A CA 1
ATOM 2555 C C . MET A 1 329 ? 15.391 13.509 -3.901 1.00 53.59 329 MET A C 1
ATOM 2557 O O . MET A 1 329 ? 16.245 12.802 -4.438 1.00 53.59 329 MET A O 1
ATOM 2561 N N . TYR A 1 330 ? 15.698 14.345 -2.901 1.00 49.97 330 TYR A N 1
ATOM 2562 C CA . TYR A 1 330 ? 17.061 14.484 -2.373 1.00 49.97 330 TYR A CA 1
ATOM 2563 C C . TYR A 1 330 ? 17.533 13.245 -1.593 1.00 49.97 330 TYR A C 1
ATOM 2565 O O . TYR A 1 330 ? 18.710 12.890 -1.673 1.00 49.97 330 TYR A O 1
ATOM 2573 N N . ALA A 1 331 ? 16.634 12.545 -0.892 1.00 52.31 331 ALA A N 1
ATOM 2574 C CA . ALA A 1 331 ? 1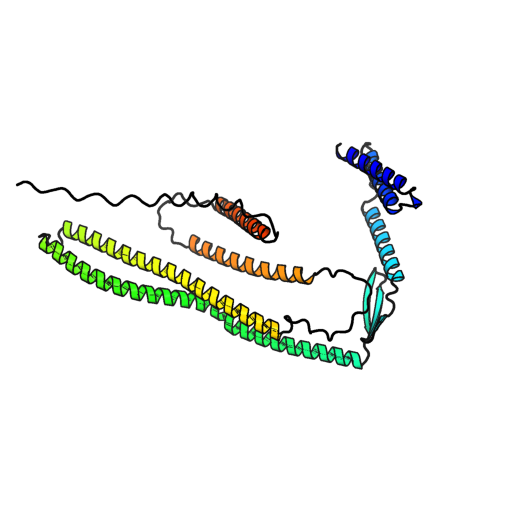6.967 11.306 -0.184 1.00 52.31 331 ALA A CA 1
ATOM 2575 C C . ALA A 1 331 ? 17.358 10.158 -1.138 1.00 52.31 331 ALA A C 1
ATOM 2577 O O . ALA A 1 331 ? 18.269 9.389 -0.827 1.00 52.31 331 ALA A O 1
ATOM 2578 N N . GLN A 1 332 ? 16.736 10.070 -2.320 1.00 49.47 332 GLN A N 1
ATOM 2579 C CA . GLN A 1 332 ? 17.106 9.078 -3.340 1.00 49.47 332 GLN A CA 1
ATOM 2580 C C . GLN A 1 332 ? 18.391 9.444 -4.097 1.00 49.47 332 GLN A C 1
ATOM 2582 O O . GLN A 1 332 ? 19.164 8.558 -4.461 1.00 49.47 332 GLN A O 1
ATOM 2587 N N . GLN A 1 333 ? 18.680 10.736 -4.284 1.00 45.31 333 GLN A N 1
ATOM 2588 C CA . GLN A 1 333 ? 19.917 11.169 -4.946 1.00 45.31 333 GLN A CA 1
ATOM 2589 C C . GLN A 1 333 ? 21.179 10.865 -4.114 1.00 45.31 333 GLN A C 1
ATOM 2591 O O . GLN A 1 333 ? 22.253 10.661 -4.679 1.00 45.31 333 GLN A O 1
ATOM 2596 N N . GLY A 1 334 ? 21.046 10.767 -2.786 1.00 43.91 334 GLY A N 1
ATOM 2597 C CA . GLY A 1 334 ? 22.145 10.453 -1.868 1.00 43.91 334 GLY A CA 1
ATOM 2598 C C . GLY A 1 334 ? 22.584 8.983 -1.829 1.00 43.91 334 GLY A C 1
ATOM 2599 O O . GLY A 1 334 ? 23.667 8.702 -1.324 1.00 43.91 334 GLY A O 1
ATOM 2600 N N . GLN A 1 335 ? 21.799 8.039 -2.366 1.00 45.91 335 GLN A N 1
ATOM 2601 C CA . GLN A 1 335 ? 22.148 6.606 -2.338 1.00 45.91 335 GLN A CA 1
ATOM 2602 C C . GLN A 1 335 ? 23.011 6.141 -3.525 1.00 45.91 335 GLN A C 1
ATOM 2604 O O . GLN A 1 335 ? 23.551 5.039 -3.480 1.00 45.91 335 GLN A O 1
ATOM 2609 N N . ASN A 1 336 ? 23.217 6.985 -4.545 1.00 43.62 336 ASN A N 1
ATOM 2610 C CA . ASN A 1 336 ? 23.975 6.632 -5.755 1.00 43.62 336 ASN A CA 1
ATOM 2611 C C . ASN A 1 336 ? 25.373 7.274 -5.857 1.00 43.62 336 ASN A C 1
ATOM 2613 O O . ASN A 1 336 ? 25.983 7.239 -6.926 1.00 43.62 336 ASN A O 1
ATOM 2617 N N . GLN A 1 337 ? 25.925 7.821 -4.767 1.00 38.72 337 GLN A N 1
ATOM 2618 C CA . GLN A 1 337 ? 27.345 8.193 -4.709 1.00 38.72 337 GLN A CA 1
ATOM 2619 C C . GLN A 1 337 ? 28.069 7.441 -3.582 1.00 38.72 337 GLN A C 1
ATOM 2621 O O . GLN A 1 337 ? 27.816 7.704 -2.404 1.00 38.72 337 GLN A O 1
ATOM 2626 N N . PRO A 1 338 ? 28.989 6.511 -3.903 1.00 40.62 338 PRO A N 1
ATOM 2627 C CA . PRO A 1 338 ? 29.798 5.851 -2.894 1.00 40.62 338 PRO A CA 1
ATOM 2628 C C . PRO A 1 338 ? 30.866 6.823 -2.381 1.00 40.62 338 PRO A C 1
ATOM 2630 O O . PRO A 1 338 ? 31.865 7.084 -3.045 1.00 40.62 338 PRO A O 1
ATOM 2633 N N . GLY A 1 339 ? 30.649 7.324 -1.164 1.00 41.38 339 GLY A N 1
ATOM 2634 C CA . GLY A 1 339 ? 31.701 7.897 -0.327 1.00 41.38 339 GLY A CA 1
ATOM 2635 C C . GLY A 1 339 ? 31.583 9.393 -0.067 1.00 41.38 339 GLY A C 1
ATOM 2636 O O . GLY A 1 339 ? 32.342 10.154 -0.642 1.00 41.38 339 GLY A O 1
ATOM 2637 N N . PHE A 1 340 ? 30.688 9.796 0.840 1.00 37.16 340 PHE A N 1
ATOM 2638 C CA . PHE A 1 340 ? 30.876 10.891 1.813 1.00 37.16 340 PHE A CA 1
ATOM 2639 C C . PHE A 1 340 ? 29.580 11.035 2.636 1.00 37.16 340 PHE A C 1
ATOM 2641 O O . PHE A 1 340 ? 28.632 11.669 2.186 1.00 37.16 340 PHE A O 1
ATOM 2648 N N . GLY A 1 341 ? 29.477 10.436 3.829 1.00 32.50 341 GLY A N 1
ATOM 2649 C CA . GLY A 1 341 ? 28.224 10.564 4.588 1.00 32.50 341 GLY A CA 1
ATOM 2650 C C . GLY A 1 341 ? 28.128 9.816 5.913 1.00 32.50 341 GLY A C 1
ATOM 2651 O O . GLY A 1 341 ? 27.230 9.002 6.075 1.00 32.50 341 GLY A O 1
ATOM 2652 N N . SER A 1 342 ? 29.008 10.096 6.878 1.00 38.09 342 SER A N 1
ATOM 2653 C CA . SER A 1 342 ? 28.855 9.614 8.265 1.00 38.09 342 SER A CA 1
ATOM 2654 C C . SER A 1 342 ? 28.789 10.724 9.326 1.00 38.09 342 SER A C 1
ATOM 2656 O O . SER A 1 342 ? 28.768 10.418 10.512 1.00 38.09 342 SER A O 1
ATOM 2658 N N . ALA A 1 343 ? 28.705 12.007 8.950 1.00 39.75 343 ALA A N 1
ATOM 2659 C CA . ALA A 1 343 ? 28.874 13.110 9.910 1.00 39.75 343 ALA A CA 1
ATOM 2660 C C . ALA A 1 343 ? 27.678 14.071 10.089 1.00 39.75 343 ALA A C 1
ATOM 2662 O O . ALA A 1 343 ? 27.793 15.007 10.872 1.00 39.75 343 ALA A O 1
ATOM 2663 N N . LEU A 1 344 ? 26.529 13.869 9.429 1.00 38.12 344 LEU A N 1
ATOM 2664 C CA . LEU A 1 344 ? 25.413 14.838 9.495 1.00 38.12 344 LEU A CA 1
ATOM 2665 C C . LEU A 1 344 ? 24.045 14.241 9.881 1.00 38.12 344 LEU A C 1
ATOM 2667 O O . LEU A 1 344 ? 23.017 14.876 9.676 1.00 38.12 344 LEU A O 1
ATOM 2671 N N . GLY A 1 345 ? 24.019 13.026 10.438 1.00 33.78 345 GLY A N 1
ATOM 2672 C CA . GLY A 1 345 ? 22.780 12.321 10.807 1.00 33.78 345 GLY A CA 1
ATOM 2673 C C . GLY A 1 345 ? 22.340 12.448 12.272 1.00 33.78 345 GLY A C 1
ATOM 2674 O O . GLY A 1 345 ? 21.267 11.968 12.618 1.00 33.78 345 GLY A O 1
ATOM 2675 N N . SER A 1 346 ? 23.130 13.071 13.155 1.00 35.03 346 SER A N 1
ATOM 2676 C CA . SER A 1 346 ? 22.901 13.021 14.613 1.00 35.03 346 SER A CA 1
ATOM 2677 C C . SER A 1 346 ? 22.283 14.279 15.241 1.00 35.03 346 SER A C 1
ATOM 2679 O O . SER A 1 346 ? 22.076 14.301 16.450 1.00 35.03 346 SER A O 1
ATOM 2681 N N . ALA A 1 347 ? 21.935 15.313 14.465 1.00 35.50 347 ALA A N 1
ATOM 2682 C CA . ALA A 1 347 ? 21.459 16.591 15.019 1.00 35.50 347 ALA A CA 1
ATOM 2683 C C . ALA A 1 347 ? 19.937 16.845 14.922 1.00 35.50 347 ALA A C 1
ATOM 2685 O O . ALA A 1 347 ? 19.462 17.837 15.463 1.00 35.50 347 ALA A O 1
ATOM 2686 N N . ALA A 1 348 ? 19.149 15.971 14.281 1.00 33.44 348 ALA A N 1
ATOM 2687 C CA . ALA A 1 348 ? 17.712 16.212 14.056 1.00 33.44 348 ALA A CA 1
ATOM 2688 C C . ALA A 1 348 ? 16.759 15.398 14.964 1.00 33.44 348 ALA A C 1
ATOM 2690 O O . ALA A 1 348 ? 15.544 15.521 14.844 1.00 33.44 348 ALA A O 1
ATOM 2691 N N . GLY A 1 349 ? 17.284 14.573 15.878 1.00 31.89 349 GLY A N 1
ATOM 2692 C CA . GLY A 1 349 ? 16.492 13.595 16.642 1.00 31.89 349 GLY A CA 1
ATOM 2693 C C . GLY A 1 349 ? 15.984 14.018 18.028 1.00 31.89 349 GLY A C 1
ATOM 2694 O O . GLY A 1 349 ? 15.331 13.212 18.680 1.00 31.89 349 GLY A O 1
ATOM 2695 N N . SER A 1 350 ? 16.269 15.227 18.523 1.00 36.06 350 SER A N 1
ATOM 2696 C CA . SER A 1 350 ? 16.091 15.554 19.955 1.00 36.06 350 SER A CA 1
ATOM 2697 C C . SER A 1 350 ? 15.015 16.596 20.305 1.00 36.06 350 SER A C 1
ATOM 2699 O O . SER A 1 350 ? 14.905 16.960 21.471 1.00 36.06 350 SER A O 1
ATOM 2701 N N . ALA A 1 351 ? 14.180 17.056 19.365 1.00 36.53 351 ALA A N 1
ATOM 2702 C CA . ALA A 1 351 ? 13.284 18.200 19.616 1.00 36.53 351 ALA A CA 1
ATOM 2703 C C . ALA A 1 351 ? 11.769 17.906 19.727 1.00 36.53 351 ALA A C 1
ATOM 2705 O O . ALA A 1 351 ? 11.006 18.843 19.936 1.00 36.53 351 ALA A O 1
ATOM 2706 N N . VAL A 1 352 ? 11.293 16.655 19.619 1.00 35.03 352 VAL A N 1
ATOM 2707 C CA . VAL A 1 352 ? 9.830 16.371 19.546 1.00 35.03 352 VAL A CA 1
ATOM 2708 C C . VAL A 1 352 ? 9.299 15.455 20.673 1.00 35.03 352 VAL A C 1
ATOM 2710 O O . VAL A 1 352 ? 8.110 15.172 20.748 1.00 35.03 352 VAL A O 1
ATOM 2713 N N . GLY A 1 353 ? 10.136 15.038 21.627 1.00 31.28 353 GLY A N 1
ATOM 2714 C CA . GLY A 1 353 ? 9.775 14.027 22.640 1.00 31.28 353 GLY A CA 1
ATOM 2715 C C . GLY A 1 353 ? 9.360 14.518 24.038 1.00 31.28 353 GLY A C 1
ATOM 2716 O O . GLY A 1 353 ? 9.514 13.753 24.983 1.00 31.28 353 GLY A O 1
ATOM 2717 N N . GLY A 1 354 ? 8.906 15.764 24.227 1.00 32.75 354 GLY A N 1
ATOM 2718 C CA . GLY A 1 354 ? 8.925 16.395 25.563 1.00 32.75 354 GLY A CA 1
ATOM 2719 C C . GLY A 1 354 ? 7.659 17.078 26.092 1.00 32.75 354 GLY A C 1
ATOM 2720 O O . GLY A 1 354 ? 7.821 17.993 26.892 1.00 32.75 354 GLY A O 1
ATOM 2721 N N . PHE A 1 355 ? 6.432 16.716 25.683 1.00 36.28 355 PHE A N 1
ATOM 2722 C CA . PHE A 1 355 ? 5.244 17.509 26.080 1.00 36.28 355 PHE A CA 1
ATOM 2723 C C . PHE A 1 355 ? 4.007 16.764 26.631 1.00 36.28 355 PHE A C 1
ATOM 2725 O O . PHE A 1 355 ? 3.006 17.413 26.902 1.00 36.28 355 PHE A O 1
ATOM 2732 N N . PHE A 1 356 ? 4.043 15.446 26.878 1.00 33.03 356 PHE A N 1
ATOM 2733 C CA . PHE A 1 356 ? 2.865 14.709 27.399 1.00 33.03 356 PHE A CA 1
ATOM 2734 C C . PHE A 1 356 ? 3.106 13.858 28.660 1.00 33.03 356 PHE A C 1
ATOM 2736 O O . PHE A 1 356 ? 2.380 12.904 28.923 1.00 33.03 356 PHE A O 1
ATOM 2743 N N . GLY A 1 357 ? 4.089 14.211 29.491 1.00 33.38 357 GLY A N 1
ATOM 2744 C CA . GLY A 1 357 ? 4.349 13.514 30.755 1.00 33.38 357 GLY A CA 1
ATOM 2745 C C . GLY A 1 357 ? 4.358 14.455 31.953 1.00 33.38 357 GLY A C 1
ATOM 2746 O O . GLY A 1 357 ? 5.418 14.956 32.308 1.00 33.38 357 GLY A O 1
ATOM 2747 N N . GLY A 1 358 ? 3.209 14.678 32.599 1.00 31.92 358 GLY A N 1
ATOM 2748 C CA . GLY A 1 358 ? 3.202 15.319 33.919 1.00 31.92 358 GLY A CA 1
ATOM 2749 C C . GLY A 1 358 ? 1.921 16.047 34.303 1.00 31.92 358 GLY A C 1
ATOM 2750 O O . GLY A 1 358 ? 1.928 17.267 34.384 1.00 31.92 358 GLY A O 1
ATOM 2751 N N . LEU A 1 359 ? 0.841 15.315 34.588 1.00 33.56 359 LEU A N 1
ATOM 2752 C CA . LEU A 1 359 ? -0.274 15.808 35.410 1.00 33.56 359 LEU A CA 1
ATOM 2753 C C . LEU A 1 359 ? -1.146 14.620 35.832 1.00 33.56 359 LEU A C 1
ATOM 2755 O O . LEU A 1 359 ? -2.012 14.180 35.084 1.00 33.56 359 LEU A O 1
ATOM 2759 N N . GLY A 1 360 ? -0.888 14.061 37.018 1.00 31.45 360 GLY A N 1
ATOM 2760 C CA . GLY A 1 360 ? -1.746 12.997 37.548 1.00 31.45 360 GLY A CA 1
ATOM 2761 C C . GLY A 1 360 ? -1.171 12.112 38.651 1.00 31.45 360 GLY A C 1
ATOM 2762 O O . GLY A 1 360 ? -1.463 10.925 38.663 1.00 31.45 360 GLY A O 1
ATOM 2763 N N . GLN A 1 361 ? -0.367 12.633 39.579 1.00 37.12 361 GLN A N 1
ATOM 2764 C CA . GLN A 1 361 ? -0.054 11.923 40.826 1.00 37.12 361 GLN A CA 1
ATOM 2765 C C . GLN A 1 361 ? 0.208 12.945 41.933 1.00 37.12 361 GLN A C 1
ATOM 2767 O O . GLN A 1 361 ? 1.190 13.677 41.871 1.00 37.12 361 GLN A O 1
ATOM 2772 N N . GLY A 1 362 ? -0.670 13.005 42.939 1.00 34.34 362 GLY A N 1
ATOM 2773 C CA . GLY A 1 362 ? -0.368 13.743 44.167 1.00 34.34 362 GLY A CA 1
ATOM 2774 C C . GLY A 1 362 ? -1.537 14.408 44.885 1.00 34.34 362 GLY A C 1
ATOM 2775 O O . GLY A 1 362 ? -1.423 15.579 45.216 1.00 34.34 362 GLY A O 1
ATOM 2776 N N . ILE A 1 363 ? -2.627 13.694 45.186 1.00 37.22 363 ILE A N 1
ATOM 2777 C CA . ILE A 1 363 ? -3.513 14.069 46.302 1.00 37.22 363 ILE A CA 1
ATOM 2778 C C . ILE A 1 363 ? -3.948 12.786 47.011 1.00 37.22 363 ILE A C 1
ATOM 2780 O O . ILE A 1 363 ? -4.658 11.970 46.432 1.00 37.22 363 ILE A O 1
ATOM 2784 N N . GLY A 1 364 ? -3.535 12.622 48.270 1.00 35.31 364 GLY A N 1
ATOM 2785 C CA . GLY A 1 364 ? -4.170 11.673 49.184 1.00 35.31 364 GLY A CA 1
ATOM 2786 C C . GLY A 1 364 ? -3.218 10.806 49.998 1.00 35.31 364 GLY A C 1
ATOM 2787 O O . GLY A 1 364 ? -3.191 9.601 49.800 1.00 35.31 364 GLY A O 1
ATOM 2788 N N . GLN A 1 365 ? -2.491 11.389 50.954 1.00 40.28 365 GLN A N 1
ATOM 2789 C CA . GLN A 1 365 ? -2.086 10.683 52.176 1.00 40.28 365 GLN A CA 1
ATOM 2790 C C . GLN A 1 365 ? -1.626 11.694 53.227 1.00 40.28 365 GLN A C 1
ATOM 2792 O O . GLN A 1 365 ? -0.619 12.369 53.048 1.00 40.28 365 GLN A O 1
ATOM 2797 N N . GLY A 1 366 ? -2.367 11.801 54.331 1.00 36.53 366 GLY A N 1
ATOM 2798 C CA . GLY A 1 366 ? -1.885 12.535 55.498 1.00 36.53 366 GLY A CA 1
ATOM 2799 C C . GLY A 1 366 ? -2.961 13.007 56.464 1.00 36.53 366 GLY A C 1
ATOM 2800 O O . GLY A 1 366 ? -2.933 14.169 56.836 1.00 36.53 366 GLY A O 1
ATOM 2801 N N . TRP A 1 367 ? -3.888 12.143 56.888 1.00 38.06 367 TRP A N 1
ATOM 2802 C CA . TRP A 1 367 ? -4.701 12.397 58.083 1.00 38.06 367 TRP A CA 1
ATOM 2803 C C . TRP A 1 367 ? -4.703 11.151 58.971 1.00 38.06 367 TRP A C 1
ATOM 2805 O O . TRP A 1 367 ? -5.162 10.088 58.564 1.00 38.06 367 TRP A O 1
ATOM 2815 N N . GLY A 1 368 ? -4.196 11.315 60.195 1.00 40.25 368 GLY A N 1
ATOM 2816 C CA . GLY A 1 368 ? -4.560 10.479 61.336 1.00 40.25 368 GLY A CA 1
ATOM 2817 C C . GLY A 1 368 ? -3.435 9.668 61.971 1.00 40.25 368 GLY A C 1
ATOM 2818 O O . GLY A 1 368 ? -3.335 8.477 61.707 1.00 40.25 368 GLY A O 1
ATOM 2819 N N . LYS A 1 369 ? -2.696 10.273 62.913 1.00 47.28 369 LYS A N 1
ATOM 2820 C CA . LYS A 1 369 ? -2.393 9.662 64.223 1.00 47.28 369 LYS A CA 1
ATOM 2821 C C . LYS A 1 369 ? -2.214 10.760 65.275 1.00 47.28 369 LYS A C 1
ATOM 2823 O O . LYS A 1 369 ? -1.189 11.428 65.307 1.00 47.28 369 LYS A O 1
ATOM 2828 N N . ALA A 1 370 ? -3.217 10.903 66.134 1.00 47.75 370 ALA A N 1
ATOM 2829 C CA . ALA A 1 370 ? -3.075 11.452 67.473 1.00 47.75 370 ALA A CA 1
ATOM 2830 C C . ALA A 1 370 ? -3.456 10.335 68.455 1.00 47.75 370 ALA A C 1
ATOM 2832 O O . ALA A 1 370 ? -4.572 9.812 68.399 1.00 47.75 370 ALA A O 1
ATOM 2833 N N . LYS A 1 371 ? -2.498 9.943 69.290 1.00 54.81 371 LYS A N 1
ATOM 2834 C CA . LYS A 1 371 ? -2.678 9.361 70.619 1.00 54.81 371 LYS A CA 1
ATOM 2835 C C . LYS A 1 371 ? -1.540 9.871 71.480 1.00 54.81 371 LYS A C 1
ATOM 2837 O O . LYS A 1 371 ? -0.411 9.904 70.941 1.00 54.81 371 LYS A O 1
#

Foldseek 3Di:
DVVLVVLVVVLVVLVVVQVVQPHCVRPVVSVVVNVVSVVVNVVVVVVVDPDPDPPPPPVVVVVVVVVVVLVVLVVVCVVVCPAWDQDPLFTWHWDQDPVRDIDIDGDGDPVNVVVVVVVVVVVVVLVVVLVVVVVVVCVVVVPCVVVLLVVLVVQLVVQLVVVVVVLVVVLVVVVVVLVVVCVVVVNDPPPPVSVVVVVVSVVVSVVVSVVSNVVSVVSSVVSSVVVVVVVVVVVVVVVVVSCVSSCVVDDPPPPDDPDDDDDDDDDPCPVVVVVVVVVVVVVVVVVVVVVVVVVVCVVPPPPPDDDDPPPDPPVNVVVVVVVVVVVVVVVVVVVPDPDDDDPPDPPPPPDPPDDPDDDDDDDDDDDDDDD

Secondary structure (DSSP, 8-state):
-HHHHHHHHHHHHHHHHHHHTTSGGG-HHHHHHHHHHHHHHHHHHHTTS--------HHHHHHHHHHHHHHHHHHHHHHT--TTEEETTEEEEEEE-TTS-EEEEEE--HHHHHHHHHHHHHHHHHHHHHHHHHHHHHHHHHTHHHHHHHHHHHHHHHHHHHHHHHHHHHHHHHHHHHHHHHHHTT--TTSHHHHHHHHHHHHHHHHHHHHHHHHHHHHHHHHHHHHHHHHHHHHHHHHHHHHHHTTTTS-------PPPP---------HHHHHHHHHHHHHHHHHHHHHHHHHHHHHHS---S---TT---HHHHHHHHHHHHHHHHHHHHGGGS-S--SSSSSSSSSSSS-SS--S------------

Nearest PDB structures (foldseek):
  7sqc-assembly1_1H  TM=4.012E-01  e=1.860E+00  Chlamydomonas reinhardtii
  6ocu-assembly1_B  TM=3.973E-01  e=3.567E+00  Bos taurus
  8buy-assembly1_B  TM=5.039E-01  e=8.668E+00  Homo sapiens
  7sqc-assembly1_1F  TM=3.789E-01  e=7.700E+00  Chlamydomonas reinhardtii

Solvent-accessible surface area (backbone atoms only — not comparable to full-atom values): 22292 Å² total; per-residue (Å²): 118,77,67,58,57,55,53,52,51,52,48,53,54,41,52,52,53,25,56,76,52,71,30,57,92,66,28,56,70,52,45,52,53,46,53,57,50,50,52,53,52,49,52,57,62,54,72,71,48,100,62,86,73,83,69,75,53,69,63,59,58,51,48,54,53,50,52,52,51,51,53,51,52,49,51,53,50,62,72,62,54,60,63,59,49,72,54,102,82,29,37,37,38,53,44,76,45,97,88,72,49,77,47,77,47,77,49,61,50,75,70,49,45,52,51,52,51,50,51,51,50,51,49,49,54,51,48,52,54,48,50,50,51,50,47,54,47,44,66,64,54,66,65,42,63,63,49,49,57,52,48,23,48,51,53,23,51,56,49,34,54,56,50,50,55,52,49,51,56,49,50,55,56,49,48,57,48,48,54,50,52,38,50,75,71,68,48,55,85,83,36,70,69,46,49,56,52,50,48,53,51,50,50,55,50,52,52,52,56,52,50,47,50,54,55,24,52,54,48,23,53,54,46,36,52,51,53,49,53,54,50,51,55,49,50,54,50,52,50,50,54,48,31,58,70,68,45,77,67,44,78,73,78,65,80,82,71,80,78,82,90,78,84,92,73,86,78,80,71,62,70,67,61,61,57,54,58,61,55,56,51,55,54,52,55,52,52,50,53,55,51,51,51,54,50,51,53,65,71,65,48,80,83,70,91,67,95,70,95,75,76,72,50,77,67,60,49,51,52,52,51,54,53,52,54,51,53,54,53,54,59,59,60,61,74,79,56,96,83,84,87,88,84,82,82,82,82,81,82,82,84,84,88,85,86,87,84,88,86,89,85,90,85,90,85,89,83,88,88,88,132

Sequence (371 aa):
MANLQALQEKRKNLIAEIQRRGGKSKAPQFAQQLAALDQQLSALKQGGGNSSLDVSDPNAVIGAQQDENAAAARRNFDMAQPGEETNPFGRRRVIMNPDGTVSTTWEYNDEQQGILDQEQQLRQQGNEAAMRRLQEYSDRYGSDWQSANDRARQVADERYGRNTAKLEEQFGKAQSRFDQDMANRGIPVGSKLYNDQLKAFNESKANAYEGERLASDEWAGQESARLFAQDSQRRAQDFGDISGFLGLGMGVQNPGFSAYRGATVDPTNVSGLAMGYYGLGQEADQFGRNLDQQRYLTMNAPRGGGGDPFALSAQEFDQKKQLLALQNMYAQQGQNQPGFGSALGSAAGSAVGGFFGGLGQGIGQGWGKAK

Radius of gyration: 39.92 Å; Cα contacts (8 Å, |Δi|>4): 120; chains: 1; bounding box: 84×74×124 Å

Mean predicted aligned error: 21.03 Å